Protein AF-0000000080074103 (afdb_homodimer)

Radius of gyration: 29.6 Å; Cα contacts (8 Å, |Δi|>4): 1270; chains: 2; bounding box: 108×87×73 Å

pLDDT: mean 85.36, std 18.44, range [23.73, 98.88]

Organism: NCBI:txid1611254

Sequence (744 aa):
MLTSKNAKVFKIAARSHFTADPARSPQTELILLHAGQPWNEFHAREFLKKQSARNSRFRLPNFVHSTIANGKMMNDSLKGCISVYKDVPSLESQVEKLAERVEESLDTVVPEHGPFRVSRLFHFDEVPFQEKLEEIQSHRAHRYIFMPLYPHFSNSESENLLVESANIIEKTSSPLVQGNREIVSSRIEQNSDYSYDVHAVWRWDNHSILADYWSTKIKEVLPRLDGVVFAAPRQFSCAYGPVYASCQRTMNQLGDVIPWRLGFYSSWDSFDLPAWQGVGSQVQKFKKTSEKAKIAVVPITDVIETFDTLYTIPKKVEHLNNALVLRPDHESEKLVHGISEIVKNLLLGRKDRQLEVACTPRKLPALNVFLNMLTSKNAKVFKIAARSHFTADPARSPQTELILLHAGQPWNEFHAREFLKKQSARNSRFRLPNFVHSTIANGKMMNDSLKGCISVYKDVPSLESQVEKLAERVEESLDTVVPEHGPFRVSRLFHFDEVPFQEKLEEIQSHRAHRYIFMPLYPHFSNSESENLLVESANIIEKTSSPLVQGNREIVSSRIEQNSDYSYDVHAVWRWDNHSILADYWSTKIKEVLPRLDGVVFAAPRQFSCAYGPVYASCQRTMNQLGDVIPWRLGFYSSWDSFDLPAWQGVGSQVQKFKKTSEKAKIAVVPITDVIETFDTLYTIPKKVEHLNNALVLRPDHESEKLVHGISEIVKNLLLGRKDRQLEVACTPRKLPALNVFLN

Foldseek 3Di:
DDPPPDPPPPPPPPPPDPPPPLDDLKQEEEEEEWQFDDLDLVLQLVSQLVLCCLPDPDNDDSVVSSVLSVLLSPPPLLVQLNVLCVPDDGPQVLVVVLQVLLQVLLCVPPVVRTNYGYYYAHCDDPDHRLVVVVVVCVSLHQEYEYEYQFQDAAQSILLSRLLVVLVSQVVQWAFDDDPPDTDLQWTDGPPDRRIHGYAYPSHHLPPCLLLVQVLVQCVVCVVQAQEEEEEDECSCVVPCVSVVVSVVSNCVVVVVPHYYYYAYAHDSSGPGDDDDRHRQVVLVPGDDPDPRHAYEYEHSRHQADDSCLRGRVCVSNVVPPRYHYDHHDSPDPSVSNRVSVVVVCVVVPDFDQCCCVPYDVVSVVSNVSHHD/DDPPPPPPPPPPPPPPDPPPPLDDLKQEEEEEEWQFDDLDLVLQLVSQLVLCCLPDPDNDDSVVSSVLSVVLSPPPLLVQLNVLCVPDDGPQRLVVVLQVLLQVLLCVPPVVRTNYGYYYAHCRDPDHRLVVVVVVCVSLHQEYEYEYQFQDAAQSILLSRLLVVLVSQVVFWAFDDDPPDTDLQWTDGPPHRRIHGYAYPSHHLPPCLLLVQVLVQCVVCVVQAQEEEEEEELSCVVPCVSVVVSVVSNCVVVVVPHYYYYAYAHDSSGPGDDDDRHRQVVLVPDDDPDPRHAYEYEHSRHQADDSCLRGVVCVSNVVPPRYHYDHHDSPDPSVSNRVSVVVVCVVVPDFDQCCCVPYDVVSNVSNVNHHD

Solvent-accessible surface area (backbone atoms only — not comparable to full-atom values): 40339 Å² total; per-residue (Å²): 138,83,82,79,78,80,78,78,75,76,77,72,74,78,74,77,70,81,76,72,73,82,66,82,60,29,35,24,32,40,34,40,28,44,62,58,69,61,86,44,71,70,49,35,42,55,44,38,25,53,49,44,56,67,69,37,90,54,92,64,59,69,67,56,23,42,49,50,17,49,57,39,60,68,32,70,56,43,59,50,26,47,62,57,48,73,80,44,83,46,60,65,56,45,50,49,53,35,28,55,51,27,28,54,46,33,40,66,75,43,47,89,56,33,52,52,38,49,44,79,50,31,61,49,51,95,53,54,46,69,60,46,51,51,54,58,53,69,50,59,35,44,26,38,34,40,29,43,70,38,36,60,66,36,78,84,49,42,45,47,54,48,39,53,50,34,50,52,48,54,73,50,28,42,58,36,69,57,88,94,41,74,37,57,28,32,31,29,34,65,98,49,90,52,56,32,36,46,41,52,45,65,54,47,51,90,40,66,43,54,27,52,46,52,34,55,59,46,59,75,49,42,92,45,42,64,29,35,32,34,34,38,52,46,87,33,70,89,61,38,30,68,59,42,30,39,52,51,50,18,38,52,75,62,48,25,69,51,28,66,47,78,13,25,40,49,43,63,88,41,67,86,51,87,44,82,57,19,42,41,60,52,56,65,69,54,77,78,87,45,92,77,37,24,33,37,33,35,49,75,58,49,56,51,66,42,55,37,68,71,31,49,54,49,60,57,36,63,88,41,89,41,56,42,74,54,73,51,54,53,78,36,65,57,54,38,52,34,52,34,49,54,52,49,42,43,76,74,63,58,48,68,41,43,56,77,66,71,47,57,75,88,52,42,74,52,44,40,38,48,63,116,138,84,82,78,79,80,80,79,76,74,78,72,76,79,72,77,70,81,75,72,72,84,66,80,60,29,34,24,31,40,34,41,28,43,64,58,70,60,85,44,73,68,48,35,45,54,45,37,24,51,50,46,57,67,68,38,89,54,92,64,59,66,67,55,23,43,49,52,16,49,56,41,59,67,31,69,56,42,59,49,26,46,62,58,47,72,82,44,81,47,59,66,57,43,50,50,53,36,26,54,51,28,27,54,47,32,40,68,78,43,50,88,57,34,52,52,37,49,44,80,49,30,63,47,51,94,54,53,46,68,61,46,51,52,56,57,54,69,51,59,34,44,26,39,34,40,30,43,70,39,35,57,68,36,77,83,49,42,44,46,55,50,39,52,50,35,51,52,48,55,74,51,26,41,56,35,68,58,89,94,39,74,38,59,29,33,32,28,34,65,98,50,91,51,56,30,36,46,41,53,44,64,52,46,49,88,39,66,41,55,26,53,47,50,35,55,58,46,58,76,49,43,92,45,44,65,30,36,33,35,34,37,54,46,87,33,70,88,60,37,31,67,57,40,29,36,52,52,50,17,38,54,75,63,48,26,68,50,26,64,48,77,13,21,40,49,43,62,90,41,66,85,52,90,44,81,58,19,42,41,60,51,56,66,69,55,76,77,87,44,92,78,36,24,32,37,34,36,48,74,58,50,55,51,65,43,55,38,69,70,30,48,53,48,61,58,35,61,89,41,87,40,56,41,73,56,70,51,53,53,79,36,65,56,55,37,51,33,53,35,49,53,52,50,43,42,74,72,61,58,44,68,41,43,54,77,66,69,46,56,75,88,51,42,72,51,44,41,38,47,64,112

Nearest PDB structures (foldseek):
  4f4d-assembly1_B  TM=8.019E-01  e=8.190E-18  Homo sapiens
  4klc-assembly1_B  TM=7.876E-01  e=2.358E-17  Homo sapiens
  3aqi-assembly1_B  TM=7.832E-01  e=4.243E-17  Homo sapiens
  4kmm-assembly1_B  TM=7.832E-01  e=8.586E-17  Homo sapiens
  2pnj-assembly1_B  TM=7.852E-01  e=1.295E-16  Homo sapiens

Secondary structure (DSSP, 8-state):
-----------------------S--SEEEEEEE----SSHHHHHHHHHHHHHHH-SS---HHHHHHHHHHHHTSHHHHHHHHHHTTS--HHHHHHHHHHHHHHHHHHH-GGG-SEEEEEEESSSSS-HHHHHHHHHTT--SEEEEEES-SS--TTTHHHHHHHHHHHHHHHEEEEEETTEEEEEEEEETTSS-EEEEEE----TTSHHHHHHHHHHHHHHGGGEEEEEEEEEGGGTTS-HHHHHHHHHHHHHTTS-S-EEEEEE--TTS---PPTTBHHHHHHTSPPS-SS-EEEEEETT-SS--HIIIIIHHHHHTT-TTEEE----TT-HHHHHHHHHHHHHHHTT---TTHHHHS-GGGHHHHGGG--/-----------------------S--SEEEEEEE----SSHHHHHHHHHHHHHHH-SS---HHHHHHHHHHHHTSHHHHHHHHHHTTS--HHHHHHHHHHHHHHHHHHH-GGG-SEEEEEEESSSSS-HHHHHHHHHTT--SEEEEEES-SS--TTTHHHHHHHHHHHHHHHEEEEEETTEEEEEEEEETTSS-EEEEEE----TTSHHHHHHHHHHHHHHGGGEEEEEEEEEGGGTTS-HHHHHHHHHHHHHTTS-S-EEEEEE--TTS---PPTTBHHHHHHTSPPS-SS-EEEEEETT-SS--HIIIIIHHHHHTT-TTEEE----TT-HHHHHHHHHHHHHHHTT---TTHHHHS-GGGHHHHGGG--

Structure (mmCIF, N/CA/C/O backbone):
data_AF-0000000080074103-model_v1
#
loop_
_entity.id
_entity.type
_entity.pdbx_description
1 polymer Ferrochelatase
#
loop_
_atom_site.group_PDB
_atom_site.id
_atom_site.type_symbol
_atom_site.label_atom_id
_atom_site.label_alt_id
_atom_site.label_comp_id
_atom_site.label_asym_id
_atom_site.label_entity_id
_atom_site.label_seq_id
_atom_site.pdbx_PDB_ins_code
_atom_site.Cartn_x
_atom_site.Cartn_y
_atom_site.Cartn_z
_atom_site.occupancy
_atom_site.B_iso_or_equiv
_atom_site.auth_seq_id
_atom_site.auth_comp_id
_atom_site.auth_asym_id
_atom_site.auth_atom_id
_atom_site.pdbx_PDB_model_num
ATOM 1 N N . MET A 1 1 ? 53.844 -33.062 -35.312 1 26.89 1 MET A N 1
ATOM 2 C CA . MET A 1 1 ? 53.219 -32.031 -34.5 1 26.89 1 MET A CA 1
ATOM 3 C C . MET A 1 1 ? 51.75 -32.344 -34.281 1 26.89 1 MET A C 1
ATOM 5 O O . MET A 1 1 ? 50.938 -32.312 -35.219 1 26.89 1 MET A O 1
ATOM 9 N N . LEU A 1 2 ? 51.312 -33.219 -33.281 1 28.53 2 LEU A N 1
ATOM 10 C CA . LEU A 1 2 ? 50.188 -34.094 -33 1 28.53 2 LEU A CA 1
ATOM 11 C C . LEU A 1 2 ? 49 -33.281 -32.5 1 28.53 2 LEU A C 1
ATOM 13 O O . LEU A 1 2 ? 49.156 -32.469 -31.562 1 28.53 2 LEU A O 1
ATOM 17 N N . THR A 1 3 ? 47.969 -33 -33.312 1 28.69 3 THR A N 1
ATOM 18 C CA . THR A 1 3 ? 46.719 -32.219 -33.281 1 28.69 3 THR A CA 1
ATOM 19 C C . THR A 1 3 ? 45.812 -32.75 -32.188 1 28.69 3 THR A C 1
ATOM 21 O O . THR A 1 3 ? 45.219 -33.812 -32.344 1 28.69 3 THR A O 1
ATOM 24 N N . SER A 1 4 ? 46.156 -32.625 -30.859 1 24.33 4 SER A N 1
ATOM 25 C CA . SER A 1 4 ? 45.375 -33.125 -29.734 1 24.33 4 SER A CA 1
ATOM 26 C C . SER A 1 4 ? 44 -32.5 -29.672 1 24.33 4 SER A C 1
ATOM 28 O O . SER A 1 4 ? 43.875 -31.266 -29.531 1 24.33 4 SER A O 1
ATOM 30 N N . LYS A 1 5 ? 42.969 -33.031 -30.391 1 27.38 5 LYS A N 1
ATOM 31 C CA . LYS A 1 5 ? 41.531 -32.75 -30.5 1 27.38 5 LYS A CA 1
ATOM 32 C C . LYS A 1 5 ? 40.875 -32.656 -29.125 1 27.38 5 LYS A C 1
ATOM 34 O O . LYS A 1 5 ? 40.969 -33.562 -28.312 1 27.38 5 LYS A O 1
ATOM 39 N N . ASN A 1 6 ? 40.719 -31.438 -28.547 1 26.2 6 ASN A N 1
ATOM 40 C CA . ASN A 1 6 ? 40.094 -31.016 -27.297 1 26.2 6 ASN A CA 1
ATOM 41 C C . ASN A 1 6 ? 38.688 -31.531 -27.172 1 26.2 6 ASN A C 1
ATOM 43 O O . ASN A 1 6 ? 37.812 -31.219 -28 1 26.2 6 ASN A O 1
ATOM 47 N N . ALA A 1 7 ? 38.375 -32.75 -26.594 1 23.73 7 ALA A N 1
ATOM 48 C CA . ALA A 1 7 ? 37.156 -33.438 -26.281 1 23.73 7 ALA A CA 1
ATOM 49 C C . ALA A 1 7 ? 36.219 -32.562 -25.453 1 23.73 7 ALA A C 1
ATOM 51 O O . ALA A 1 7 ? 36.562 -32.188 -24.328 1 23.73 7 ALA A O 1
ATOM 52 N N . LYS A 1 8 ? 35.5 -31.719 -26.109 1 28.33 8 LYS A N 1
ATOM 53 C CA . LYS A 1 8 ? 34.375 -30.953 -25.562 1 28.33 8 LYS A CA 1
ATOM 54 C C . LYS A 1 8 ? 33.438 -31.844 -24.734 1 28.33 8 LYS A C 1
ATOM 56 O O . LYS A 1 8 ? 32.75 -32.688 -25.297 1 28.33 8 LYS A O 1
ATOM 61 N N . VAL A 1 9 ? 33.812 -32.344 -23.547 1 26.02 9 VAL A N 1
ATOM 62 C CA . VAL A 1 9 ? 32.969 -33.094 -22.641 1 26.02 9 VAL A CA 1
ATOM 63 C C . VAL A 1 9 ? 31.656 -32.344 -22.391 1 26.02 9 VAL A C 1
ATOM 65 O O . VAL A 1 9 ? 31.656 -31.234 -21.859 1 26.02 9 VAL A O 1
ATOM 68 N N . PHE A 1 10 ? 30.703 -32.562 -23.219 1 27.02 10 PHE A N 1
ATOM 69 C CA . PHE A 1 10 ? 29.328 -32.125 -23.031 1 27.02 10 PHE A CA 1
ATOM 70 C C . PHE A 1 10 ? 28.781 -32.625 -21.703 1 27.02 10 PHE A C 1
ATOM 72 O O . PHE A 1 10 ? 28.609 -33.812 -21.484 1 27.02 10 PHE A O 1
ATOM 79 N N . LYS A 1 11 ? 29.188 -32.062 -20.562 1 27.73 11 LYS A N 1
ATOM 80 C CA . LYS A 1 11 ? 28.531 -32.344 -19.281 1 27.73 11 LYS A CA 1
ATOM 81 C C . LYS A 1 11 ? 27.016 -32.25 -19.406 1 27.73 11 LYS A C 1
ATOM 83 O O . LYS A 1 11 ? 26.484 -31.156 -19.641 1 27.73 11 LYS A O 1
ATOM 88 N N . ILE A 1 12 ? 26.391 -33.25 -19.938 1 26.91 12 ILE A N 1
ATOM 89 C CA . ILE A 1 12 ? 24.938 -33.406 -19.891 1 26.91 12 ILE A CA 1
ATOM 90 C C . ILE A 1 12 ? 24.453 -33.156 -18.453 1 26.91 12 ILE A C 1
ATOM 92 O O . ILE A 1 12 ? 24.875 -33.844 -17.531 1 26.91 12 ILE A O 1
ATOM 96 N N . ALA A 1 13 ? 24.156 -32 -18.062 1 32.12 13 ALA A N 1
ATOM 97 C CA . ALA A 1 13 ? 23.484 -31.672 -16.797 1 32.12 13 ALA A CA 1
ATOM 98 C C . ALA A 1 13 ? 22.391 -32.656 -16.469 1 32.12 13 ALA A C 1
ATOM 100 O O . ALA A 1 13 ? 21.484 -32.875 -17.281 1 32.12 13 ALA A O 1
ATOM 101 N N . ALA A 1 14 ? 22.703 -33.75 -15.758 1 29.23 14 ALA A N 1
ATOM 102 C CA . ALA A 1 14 ? 21.781 -34.719 -15.195 1 29.23 14 ALA A CA 1
ATOM 103 C C . ALA A 1 14 ? 20.516 -34.062 -14.664 1 29.23 14 ALA A C 1
ATOM 105 O O . ALA A 1 14 ? 20.578 -33.188 -13.789 1 29.23 14 ALA A O 1
ATOM 106 N N . ARG A 1 15 ? 19.578 -33.875 -15.461 1 34.34 15 ARG A N 1
ATOM 107 C CA . ARG A 1 15 ? 18.219 -33.469 -15.117 1 34.34 15 ARG A CA 1
ATOM 108 C C . ARG A 1 15 ? 17.656 -34.344 -14.008 1 34.34 15 ARG A C 1
ATOM 110 O O . ARG A 1 15 ? 17.578 -35.562 -14.148 1 34.34 15 ARG A O 1
ATOM 117 N N . SER A 1 16 ? 18.016 -34.188 -12.773 1 30.64 16 S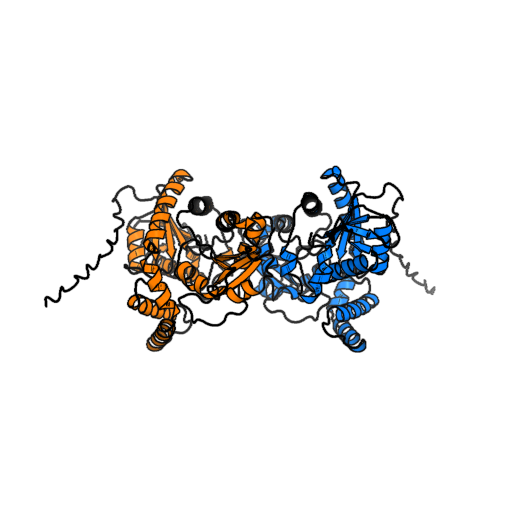ER A N 1
ATOM 118 C CA . SER A 1 16 ? 17.469 -34.906 -11.625 1 30.64 16 SER A CA 1
ATOM 119 C C . SER A 1 16 ? 15.969 -35.125 -11.773 1 30.64 16 SER A C 1
ATOM 121 O O . SER A 1 16 ? 15.211 -34.156 -11.945 1 30.64 16 SER A O 1
ATOM 123 N N . HIS A 1 17 ? 15.609 -36.219 -12.367 1 30.06 17 HIS A N 1
ATOM 124 C CA . HIS A 1 17 ? 14.227 -36.688 -12.305 1 30.06 17 HIS A CA 1
ATOM 125 C C . HIS A 1 17 ? 13.75 -36.781 -10.859 1 30.06 17 HIS A C 1
ATOM 127 O O . HIS A 1 17 ? 14.477 -37.281 -10 1 30.06 17 HIS A O 1
ATOM 133 N N . PHE A 1 18 ? 13.008 -35.969 -10.375 1 34.47 18 PHE A N 1
ATOM 134 C CA . PHE A 1 18 ? 12.273 -36.156 -9.125 1 34.47 18 PHE A CA 1
ATOM 135 C C . PHE A 1 18 ? 11.695 -37.562 -9.055 1 34.47 18 PHE A C 1
ATOM 137 O O . PHE A 1 18 ? 10.828 -37.938 -9.859 1 34.47 18 PHE A O 1
ATOM 144 N N . THR A 1 19 ? 12.484 -38.656 -8.898 1 33.56 19 THR A N 1
ATOM 145 C CA . THR A 1 19 ? 11.953 -39.969 -8.656 1 33.56 19 THR A CA 1
ATOM 146 C C . THR A 1 19 ? 10.867 -39.938 -7.586 1 33.56 19 THR A C 1
ATOM 148 O O . THR A 1 19 ? 11.133 -39.562 -6.441 1 33.56 19 THR A O 1
ATOM 151 N N . ALA A 1 20 ? 9.625 -39.844 -7.934 1 35.72 20 ALA A N 1
ATOM 152 C CA . ALA A 1 20 ? 8.461 -40 -7.078 1 35.72 20 ALA A CA 1
ATOM 153 C C . ALA A 1 20 ? 8.484 -41.375 -6.383 1 35.72 20 ALA A C 1
ATOM 155 O O . ALA A 1 20 ? 8.57 -42.406 -7.039 1 35.72 20 ALA A O 1
ATOM 156 N N . ASP A 1 21 ? 9.109 -41.594 -5.34 1 36.47 21 ASP A N 1
ATOM 157 C CA . ASP A 1 21 ? 8.789 -42.812 -4.594 1 36.47 21 ASP A CA 1
ATOM 158 C C . ASP A 1 21 ? 7.289 -43.094 -4.629 1 36.47 21 ASP A C 1
ATOM 160 O O . ASP A 1 21 ? 6.473 -42.219 -4.414 1 36.47 21 ASP A O 1
ATOM 164 N N . PRO A 1 22 ? 6.758 -44.062 -5.34 1 41.5 22 PRO A N 1
ATOM 165 C CA . PRO A 1 22 ? 5.348 -44.438 -5.426 1 41.5 22 PRO A CA 1
ATOM 166 C C . PRO A 1 22 ? 4.629 -44.344 -4.082 1 41.5 22 PRO A C 1
ATOM 168 O O . PRO A 1 22 ? 3.576 -44.969 -3.9 1 41.5 22 PRO A O 1
ATOM 171 N N . ALA A 1 23 ? 5.195 -44.125 -2.971 1 46.31 23 ALA A N 1
ATOM 172 C CA . ALA A 1 23 ? 4.484 -44.375 -1.719 1 46.31 23 ALA A CA 1
ATOM 173 C C . ALA A 1 23 ? 3.137 -43.656 -1.699 1 46.31 23 ALA A C 1
ATOM 175 O O . ALA A 1 23 ? 2.709 -43.094 -2.711 1 46.31 23 ALA A O 1
ATOM 176 N N . ARG A 1 24 ? 2.627 -43.188 -0.295 1 56.03 24 ARG A N 1
ATOM 177 C CA . ARG A 1 24 ? 1.337 -42.75 0.224 1 56.03 24 ARG A CA 1
ATOM 178 C C . ARG A 1 24 ? 0.844 -41.5 -0.52 1 56.03 24 ARG A C 1
ATOM 180 O O . ARG A 1 24 ? 1.589 -40.531 -0.686 1 56.03 24 ARG A O 1
ATOM 187 N N . SER A 1 25 ? -0.174 -41.75 -1.312 1 75.38 25 SER A N 1
ATOM 188 C CA . SER A 1 25 ? -0.897 -40.656 -1.993 1 75.38 25 SER A CA 1
ATOM 189 C C . SER A 1 25 ? -0.999 -39.438 -1.116 1 75.38 25 SER A C 1
ATOM 191 O O . SER A 1 25 ? -1.366 -39.5 0.057 1 75.38 25 SER A O 1
ATOM 193 N N . PRO A 1 26 ? -0.312 -38.312 -1.639 1 86.81 26 PRO A N 1
ATOM 194 C CA . PRO A 1 26 ? -0.406 -37.094 -0.813 1 86.81 26 PRO A CA 1
ATOM 195 C C . PRO A 1 26 ? -1.848 -36.656 -0.578 1 86.81 26 PRO A C 1
ATOM 197 O O . PRO A 1 26 ? -2.713 -36.875 -1.428 1 86.81 26 PRO A O 1
ATOM 200 N N . GLN A 1 27 ? -2.068 -36.281 0.609 1 93.69 27 GLN A N 1
ATOM 201 C CA . GLN A 1 27 ? -3.373 -35.688 0.911 1 93.69 27 GLN A CA 1
ATOM 202 C C . GLN A 1 27 ? -3.527 -34.312 0.264 1 93.69 27 GLN A C 1
ATOM 204 O O . GLN A 1 27 ? -4.586 -34 -0.285 1 93.69 27 GLN A O 1
ATOM 209 N N . THR A 1 28 ? -2.465 -33.531 0.346 1 97.81 28 THR A N 1
ATOM 210 C CA . THR A 1 28 ? -2.467 -32.188 -0.226 1 97.81 28 THR A CA 1
ATOM 211 C C . THR A 1 28 ? -1.236 -31.984 -1.103 1 97.81 28 THR A C 1
ATOM 213 O O . THR A 1 28 ? -0.111 -32.25 -0.68 1 97.81 28 THR A O 1
ATOM 216 N N . GLU A 1 29 ? -1.43 -31.547 -2.326 1 98.44 29 GLU A N 1
ATOM 217 C CA . GLU A 1 29 ? -0.316 -31.234 -3.217 1 98.44 29 GLU A CA 1
ATOM 218 C C . GLU A 1 29 ? -0.283 -29.75 -3.557 1 98.44 29 GLU A C 1
ATOM 220 O O . GLU A 1 29 ? -1.241 -29.219 -4.117 1 98.44 29 GLU A O 1
ATOM 225 N N . LEU A 1 30 ? 0.755 -29.109 -3.154 1 98.69 30 LEU A N 1
ATOM 226 C CA . LEU A 1 30 ? 1.014 -27.719 -3.498 1 98.69 30 LEU A CA 1
ATOM 227 C C . LEU A 1 30 ? 1.766 -27.625 -4.82 1 98.69 30 LEU A C 1
ATOM 229 O O . LEU A 1 30 ? 2.824 -28.234 -4.988 1 98.69 30 LEU A O 1
ATOM 233 N N . ILE A 1 31 ? 1.211 -26.891 -5.723 1 98.69 31 ILE A N 1
ATOM 234 C CA . ILE A 1 31 ? 1.815 -26.734 -7.043 1 98.69 31 ILE A CA 1
ATOM 235 C C . ILE A 1 31 ? 2.352 -25.312 -7.203 1 98.69 31 ILE A C 1
ATOM 237 O O . ILE A 1 31 ? 1.577 -24.359 -7.277 1 98.69 31 ILE A O 1
ATOM 241 N N . LEU A 1 32 ? 3.629 -25.188 -7.281 1 98.5 32 LEU A N 1
ATOM 242 C CA . LEU A 1 32 ? 4.281 -23.906 -7.48 1 98.5 32 LEU A CA 1
ATOM 243 C C . LEU A 1 32 ? 4.352 -23.547 -8.961 1 98.5 32 LEU A C 1
ATOM 245 O O . LEU A 1 32 ? 4.98 -24.266 -9.742 1 98.5 32 LEU A O 1
ATOM 249 N N . LEU A 1 33 ? 3.744 -22.453 -9.312 1 98.19 33 LEU A N 1
ATOM 250 C CA . LEU A 1 33 ? 3.623 -22.047 -10.711 1 98.19 33 LEU A CA 1
ATOM 251 C C . LEU A 1 33 ? 4.656 -20.984 -11.055 1 98.19 33 LEU A C 1
ATOM 253 O O . LEU A 1 33 ? 4.934 -20.094 -10.25 1 98.19 33 LEU A O 1
ATOM 257 N N . HIS A 1 34 ? 5.148 -21.062 -12.219 1 96.19 34 HIS A N 1
ATOM 258 C CA . HIS A 1 34 ? 6.043 -20.047 -12.758 1 96.19 34 HIS A CA 1
ATOM 259 C C . HIS A 1 34 ? 6.105 -20.125 -14.281 1 96.19 34 HIS A C 1
ATOM 261 O O . HIS A 1 34 ? 5.84 -21.172 -14.867 1 96.19 34 HIS A O 1
ATOM 267 N N . ALA A 1 35 ? 6.441 -19.047 -14.852 1 90.88 35 ALA A N 1
ATOM 268 C CA . ALA A 1 35 ? 6.566 -19.031 -16.312 1 90.88 35 ALA A CA 1
ATOM 269 C C . ALA A 1 35 ? 7.773 -19.844 -16.766 1 90.88 35 ALA A C 1
ATOM 271 O O . ALA A 1 35 ? 7.762 -20.422 -17.844 1 90.88 35 ALA A O 1
ATOM 272 N N . GLY A 1 36 ? 8.758 -19.938 -15.906 1 90.12 36 GLY A N 1
ATOM 273 C CA . GLY A 1 36 ? 10.031 -20.531 -16.297 1 90.12 36 GLY A CA 1
ATOM 274 C C . GLY A 1 36 ? 10.914 -19.594 -17.078 1 90.12 36 GLY A C 1
ATOM 275 O O . GLY A 1 36 ? 10.602 -18.406 -17.203 1 90.12 36 GLY A O 1
ATOM 276 N N . GLN A 1 37 ? 12.117 -19.984 -17.391 1 85.81 37 GLN A N 1
ATOM 277 C CA . GLN A 1 37 ? 13.078 -19.234 -18.188 1 85.81 37 GLN A CA 1
ATOM 278 C C . GLN A 1 37 ? 13.82 -20.141 -19.172 1 85.81 37 GLN A C 1
ATOM 280 O O . GLN A 1 37 ? 14.039 -21.312 -18.875 1 85.81 37 GLN A O 1
ATOM 285 N N . PRO A 1 38 ? 14.125 -19.531 -20.281 1 81.38 38 PRO A N 1
ATOM 286 C CA . PRO A 1 38 ? 14.797 -20.375 -21.281 1 81.38 38 PRO A CA 1
ATOM 287 C C . PRO A 1 38 ? 16.219 -20.719 -20.875 1 81.38 38 PRO A C 1
ATOM 289 O O . PRO A 1 38 ? 16.891 -19.953 -20.172 1 81.38 38 PRO A O 1
ATOM 292 N N . TRP A 1 39 ? 16.641 -21.922 -21.391 1 75.56 39 TRP A N 1
ATOM 293 C CA . TRP A 1 39 ? 17.969 -22.406 -21.062 1 75.56 39 TRP A CA 1
ATOM 294 C C . TRP A 1 39 ? 18.984 -21.984 -22.125 1 75.56 39 TRP A C 1
ATOM 296 O O . TRP A 1 39 ? 20.188 -21.969 -21.875 1 75.56 39 TRP A O 1
ATOM 306 N N . ASN A 1 40 ? 18.453 -21.812 -23.312 1 75.69 40 ASN A N 1
ATOM 307 C CA . ASN A 1 40 ? 19.281 -21.375 -24.438 1 75.69 40 ASN A CA 1
ATOM 308 C C . ASN A 1 40 ? 18.516 -20.453 -25.375 1 75.69 40 ASN A C 1
ATOM 310 O O . ASN A 1 40 ? 17.328 -20.172 -25.156 1 75.69 40 ASN A O 1
ATOM 314 N N . GLU A 1 41 ? 19.25 -19.938 -26.25 1 73.94 41 GLU A N 1
ATOM 315 C CA . GLU A 1 41 ? 18.672 -18.938 -27.141 1 73.94 41 GLU A CA 1
ATOM 316 C C . GLU A 1 41 ? 17.531 -19.516 -27.969 1 73.94 41 GLU A C 1
ATOM 318 O O . GLU A 1 41 ? 16.547 -18.844 -28.25 1 73.94 41 GLU A O 1
ATOM 323 N N . PHE A 1 42 ? 17.719 -20.719 -28.344 1 69.81 42 PHE A N 1
ATOM 324 C CA . PHE A 1 42 ? 16.688 -21.359 -29.141 1 69.81 42 PHE A CA 1
ATOM 325 C C . PHE A 1 42 ? 15.383 -21.469 -28.359 1 69.81 42 PHE A C 1
ATOM 327 O O . PHE A 1 42 ? 14.32 -21.078 -28.859 1 69.81 42 PHE A O 1
ATOM 334 N N . HIS A 1 43 ? 15.539 -21.906 -27.219 1 71.75 43 HIS A N 1
ATOM 335 C CA . HIS A 1 43 ? 14.367 -22.031 -26.359 1 71.75 43 HIS A CA 1
ATOM 336 C C . HIS A 1 43 ? 13.789 -20.672 -26.016 1 71.75 43 HIS A C 1
ATOM 338 O O . HIS A 1 43 ? 12.57 -20.531 -25.859 1 71.75 43 HIS A O 1
ATOM 344 N N . ALA A 1 44 ? 14.641 -19.766 -25.969 1 73.31 44 ALA A N 1
ATOM 345 C CA . ALA A 1 44 ? 14.188 -18.406 -25.688 1 73.31 44 ALA A CA 1
ATOM 346 C C . ALA A 1 44 ? 13.273 -17.891 -26.797 1 73.31 44 ALA A C 1
ATOM 348 O O . ALA A 1 44 ? 12.234 -17.281 -26.531 1 73.31 44 ALA A O 1
ATOM 349 N N . ARG A 1 45 ? 13.703 -18.125 -27.984 1 70.31 45 ARG A N 1
ATOM 350 C CA . ARG A 1 45 ? 12.906 -17.688 -29.125 1 70.31 45 ARG A CA 1
ATOM 351 C C . ARG A 1 45 ? 11.523 -18.328 -29.109 1 70.31 45 ARG A C 1
ATOM 353 O O . ARG A 1 45 ? 10.523 -17.656 -29.359 1 70.31 45 ARG A O 1
ATOM 360 N N . GLU A 1 46 ? 11.531 -19.516 -28.875 1 69.5 46 GLU A N 1
ATOM 361 C CA . GLU A 1 46 ? 10.258 -20.234 -28.828 1 69.5 46 GLU A CA 1
ATOM 362 C C . GLU A 1 46 ? 9.383 -19.703 -27.688 1 69.5 46 GLU A C 1
ATOM 364 O O . GLU A 1 46 ? 8.164 -19.562 -27.844 1 69.5 46 GLU A O 1
ATOM 369 N N . PHE A 1 47 ? 9.984 -19.391 -26.766 1 67.94 47 PHE A N 1
ATOM 370 C CA . PHE A 1 47 ? 9.273 -18.859 -25.609 1 67.94 47 PHE A CA 1
ATOM 371 C C . PHE A 1 47 ? 8.641 -17.516 -25.938 1 67.94 47 PHE A C 1
ATOM 373 O O . PHE A 1 47 ? 7.465 -17.281 -25.656 1 67.94 47 PHE A O 1
ATOM 380 N N . LEU A 1 48 ? 9.414 -16.75 -26.422 1 70.31 48 LEU A N 1
ATOM 381 C CA . LEU A 1 48 ? 8.961 -15.406 -26.719 1 70.31 48 LEU A CA 1
ATOM 382 C C . LEU A 1 48 ? 7.824 -15.43 -27.734 1 70.31 48 LEU A C 1
ATOM 384 O O . LEU A 1 48 ? 6.898 -14.625 -27.656 1 70.31 48 LEU A O 1
ATOM 388 N N . LYS A 1 49 ? 7.938 -16.344 -28.594 1 67.56 49 LYS A N 1
ATOM 389 C CA . LYS A 1 49 ? 6.871 -16.516 -29.562 1 67.56 49 LYS A CA 1
ATOM 390 C C . LYS A 1 49 ? 5.566 -16.938 -28.891 1 67.56 49 LYS A C 1
ATOM 392 O O . LYS A 1 49 ? 4.508 -16.359 -29.172 1 67.56 49 LYS A O 1
ATOM 397 N N . LYS A 1 50 ? 5.668 -17.844 -28.016 1 66.62 50 LYS A N 1
ATOM 398 C CA . LYS A 1 50 ? 4.492 -18.344 -27.312 1 66.62 50 LYS A CA 1
ATOM 399 C C . LYS A 1 50 ? 3.912 -17.281 -26.391 1 66.62 50 LYS A C 1
ATOM 401 O O . LYS A 1 50 ? 2.691 -17.156 -26.266 1 66.62 50 LYS A O 1
ATOM 406 N N . GLN A 1 51 ? 4.754 -16.594 -25.797 1 66.06 51 GLN A N 1
ATOM 407 C CA . GLN A 1 51 ? 4.332 -15.516 -24.906 1 66.06 51 GLN A CA 1
ATOM 408 C C . GLN A 1 51 ? 3.564 -14.438 -25.656 1 66.06 51 GLN A C 1
ATOM 410 O O . GLN A 1 51 ? 2.547 -13.938 -25.172 1 66.06 51 GLN A O 1
ATOM 415 N N . SER A 1 52 ? 4.102 -14.039 -26.75 1 65.94 52 SER A N 1
ATOM 416 C CA . SER A 1 52 ? 3.445 -13.039 -27.578 1 65.94 52 SER A CA 1
ATOM 417 C C . SER A 1 52 ? 2.059 -13.5 -28.016 1 65.94 52 SER A C 1
ATOM 419 O O . SER A 1 52 ? 1.118 -12.703 -28.062 1 65.94 52 SER A O 1
ATOM 421 N N . ALA A 1 53 ? 1.97 -14.734 -28.234 1 61.06 53 ALA A N 1
ATOM 422 C CA . ALA A 1 53 ? 0.691 -15.305 -28.656 1 61.06 53 ALA A CA 1
ATOM 423 C C . ALA A 1 53 ? -0.315 -15.305 -27.5 1 61.06 53 ALA A C 1
ATOM 425 O O . ALA A 1 53 ? -1.507 -15.07 -27.719 1 61.06 53 ALA A O 1
ATOM 426 N N . ARG A 1 54 ? 0.164 -15.492 -26.391 1 61.25 54 ARG A N 1
ATOM 427 C CA . ARG A 1 54 ? -0.7 -15.578 -25.219 1 61.25 54 ARG A CA 1
ATOM 428 C C . ARG A 1 54 ? -1.143 -14.195 -24.75 1 61.25 54 ARG A C 1
ATOM 430 O O . ARG A 1 54 ? -2.273 -14.023 -24.297 1 61.25 54 ARG A O 1
ATOM 437 N N . ASN A 1 55 ? -0.3 -13.312 -24.828 1 56.5 55 ASN A N 1
ATOM 438 C CA . ASN A 1 55 ? -0.58 -11.977 -24.328 1 56.5 55 ASN A CA 1
ATOM 439 C C . ASN A 1 55 ? -1.367 -11.148 -25.344 1 56.5 55 ASN A C 1
ATOM 441 O O . ASN A 1 55 ? -1.884 -10.078 -25 1 56.5 55 ASN A O 1
ATOM 445 N N . SER A 1 56 ? -1.292 -11.586 -26.547 1 47.38 56 SER A N 1
ATOM 446 C CA . SER A 1 56 ? -1.994 -10.812 -27.562 1 47.38 56 SER A CA 1
ATOM 447 C C . SER A 1 56 ? -3.504 -10.977 -27.438 1 47.38 56 SER A C 1
ATOM 449 O O . SER A 1 56 ? -4.008 -12.102 -27.359 1 47.38 56 SER A O 1
ATOM 451 N N . ARG A 1 57 ? -4.031 -9.953 -27.125 1 51.38 57 ARG A N 1
ATOM 452 C CA . ARG A 1 57 ? -5.488 -9.891 -27.078 1 51.38 57 ARG A CA 1
ATOM 453 C C . ARG A 1 57 ? -6.102 -10.305 -28.406 1 51.38 57 ARG A C 1
ATOM 455 O O . ARG A 1 57 ? -7.238 -10.773 -28.453 1 51.38 57 ARG A O 1
ATOM 462 N N . PHE A 1 58 ? -5.266 -10.078 -29.422 1 40.62 58 PHE A N 1
ATOM 463 C CA . PHE A 1 58 ? -5.719 -10.352 -30.781 1 40.62 58 PHE A CA 1
ATOM 464 C C . PHE A 1 58 ? -4.992 -11.562 -31.375 1 40.62 58 PHE A C 1
ATOM 466 O O . PHE A 1 58 ? -3.822 -11.797 -31.062 1 40.62 58 PHE A O 1
ATOM 473 N N . ARG A 1 59 ? -5.727 -12.445 -31.891 1 45.38 59 ARG A N 1
ATOM 474 C CA . ARG A 1 59 ? -5.121 -13.523 -32.656 1 45.38 59 ARG A CA 1
ATOM 475 C C . ARG A 1 59 ? -4.262 -12.969 -33.812 1 45.38 59 ARG A C 1
ATOM 477 O O . ARG A 1 59 ? -4.781 -12.57 -34.844 1 45.38 59 ARG A O 1
ATOM 484 N N . LEU A 1 60 ? -3.037 -12.625 -33.406 1 47.81 60 LEU A N 1
ATOM 485 C CA . LEU A 1 60 ? -2.152 -12.219 -34.5 1 47.81 60 LEU A CA 1
ATOM 486 C C . LEU A 1 60 ? -1.543 -13.43 -35.188 1 47.81 60 LEU A C 1
ATOM 488 O O . LEU A 1 60 ? -1.392 -14.492 -34.594 1 47.81 60 LEU A O 1
ATOM 492 N N . PRO A 1 61 ? -1.335 -13.266 -36.5 1 48.47 61 PRO A N 1
ATOM 493 C CA . PRO A 1 61 ? -0.685 -14.383 -37.219 1 48.47 61 PRO A CA 1
ATOM 494 C C . PRO A 1 61 ? 0.66 -14.758 -36.594 1 48.47 61 PRO A C 1
ATOM 496 O O . PRO A 1 61 ? 1.317 -13.922 -35.969 1 48.47 61 PRO A O 1
ATOM 499 N N . ASN A 1 62 ? 1.008 -16.016 -36.781 1 53.81 62 ASN A N 1
ATOM 500 C CA . ASN A 1 62 ? 2.225 -16.578 -36.188 1 53.81 62 ASN A CA 1
ATOM 501 C C . ASN A 1 62 ? 3.457 -15.766 -36.594 1 53.81 62 ASN A C 1
ATOM 503 O O . ASN A 1 62 ? 4.395 -15.648 -35.781 1 53.81 62 ASN A O 1
ATOM 507 N N . PHE A 1 63 ? 3.482 -15.32 -37.75 1 54.88 63 PHE A N 1
ATOM 508 C CA . PHE A 1 63 ? 4.652 -14.586 -38.188 1 54.88 63 PHE A CA 1
ATOM 509 C C . PHE A 1 63 ? 4.828 -13.297 -37.406 1 54.88 63 PHE A C 1
ATOM 511 O O . PHE A 1 63 ? 5.949 -12.836 -37.188 1 54.88 63 PHE A O 1
ATOM 518 N N . VAL A 1 64 ? 3.82 -12.688 -36.875 1 51.47 64 VAL A N 1
ATOM 519 C CA . VAL A 1 64 ? 3.908 -11.477 -36.062 1 51.47 64 VAL A CA 1
ATOM 520 C C . VAL A 1 64 ? 4.492 -11.805 -34.688 1 51.47 64 VAL A C 1
ATOM 522 O O . VAL A 1 64 ? 5.344 -11.07 -34.188 1 51.47 64 VAL A O 1
ATOM 525 N N . HIS A 1 65 ? 4.023 -12.898 -34.281 1 58.94 65 HIS A N 1
ATOM 526 C CA . HIS A 1 65 ? 4.566 -13.328 -33 1 58.94 65 HIS A CA 1
ATOM 527 C C . HIS A 1 65 ? 6.051 -13.664 -33.094 1 58.94 65 HIS A C 1
ATOM 529 O O . HIS A 1 65 ? 6.832 -13.367 -32.188 1 58.94 65 HIS A O 1
ATOM 535 N N . SER A 1 66 ? 6.352 -14.242 -34.25 1 54.53 66 SER A N 1
ATOM 536 C CA . SER A 1 66 ? 7.758 -14.555 -34.5 1 54.53 66 SER A CA 1
ATOM 537 C C . SER A 1 66 ? 8.586 -13.281 -34.625 1 54.53 66 SER A C 1
ATOM 539 O O . SER A 1 66 ? 9.719 -13.219 -34.156 1 54.53 66 SER A O 1
ATOM 541 N N . THR A 1 67 ? 8.047 -12.383 -35.25 1 50.84 67 THR A N 1
ATOM 542 C CA . THR A 1 67 ? 8.758 -11.117 -35.438 1 50.84 67 THR A CA 1
ATOM 543 C C . THR A 1 67 ? 8.953 -10.398 -34.125 1 50.84 67 THR A C 1
ATOM 545 O O . THR A 1 67 ? 10.031 -9.852 -33.844 1 50.84 67 THR A O 1
ATOM 548 N N . ILE A 1 68 ? 7.973 -10.461 -33.406 1 53.19 68 ILE A N 1
ATOM 549 C CA . ILE A 1 68 ? 8.055 -9.844 -32.094 1 53.19 68 ILE A CA 1
ATOM 550 C C . ILE A 1 68 ? 9.094 -10.57 -31.234 1 53.19 68 ILE A C 1
ATOM 552 O O . ILE A 1 68 ? 9.906 -9.945 -30.562 1 53.19 68 ILE A O 1
ATOM 556 N N . ALA A 1 69 ? 9.023 -11.859 -31.406 1 57.81 69 ALA A N 1
ATOM 557 C CA . ALA A 1 69 ? 9.984 -12.672 -30.672 1 57.81 69 ALA A CA 1
ATOM 558 C C . ALA A 1 69 ? 11.414 -12.375 -31.125 1 57.81 69 ALA A C 1
ATOM 560 O O . ALA A 1 69 ? 12.32 -12.25 -30.312 1 57.81 69 ALA A O 1
ATOM 561 N N . ASN A 1 70 ? 11.516 -12.273 -32.406 1 54.16 70 ASN A N 1
ATOM 562 C CA . ASN A 1 70 ? 12.836 -11.977 -32.938 1 54.16 70 ASN A CA 1
ATOM 563 C C . ASN A 1 70 ? 13.328 -10.602 -32.5 1 54.16 70 ASN A C 1
ATOM 565 O O . ASN A 1 70 ? 14.516 -10.43 -32.219 1 54.16 70 ASN A O 1
ATOM 569 N N . GLY A 1 71 ? 12.477 -9.758 -32.5 1 53.84 71 GLY A N 1
ATOM 570 C CA . GLY A 1 71 ? 12.828 -8.422 -32.031 1 53.84 71 GLY A CA 1
ATOM 571 C C . GLY A 1 71 ? 13.258 -8.406 -30.578 1 53.84 71 GLY A C 1
ATOM 572 O O . GLY A 1 71 ? 14.219 -7.727 -30.219 1 53.84 71 GLY A O 1
ATOM 573 N N . LYS A 1 72 ? 12.633 -9.211 -29.922 1 62.19 72 LYS A N 1
ATOM 574 C CA . LYS A 1 72 ? 12.992 -9.305 -28.5 1 62.19 72 LYS A CA 1
ATOM 575 C C . LYS A 1 72 ? 14.32 -10.031 -28.328 1 62.19 72 LYS A C 1
ATOM 577 O O . LYS A 1 72 ? 15.062 -9.75 -27.375 1 62.19 72 LYS A O 1
ATOM 582 N N . MET A 1 73 ? 14.508 -10.93 -29.234 1 57.94 73 MET A N 1
ATOM 583 C CA . MET A 1 73 ? 15.734 -11.719 -29.172 1 57.94 73 MET A CA 1
ATOM 584 C C . MET A 1 73 ? 16.953 -10.852 -29.5 1 57.94 73 MET A C 1
ATOM 586 O O . MET A 1 73 ? 18.062 -11.164 -29.078 1 57.94 73 MET A O 1
ATOM 590 N N . MET A 1 74 ? 16.703 -9.906 -30.297 1 52.91 74 MET A N 1
ATOM 591 C CA . MET A 1 74 ? 17.812 -9.047 -30.672 1 52.91 74 MET A CA 1
ATOM 592 C C . MET A 1 74 ? 18.203 -8.117 -29.531 1 52.91 74 MET A C 1
ATOM 594 O O . MET A 1 74 ? 19.234 -7.441 -29.594 1 52.91 74 MET A O 1
ATOM 598 N N . ASN A 1 75 ? 17.531 -8.344 -28.578 1 58.88 75 ASN A N 1
ATOM 599 C CA . ASN A 1 75 ? 17.812 -7.531 -27.406 1 58.88 75 ASN A CA 1
ATOM 600 C C . ASN A 1 75 ? 19.016 -8.055 -26.625 1 58.88 75 ASN A C 1
ATOM 602 O O . ASN A 1 75 ? 19.062 -9.227 -26.25 1 58.88 75 ASN A O 1
ATOM 606 N N . ASP A 1 76 ? 20.141 -7.387 -26.688 1 62.59 76 ASP A N 1
ATOM 607 C CA . ASP A 1 76 ? 21.375 -7.664 -25.938 1 62.59 76 ASP A CA 1
ATOM 608 C C . ASP A 1 76 ? 21.062 -8.156 -24.531 1 62.59 76 ASP A C 1
ATOM 610 O O . ASP A 1 76 ? 21.828 -8.914 -23.938 1 62.59 76 ASP A O 1
ATOM 614 N N . SER A 1 77 ? 19.922 -8.016 -24.172 1 72.44 77 SER A N 1
ATOM 615 C CA . SER A 1 77 ? 19.547 -8.391 -22.812 1 72.44 77 SER A CA 1
ATOM 616 C C . SER A 1 77 ? 19.391 -9.898 -22.672 1 72.44 77 SER A C 1
ATOM 618 O O . SER A 1 77 ? 19.859 -10.484 -21.703 1 72.44 77 SER A O 1
ATOM 620 N N . LEU A 1 78 ? 18.891 -10.523 -23.625 1 78.19 78 LEU A N 1
ATOM 621 C CA . LEU A 1 78 ? 18.641 -11.953 -23.531 1 78.19 78 LEU A CA 1
ATOM 622 C C . LEU A 1 78 ? 19.953 -12.734 -23.547 1 78.19 78 LEU A C 1
ATOM 624 O O . LEU A 1 78 ? 20.109 -13.688 -22.781 1 78.19 78 LEU A O 1
ATOM 628 N N . LYS A 1 79 ? 20.828 -12.289 -24.391 1 77 79 LYS A N 1
ATOM 629 C CA . LYS A 1 79 ? 22.125 -12.953 -24.453 1 77 79 LYS A CA 1
ATOM 630 C C . LYS A 1 79 ? 22.859 -12.82 -23.125 1 77 79 LYS A C 1
ATOM 632 O O . LYS A 1 79 ? 23.484 -13.781 -22.672 1 77 79 LYS A O 1
ATOM 637 N N . GLY A 1 80 ? 22.812 -11.727 -22.609 1 82.38 80 GLY A N 1
ATOM 638 C CA . GLY A 1 80 ? 23.422 -11.508 -21.312 1 82.38 80 GLY A CA 1
ATOM 639 C C . GLY A 1 80 ? 22.812 -12.359 -20.203 1 82.38 80 GLY A C 1
ATOM 640 O O . GLY A 1 80 ? 23.531 -12.93 -19.375 1 82.38 80 GLY A O 1
ATOM 641 N N . CYS A 1 81 ? 21.562 -12.516 -20.234 1 85 81 CYS A N 1
ATOM 642 C CA . CYS A 1 81 ? 20.828 -13.32 -19.266 1 85 81 CYS A CA 1
ATOM 643 C C . CYS A 1 81 ? 21.266 -14.781 -19.344 1 85 81 CYS A C 1
ATOM 645 O O . CYS A 1 81 ? 21.562 -15.398 -18.312 1 85 81 CYS A O 1
ATOM 647 N N . ILE A 1 82 ? 21.297 -15.227 -20.531 1 82.44 82 ILE A N 1
ATOM 648 C CA . ILE A 1 82 ? 21.625 -16.641 -20.719 1 82.44 82 ILE A CA 1
ATOM 649 C C . ILE A 1 82 ? 23.062 -16.891 -20.312 1 82.44 82 ILE A C 1
ATOM 651 O O . ILE A 1 82 ? 23.375 -17.922 -19.703 1 82.44 82 ILE A O 1
ATOM 655 N N . SER A 1 83 ? 23.922 -16 -20.594 1 82.62 83 SER A N 1
ATOM 656 C CA . SER A 1 83 ? 25.328 -16.156 -20.281 1 82.62 83 SER A CA 1
ATOM 657 C C . SER A 1 83 ? 25.562 -16.234 -18.766 1 82.62 83 SER A C 1
ATOM 659 O O . SER A 1 83 ? 26.344 -17.078 -18.297 1 82.62 83 SER A O 1
ATOM 661 N N . VAL A 1 84 ? 24.906 -15.477 -18.031 1 83.5 84 VAL A N 1
ATOM 662 C CA . VAL A 1 84 ? 25.094 -15.43 -16.594 1 83.5 84 VAL A CA 1
ATOM 663 C C . VAL A 1 84 ? 24.391 -16.594 -15.93 1 83.5 84 VAL A C 1
ATOM 665 O O . VAL A 1 84 ? 24.828 -17.109 -14.898 1 83.5 84 VAL A O 1
ATOM 668 N N . TYR A 1 85 ? 23.391 -17 -16.594 1 82.56 85 TYR A N 1
ATOM 669 C CA . TYR A 1 85 ? 22.531 -18.047 -16.062 1 82.56 85 TYR A CA 1
ATOM 670 C C . TYR A 1 85 ? 23.25 -19.391 -16.016 1 82.56 85 TYR A C 1
ATOM 672 O O . TYR A 1 85 ? 22.953 -20.25 -15.195 1 82.56 85 TYR A O 1
ATOM 680 N N . LYS A 1 86 ? 24.25 -19.562 -16.766 1 78.81 86 LYS A N 1
ATOM 681 C CA . LYS A 1 86 ? 25 -20.812 -16.859 1 78.81 86 LYS A CA 1
ATOM 682 C C . LYS A 1 86 ? 25.781 -21.078 -15.562 1 78.81 86 LYS A C 1
ATOM 684 O O . LYS A 1 86 ? 26.062 -22.234 -15.227 1 78.81 86 LYS A O 1
ATOM 689 N N . ASP A 1 87 ? 26.078 -20.047 -14.781 1 80.94 87 ASP A N 1
ATOM 690 C CA . ASP A 1 87 ? 26.953 -20.156 -13.625 1 80.94 87 ASP A CA 1
ATOM 691 C C . ASP A 1 87 ? 26.156 -20.234 -12.328 1 80.94 87 ASP A C 1
ATOM 693 O O . ASP A 1 87 ? 26.734 -20.219 -11.234 1 80.94 87 ASP A O 1
ATOM 697 N N . VAL A 1 88 ? 24.875 -20.281 -12.484 1 82.62 88 VAL A N 1
ATOM 698 C CA . VAL A 1 88 ? 24.031 -20.312 -11.289 1 82.62 88 VAL A CA 1
ATOM 699 C C . VAL A 1 88 ? 23.047 -21.484 -11.375 1 82.62 88 VAL A C 1
ATOM 701 O O . VAL A 1 88 ? 22.812 -22.016 -12.461 1 82.62 88 VAL A O 1
ATOM 704 N N . PRO A 1 89 ? 22.594 -21.891 -10.172 1 84.31 89 PRO A N 1
ATOM 705 C CA . PRO A 1 89 ? 21.578 -22.922 -10.234 1 84.31 89 PRO A CA 1
ATOM 706 C C . PRO A 1 89 ? 20.375 -22.531 -11.094 1 84.31 89 PRO A C 1
ATOM 708 O O . PRO A 1 89 ? 19.953 -21.359 -11.07 1 84.31 89 PRO A O 1
ATOM 711 N N . SER A 1 90 ? 19.953 -23.516 -11.844 1 88.31 90 SER A N 1
ATOM 712 C CA . SER A 1 90 ? 18.812 -23.25 -12.703 1 88.31 90 SER A CA 1
ATOM 713 C C . SER A 1 90 ? 17.578 -22.875 -11.875 1 88.31 90 SER A C 1
ATOM 715 O O . SER A 1 90 ? 17.516 -23.188 -10.688 1 88.31 90 SER A O 1
ATOM 717 N N . LEU A 1 91 ? 16.703 -22.203 -12.516 1 92.44 91 LEU A N 1
ATOM 718 C CA . LEU A 1 91 ? 15.453 -21.859 -11.852 1 92.44 91 LEU A CA 1
ATOM 719 C C . LEU A 1 91 ? 14.734 -23.109 -11.344 1 92.44 91 LEU A C 1
ATOM 721 O O . LEU A 1 91 ? 14.18 -23.109 -10.242 1 92.44 91 LEU A O 1
ATOM 725 N N . GLU A 1 92 ? 14.75 -24.156 -12.133 1 92.31 92 GLU A N 1
ATOM 726 C CA . GLU A 1 92 ? 14.133 -25.438 -11.766 1 92.31 92 GLU A CA 1
ATOM 727 C C . GLU A 1 92 ? 14.758 -26 -10.492 1 92.31 92 GLU A C 1
ATOM 729 O O . GLU A 1 92 ? 14.047 -26.438 -9.586 1 92.31 92 GLU A O 1
ATOM 734 N N . SER A 1 93 ? 16.047 -25.938 -10.516 1 92.31 93 SER A N 1
ATOM 735 C CA . SER A 1 93 ? 16.766 -26.484 -9.352 1 92.31 93 SER A CA 1
ATOM 736 C C . SER A 1 93 ? 16.453 -25.672 -8.102 1 92.31 93 SER A C 1
ATOM 738 O O . SER A 1 93 ? 16.281 -26.234 -7.016 1 92.31 93 SER A O 1
ATOM 740 N N . GLN A 1 94 ? 16.375 -24.359 -8.25 1 95 94 GLN A N 1
ATOM 741 C CA . GLN A 1 94 ? 16.047 -23.484 -7.121 1 95 94 GLN A CA 1
ATOM 742 C C . GLN A 1 94 ? 14.672 -23.812 -6.562 1 95 94 GLN A C 1
ATOM 744 O O . GLN A 1 94 ? 14.5 -23.922 -5.348 1 95 94 GLN A O 1
ATOM 749 N N . VAL A 1 95 ? 13.742 -23.969 -7.43 1 96.81 95 VAL A N 1
ATOM 750 C CA . VAL A 1 95 ? 12.359 -24.172 -7.023 1 96.81 95 VAL A CA 1
ATOM 751 C C . VAL A 1 95 ? 12.18 -25.578 -6.449 1 96.81 95 VAL A C 1
ATOM 753 O O . VAL A 1 95 ? 11.406 -25.766 -5.512 1 96.81 95 VAL A O 1
ATOM 756 N N . GLU A 1 96 ? 12.922 -26.531 -6.965 1 95.69 96 GLU A N 1
ATOM 757 C CA . GLU A 1 96 ? 12.867 -27.891 -6.426 1 95.69 96 GLU A CA 1
ATOM 758 C C . GLU A 1 96 ? 13.398 -27.938 -4.996 1 95.69 96 GLU A C 1
ATOM 760 O O . GLU A 1 96 ? 12.828 -28.609 -4.137 1 95.69 96 GLU A O 1
ATOM 765 N N . LYS A 1 97 ? 14.438 -27.266 -4.824 1 96.25 97 LYS A N 1
ATOM 766 C CA . LYS A 1 97 ? 14.984 -27.188 -3.473 1 96.25 97 LYS A CA 1
ATOM 767 C C . LYS A 1 97 ? 14.016 -26.5 -2.523 1 96.25 97 LYS A C 1
ATOM 769 O O . LYS A 1 97 ? 13.82 -26.938 -1.392 1 96.25 97 LYS A O 1
ATOM 774 N N . LEU A 1 98 ? 13.508 -25.406 -2.973 1 97.38 98 LEU A N 1
ATOM 775 C CA . LEU A 1 98 ? 12.492 -24.703 -2.191 1 97.38 98 LEU A CA 1
ATOM 776 C C . LEU A 1 98 ? 11.305 -25.609 -1.896 1 97.38 98 LEU A C 1
ATOM 778 O O . LEU A 1 98 ? 10.805 -25.641 -0.768 1 97.38 98 LEU A O 1
ATOM 782 N N . ALA A 1 99 ? 10.883 -26.328 -2.865 1 97.88 99 ALA A N 1
ATOM 783 C CA . ALA A 1 99 ? 9.742 -27.219 -2.746 1 97.88 99 ALA A CA 1
ATOM 784 C C . ALA A 1 99 ? 9.977 -28.266 -1.664 1 97.88 99 ALA A C 1
ATOM 786 O O . ALA A 1 99 ? 9.094 -28.547 -0.847 1 97.88 99 ALA A O 1
ATOM 787 N N . GLU A 1 100 ? 11.102 -28.844 -1.667 1 97.38 100 GLU A N 1
ATOM 788 C CA . GLU A 1 100 ? 11.453 -29.859 -0.678 1 97.38 100 GLU A CA 1
ATOM 789 C C . GLU A 1 100 ? 11.375 -29.297 0.74 1 97.38 100 GLU A C 1
ATOM 791 O O . GLU A 1 100 ? 10.836 -29.953 1.641 1 97.38 100 GLU A O 1
ATOM 796 N N . ARG A 1 101 ? 11.852 -28.172 0.875 1 97.88 101 ARG A N 1
ATOM 797 C CA . ARG A 1 101 ? 11.875 -27.562 2.197 1 97.88 101 ARG A CA 1
ATOM 798 C C . ARG A 1 101 ? 10.477 -27.141 2.637 1 97.88 101 ARG A C 1
ATOM 800 O O . ARG A 1 101 ? 10.125 -27.281 3.812 1 97.88 101 ARG A O 1
ATOM 807 N N . VAL A 1 102 ? 9.719 -26.625 1.731 1 98.06 102 VAL A N 1
ATOM 808 C CA . VAL A 1 102 ? 8.344 -26.25 2.039 1 98.06 102 VAL A CA 1
ATOM 809 C C . VAL A 1 102 ? 7.535 -27.484 2.406 1 98.06 102 VAL A C 1
ATOM 811 O O . VAL A 1 102 ? 6.711 -27.453 3.326 1 98.06 102 VAL A O 1
ATOM 814 N N . GLU A 1 103 ? 7.773 -28.547 1.673 1 98 103 GLU A N 1
ATOM 815 C CA . GLU A 1 103 ? 7.094 -29.812 1.952 1 98 103 GLU A CA 1
ATOM 816 C C . GLU A 1 103 ? 7.348 -30.266 3.387 1 98 103 GLU A C 1
ATOM 818 O O . GLU A 1 103 ? 6.406 -30.578 4.117 1 98 103 GLU A O 1
ATOM 823 N N . GLU A 1 104 ? 8.539 -30.234 3.785 1 97.06 104 GLU A N 1
ATOM 824 C CA . GLU A 1 104 ? 8.906 -30.609 5.141 1 97.06 104 GLU A CA 1
ATOM 825 C C . GLU A 1 104 ? 8.281 -29.688 6.172 1 97.06 104 GLU A C 1
ATOM 827 O O . GLU A 1 104 ? 7.789 -30.141 7.211 1 97.06 104 GLU A O 1
ATOM 832 N N . SER A 1 105 ? 8.336 -28.469 5.867 1 97.81 105 SER A N 1
ATOM 833 C CA . SER A 1 105 ? 7.773 -27.484 6.777 1 97.81 105 SER A CA 1
ATOM 834 C C . SER A 1 105 ? 6.27 -27.672 6.938 1 97.81 105 SER A C 1
ATOM 836 O O . SER A 1 105 ? 5.746 -27.625 8.055 1 97.81 105 SER A O 1
ATOM 838 N N . LEU A 1 106 ? 5.605 -27.891 5.844 1 97.94 106 LEU A N 1
ATOM 839 C CA . LEU A 1 106 ? 4.156 -28.062 5.867 1 97.94 106 LEU A CA 1
ATOM 840 C C . LEU A 1 106 ? 3.773 -29.297 6.664 1 97.94 106 LEU A C 1
ATOM 842 O O . LEU A 1 106 ? 2.836 -29.266 7.465 1 97.94 106 LEU A O 1
ATOM 846 N N . ASP A 1 107 ? 4.457 -30.328 6.516 1 96.88 107 ASP A N 1
ATOM 847 C CA . ASP A 1 107 ? 4.18 -31.562 7.238 1 96.88 107 ASP A CA 1
ATOM 848 C C . ASP A 1 107 ? 4.359 -31.375 8.742 1 96.88 107 ASP A C 1
ATOM 850 O O . ASP A 1 107 ? 3.713 -32.062 9.539 1 96.88 107 ASP A O 1
ATOM 854 N N . THR A 1 108 ? 5.191 -30.438 9.055 1 95.94 108 THR A N 1
ATOM 855 C CA . THR A 1 108 ? 5.461 -30.156 10.461 1 95.94 108 THR A CA 1
ATOM 856 C C . THR A 1 108 ? 4.414 -29.219 11.039 1 95.94 108 THR A C 1
ATOM 858 O O . THR A 1 108 ? 3.922 -29.422 12.148 1 95.94 108 THR A O 1
ATOM 861 N N . VAL A 1 109 ? 4.023 -28.234 10.305 1 95.25 109 VAL A N 1
ATOM 862 C CA . VAL A 1 109 ? 3.209 -27.141 10.836 1 95.25 109 VAL A CA 1
ATOM 863 C C . VAL A 1 109 ? 1.732 -27.516 10.758 1 95.25 109 VAL A C 1
ATOM 865 O O . VAL A 1 109 ? 0.935 -27.109 11.609 1 95.25 109 VAL A O 1
ATOM 868 N N . VAL A 1 110 ? 1.392 -28.281 9.719 1 95.19 110 VAL A N 1
ATOM 869 C CA . VAL A 1 110 ? -0.013 -28.656 9.578 1 95.19 110 VAL A CA 1
ATOM 870 C C . VAL A 1 110 ? -0.126 -30.141 9.234 1 95.19 110 VAL A C 1
ATOM 872 O O . VAL A 1 110 ? -0.733 -30.5 8.227 1 95.19 110 VAL A O 1
ATOM 875 N N . PRO A 1 111 ? 0.182 -30.984 10.094 1 94.06 111 PRO A N 1
ATOM 876 C CA . PRO A 1 111 ? 0.202 -32.406 9.805 1 94.06 111 PRO A CA 1
ATOM 877 C C . PRO A 1 111 ? -1.188 -32.969 9.523 1 94.06 111 PRO A C 1
ATOM 879 O O . PRO A 1 111 ? -1.32 -33.969 8.82 1 94.06 111 PRO A O 1
ATOM 882 N N . GLU A 1 112 ? -2.209 -32.312 9.977 1 93.56 112 GLU A N 1
ATOM 883 C CA . GLU A 1 112 ? -3.57 -32.812 9.82 1 93.56 112 GLU A CA 1
ATOM 884 C C . GLU A 1 112 ? -3.99 -32.812 8.352 1 93.56 112 GLU A C 1
ATOM 886 O O . GLU A 1 112 ? -4.902 -33.562 7.969 1 93.56 112 GLU A O 1
ATOM 891 N N . HIS A 1 113 ? -3.303 -32.062 7.582 1 93.81 113 HIS A N 1
ATOM 892 C CA . HIS A 1 113 ? -3.656 -31.984 6.172 1 93.81 113 HIS A CA 1
ATOM 893 C C . HIS A 1 113 ? -2.617 -32.688 5.297 1 93.81 113 HIS A C 1
ATOM 895 O O . HIS A 1 113 ? -2.643 -32.562 4.07 1 93.81 113 HIS A O 1
ATOM 901 N N . GLY A 1 114 ? -1.692 -33.25 5.953 1 91.5 114 GLY A N 1
ATOM 902 C CA . GLY A 1 114 ? -0.662 -34 5.242 1 91.5 114 GLY A CA 1
ATOM 903 C C . GLY A 1 114 ? -1.032 -35.438 4.992 1 91.5 114 GLY A C 1
ATOM 904 O O . GLY A 1 114 ? -2.127 -35.875 5.355 1 91.5 114 GLY A O 1
ATOM 905 N N . PRO A 1 115 ? -0.1 -36.188 4.402 1 95.44 115 PRO A N 1
ATOM 906 C CA . PRO A 1 115 ? 1.216 -35.812 3.893 1 95.44 115 PRO A CA 1
ATOM 907 C C . PRO A 1 115 ? 1.128 -34.812 2.742 1 95.44 115 PRO A C 1
ATOM 909 O O . PRO A 1 115 ? 0.178 -34.844 1.957 1 95.44 115 PRO A O 1
ATOM 912 N N . PHE A 1 116 ? 2.119 -33.938 2.643 1 97.81 116 PHE A N 1
ATOM 913 C CA . PHE A 1 116 ? 2.178 -32.906 1.593 1 97.81 116 PHE A CA 1
ATOM 914 C C . PHE A 1 116 ? 3.133 -33.344 0.485 1 97.81 116 PHE A C 1
ATOM 916 O O . PHE A 1 116 ? 4.094 -34.062 0.733 1 97.81 116 PHE A O 1
ATOM 923 N N . ARG A 1 117 ? 2.838 -32.938 -0.645 1 98.06 117 ARG A N 1
ATOM 924 C CA . ARG A 1 117 ? 3.758 -32.938 -1.778 1 98.06 117 ARG A CA 1
ATOM 925 C C . ARG A 1 117 ? 3.809 -31.562 -2.434 1 98.06 117 ARG A C 1
ATOM 927 O O . ARG A 1 117 ? 2.783 -30.891 -2.566 1 98.06 117 ARG A O 1
ATOM 934 N N . VAL A 1 118 ? 4.98 -31.125 -2.729 1 98.38 118 VAL A N 1
ATOM 935 C CA . VAL A 1 118 ? 5.141 -29.844 -3.41 1 98.38 118 VAL A CA 1
ATOM 936 C C . VAL A 1 118 ? 5.777 -30.062 -4.781 1 98.38 118 VAL A C 1
ATOM 938 O O . VAL A 1 118 ? 6.859 -30.656 -4.883 1 98.38 118 VAL A O 1
ATOM 941 N N . SER A 1 119 ? 5.105 -29.609 -5.801 1 97.75 119 SER A N 1
ATOM 942 C CA . SER A 1 119 ? 5.555 -29.812 -7.176 1 97.75 119 SER A CA 1
ATOM 943 C C . SER A 1 119 ? 5.699 -28.469 -7.906 1 97.75 119 SER A C 1
ATOM 945 O O . SER A 1 119 ? 5.102 -27.469 -7.512 1 97.75 119 SER A O 1
ATOM 947 N N . ARG A 1 120 ? 6.504 -28.531 -8.898 1 96.94 120 ARG A N 1
ATOM 948 C CA . ARG A 1 120 ? 6.648 -27.359 -9.758 1 96.94 120 ARG A CA 1
ATOM 949 C C . ARG A 1 120 ? 5.883 -27.531 -11.062 1 96.94 120 ARG A C 1
ATOM 951 O O . ARG A 1 120 ? 5.84 -28.641 -11.617 1 96.94 120 ARG A O 1
ATOM 958 N N . LEU A 1 121 ? 5.34 -26.484 -11.578 1 97.44 121 LEU A N 1
ATOM 959 C CA . LEU A 1 121 ? 4.652 -26.438 -12.859 1 97.44 121 LEU A CA 1
ATOM 960 C C . LEU A 1 121 ? 4.984 -25.156 -13.609 1 97.44 121 LEU A C 1
ATOM 962 O O . LEU A 1 121 ? 4.496 -24.078 -13.242 1 97.44 121 LEU A O 1
ATOM 966 N N . PHE A 1 122 ? 5.809 -25.328 -14.609 1 94.12 122 PHE A N 1
ATOM 967 C CA . PHE A 1 122 ? 6.285 -24.172 -15.375 1 94.12 122 PHE A CA 1
ATOM 968 C C . PHE A 1 122 ? 5.707 -24.188 -16.781 1 94.12 122 PHE A C 1
ATOM 970 O O . PHE A 1 122 ? 5.484 -25.25 -17.359 1 94.12 122 PHE A O 1
ATOM 977 N N . HIS A 1 123 ? 5.484 -23.031 -17.266 1 87.5 123 HIS A N 1
ATOM 978 C CA . HIS A 1 123 ? 5.117 -22.922 -18.672 1 87.5 123 HIS A CA 1
ATOM 979 C C . HIS A 1 123 ? 6.27 -23.359 -19.578 1 87.5 123 HIS A C 1
ATOM 981 O O . HIS A 1 123 ? 6.066 -24.094 -20.547 1 87.5 123 HIS A O 1
ATOM 987 N N . PHE A 1 124 ? 7.387 -22.812 -19.125 1 80.69 124 PHE A N 1
ATOM 988 C CA . PHE A 1 124 ? 8.602 -23.172 -19.844 1 80.69 124 PHE A CA 1
ATOM 989 C C . PHE A 1 124 ? 9.344 -24.297 -19.125 1 80.69 124 PHE A C 1
ATOM 991 O O . PHE A 1 124 ? 10.102 -24.047 -18.203 1 80.69 124 PHE A O 1
ATOM 998 N N . ASP A 1 125 ? 9.109 -25.438 -19.672 1 84.31 125 ASP A N 1
ATOM 999 C CA . ASP A 1 125 ? 9.75 -26.625 -19.094 1 84.31 125 ASP A CA 1
ATOM 1000 C C . ASP A 1 125 ? 9.977 -27.688 -20.156 1 84.31 125 ASP A C 1
ATOM 1002 O O . ASP A 1 125 ? 9.547 -27.531 -21.312 1 84.31 125 ASP A O 1
ATOM 1006 N N . GLU A 1 126 ? 10.727 -28.641 -19.75 1 80.69 126 GLU A N 1
ATOM 1007 C CA . GLU A 1 126 ? 10.969 -29.766 -20.641 1 80.69 126 GLU A CA 1
ATOM 1008 C C . GLU A 1 126 ? 9.672 -30.484 -21.016 1 80.69 126 GLU A C 1
ATOM 1010 O O . GLU A 1 126 ? 9.484 -30.891 -22.156 1 80.69 126 GLU A O 1
ATOM 1015 N N . VAL A 1 127 ? 8.875 -30.609 -20.047 1 88.12 127 VAL A N 1
ATOM 1016 C CA . VAL A 1 127 ? 7.57 -31.234 -20.234 1 88.12 127 VAL A CA 1
ATOM 1017 C C . VAL A 1 127 ? 6.508 -30.156 -20.422 1 88.12 127 VAL A C 1
ATOM 1019 O O . VAL A 1 127 ? 6.48 -29.172 -19.688 1 88.12 127 VAL A O 1
ATOM 1022 N N . PRO A 1 128 ? 5.645 -30.297 -21.5 1 90.06 128 PRO A N 1
ATOM 1023 C CA . PRO A 1 128 ? 4.578 -29.312 -21.703 1 90.06 128 PRO A CA 1
ATOM 1024 C C . PRO A 1 128 ? 3.697 -29.141 -20.469 1 90.06 128 PRO A C 1
ATOM 1026 O O . PRO A 1 128 ? 3.467 -30.109 -19.734 1 90.06 128 PRO A O 1
ATOM 1029 N N . PHE A 1 129 ? 3.172 -28.047 -20.375 1 93.81 129 PHE A N 1
ATOM 1030 C CA . PHE A 1 129 ? 2.43 -27.609 -19.203 1 93.81 129 PHE A CA 1
ATOM 1031 C C . PHE A 1 129 ? 1.288 -28.562 -18.891 1 93.81 129 PHE A C 1
ATOM 1033 O O . PHE A 1 129 ? 1.156 -29.031 -17.75 1 93.81 129 PHE A O 1
ATOM 1040 N N . GLN A 1 130 ? 0.493 -28.891 -19.875 1 94.75 130 GLN A N 1
ATOM 1041 C CA . GLN A 1 130 ? -0.664 -29.75 -19.688 1 94.75 130 GLN A CA 1
ATOM 1042 C C . GLN A 1 130 ? -0.235 -31.156 -19.266 1 94.75 130 GLN A C 1
ATOM 1044 O O . GLN A 1 130 ? -0.824 -31.75 -18.359 1 94.75 130 GLN A O 1
ATOM 1049 N N . GLU A 1 131 ? 0.755 -31.688 -19.906 1 95.31 131 GLU A N 1
ATOM 1050 C CA . GLU A 1 131 ? 1.252 -33.031 -19.594 1 95.31 131 GLU A CA 1
ATOM 1051 C C . GLU A 1 131 ? 1.81 -33.094 -18.172 1 95.31 131 GLU A C 1
ATOM 1053 O O . GLU A 1 131 ? 1.597 -34.062 -17.469 1 95.31 131 GLU A O 1
ATOM 1058 N N . LYS A 1 132 ? 2.475 -32.062 -17.844 1 95.94 132 LYS A N 1
ATOM 1059 C CA . LYS A 1 132 ? 3.049 -32.031 -16.5 1 95.94 132 LYS A CA 1
ATOM 1060 C C . LYS A 1 132 ? 1.957 -31.969 -15.445 1 95.94 132 LYS A C 1
ATOM 1062 O O . LYS A 1 132 ? 2.08 -32.594 -14.391 1 95.94 132 LYS A O 1
ATOM 1067 N N . LEU A 1 133 ? 0.931 -31.172 -15.672 1 97.38 133 LEU A N 1
ATOM 1068 C CA . LEU A 1 133 ? -0.168 -31.109 -14.711 1 97.38 133 LEU A CA 1
ATOM 1069 C C . LEU A 1 133 ? -0.873 -32.469 -14.602 1 97.38 133 LEU A C 1
ATOM 1071 O O . LEU A 1 133 ? -1.255 -32.875 -13.508 1 97.38 133 LEU A O 1
ATOM 1075 N N . GLU A 1 134 ? -1.007 -33.156 -15.688 1 94.12 134 GLU A N 1
ATOM 1076 C CA . GLU A 1 134 ? -1.603 -34.469 -15.68 1 94.12 134 GLU A CA 1
ATOM 1077 C C . GLU A 1 134 ? -0.752 -35.438 -14.867 1 94.12 134 GLU A C 1
ATOM 1079 O O . GLU A 1 134 ? -1.284 -36.281 -14.133 1 94.12 134 GLU A O 1
ATOM 1084 N N . GLU A 1 135 ? 0.505 -35.281 -15.055 1 95.12 135 GLU A N 1
ATOM 1085 C CA . GLU A 1 135 ? 1.42 -36.094 -14.258 1 95.12 135 GLU A CA 1
ATOM 1086 C C . GLU A 1 135 ? 1.248 -35.812 -12.766 1 95.12 135 GLU A C 1
ATOM 1088 O O . GLU A 1 135 ? 1.217 -36.75 -11.953 1 95.12 135 GLU A O 1
ATOM 1093 N N . ILE A 1 136 ? 1.153 -34.594 -12.445 1 96.81 136 ILE A N 1
ATOM 1094 C CA . ILE A 1 136 ? 0.966 -34.219 -11.055 1 96.81 136 ILE A CA 1
ATOM 1095 C C . ILE A 1 136 ? -0.355 -34.781 -10.531 1 96.81 136 ILE A C 1
ATOM 1097 O O . ILE A 1 136 ? -0.412 -35.312 -9.43 1 96.81 136 ILE A O 1
ATOM 1101 N N . GLN A 1 137 ? -1.361 -34.719 -11.297 1 94.62 137 GLN A N 1
ATOM 1102 C CA . GLN A 1 137 ? -2.686 -35.188 -10.891 1 94.62 137 GLN A CA 1
ATOM 1103 C C . GLN A 1 137 ? -2.723 -36.688 -10.766 1 94.62 137 GLN A C 1
ATOM 1105 O O . GLN A 1 137 ? -3.611 -37.25 -10.109 1 94.62 137 GLN A O 1
ATOM 1110 N N . SER A 1 138 ? -1.816 -37.344 -11.422 1 93.88 138 SER A N 1
ATOM 1111 C CA . SER A 1 138 ? -1.744 -38.812 -11.328 1 93.88 138 SER A CA 1
ATOM 1112 C C . SER A 1 138 ? -1.354 -39.25 -9.922 1 93.88 138 SER A C 1
ATOM 1114 O O . SER A 1 138 ? -1.538 -40.406 -9.555 1 93.88 138 SER A O 1
ATOM 1116 N N . HIS A 1 139 ? -0.891 -38.281 -9.148 1 95.25 139 HIS A N 1
ATOM 1117 C CA . HIS A 1 139 ? -0.603 -38.562 -7.75 1 95.25 139 HIS A CA 1
ATOM 1118 C C . HIS A 1 139 ? -1.889 -38.75 -6.953 1 95.25 139 HIS A C 1
ATOM 1120 O O . HIS A 1 139 ? -1.867 -39.344 -5.863 1 95.25 139 HIS A O 1
ATOM 1126 N N . ARG A 1 140 ? -3.02 -38.188 -7.434 1 95.25 140 ARG A N 1
ATOM 1127 C CA . ARG A 1 140 ? -4.363 -38.375 -6.895 1 95.25 140 ARG A CA 1
ATOM 1128 C C . ARG A 1 140 ? -4.465 -37.812 -5.477 1 95.25 140 ARG A C 1
ATOM 1130 O O . ARG A 1 140 ? -4.93 -38.531 -4.57 1 95.25 140 ARG A O 1
ATOM 1137 N N . ALA A 1 141 ? -4.004 -36.625 -5.305 1 96.94 141 ALA A N 1
ATOM 1138 C CA . ALA A 1 141 ? -4.168 -35.906 -4.039 1 96.94 141 ALA A CA 1
ATOM 1139 C C . ALA A 1 141 ? -5.629 -35.531 -3.807 1 96.94 141 ALA A C 1
ATOM 1141 O O . ALA A 1 141 ? -6.406 -35.438 -4.758 1 96.94 141 ALA A O 1
ATOM 1142 N N . HIS A 1 142 ? -5.945 -35.375 -2.562 1 96.25 142 HIS A N 1
ATOM 1143 C CA . HIS A 1 142 ? -7.305 -34.969 -2.223 1 96.25 142 HIS A CA 1
ATOM 1144 C C . HIS A 1 142 ? -7.5 -33.469 -2.428 1 96.25 142 HIS A C 1
ATOM 1146 O O . HIS A 1 142 ? -8.625 -33 -2.582 1 96.25 142 HIS A O 1
ATOM 1152 N N . ARG A 1 143 ? -6.379 -32.844 -2.412 1 97.06 143 ARG A N 1
ATOM 1153 C CA . ARG A 1 143 ? -6.418 -31.375 -2.555 1 97.06 143 ARG A CA 1
ATOM 1154 C C . ARG A 1 143 ? -5.23 -30.875 -3.369 1 97.06 143 ARG A C 1
ATOM 1156 O O . ARG A 1 143 ? -4.098 -31.312 -3.158 1 97.06 143 ARG A O 1
ATOM 1163 N N . TYR A 1 144 ? -5.527 -29.969 -4.266 1 98 144 TYR A N 1
ATOM 1164 C CA . TYR A 1 144 ? -4.488 -29.266 -5.023 1 98 144 TYR A CA 1
ATOM 1165 C C . TYR A 1 144 ? -4.523 -27.766 -4.742 1 98 144 TYR A C 1
ATOM 1167 O O . TYR A 1 144 ? -5.586 -27.141 -4.777 1 98 144 TYR A O 1
ATOM 1175 N N . ILE A 1 145 ? -3.424 -27.25 -4.449 1 98.19 145 ILE A N 1
ATOM 1176 C CA . ILE A 1 145 ? -3.285 -25.812 -4.238 1 98.19 145 ILE A CA 1
ATOM 1177 C C . ILE A 1 145 ? -2.316 -25.219 -5.27 1 98.19 145 ILE A C 1
ATOM 1179 O O . ILE A 1 145 ? -1.142 -25.594 -5.301 1 98.19 145 ILE A O 1
ATOM 1183 N N . PHE A 1 146 ? -2.793 -24.344 -6.066 1 98.44 146 PHE A N 1
ATOM 1184 C CA . PHE A 1 146 ? -1.973 -23.688 -7.074 1 98.44 146 PHE A CA 1
ATOM 1185 C C . PHE A 1 146 ? -1.432 -22.359 -6.547 1 98.44 146 PHE A C 1
ATOM 1187 O O . PHE A 1 146 ? -2.193 -21.516 -6.059 1 98.44 146 PHE A O 1
ATOM 1194 N N . MET A 1 147 ? -0.135 -22.156 -6.656 1 98.38 147 MET A N 1
ATOM 1195 C CA . MET A 1 147 ? 0.477 -20.953 -6.109 1 98.38 147 MET A CA 1
ATOM 1196 C C . MET A 1 147 ? 1.545 -20.406 -7.055 1 98.38 147 MET A C 1
ATOM 1198 O O . MET A 1 147 ? 2.674 -20.906 -7.07 1 98.38 147 MET A O 1
ATOM 1202 N N . PRO A 1 148 ? 1.206 -19.328 -7.801 1 97.94 148 PRO A N 1
ATOM 1203 C CA . PRO A 1 148 ? 2.268 -18.672 -8.562 1 97.94 148 PRO A CA 1
ATOM 1204 C C . PRO A 1 148 ? 3.393 -18.141 -7.668 1 97.94 148 PRO A C 1
ATOM 1206 O O . PRO A 1 148 ? 3.131 -17.625 -6.582 1 97.94 148 PRO A O 1
ATOM 1209 N N . LEU A 1 149 ? 4.57 -18.297 -8.086 1 97.19 149 LEU A N 1
ATOM 1210 C CA . LEU A 1 149 ? 5.727 -17.812 -7.34 1 97.19 149 LEU A CA 1
ATOM 1211 C C . LEU A 1 149 ? 5.961 -16.328 -7.594 1 97.19 149 LEU A C 1
ATOM 1213 O O . LEU A 1 149 ? 7.066 -15.828 -7.387 1 97.19 149 LEU A O 1
ATOM 1217 N N . TYR A 1 150 ? 4.984 -15.672 -8.031 1 96.56 150 TYR A N 1
ATOM 1218 C CA . TYR A 1 150 ? 4.898 -14.219 -8.117 1 96.56 150 TYR A CA 1
ATOM 1219 C C . TYR A 1 150 ? 4.062 -13.648 -6.977 1 96.56 150 TYR A C 1
ATOM 1221 O O . TYR A 1 150 ? 2.836 -13.781 -6.969 1 96.56 150 TYR A O 1
ATOM 1229 N N . PRO A 1 151 ? 4.73 -12.984 -6.074 1 97.5 151 PRO A N 1
ATOM 1230 C CA . PRO A 1 151 ? 3.951 -12.5 -4.93 1 97.5 151 PRO A CA 1
ATOM 1231 C C . PRO A 1 151 ? 2.824 -11.555 -5.344 1 97.5 151 PRO A C 1
ATOM 1233 O O . PRO A 1 151 ? 1.758 -11.555 -4.727 1 97.5 151 PRO A O 1
ATOM 1236 N N . HIS A 1 152 ? 3.107 -10.773 -6.383 1 97.75 152 HIS A N 1
ATOM 1237 C CA . HIS A 1 152 ? 2.129 -9.805 -6.859 1 97.75 152 HIS A CA 1
ATOM 1238 C C . HIS A 1 152 ? 1.362 -10.344 -8.062 1 97.75 152 HIS A C 1
ATOM 1240 O O . HIS A 1 152 ? 1.967 -10.773 -9.047 1 97.75 152 HIS A O 1
ATOM 1246 N N . PHE A 1 153 ? 0.012 -10.266 -7.953 1 96.75 153 PHE A N 1
ATOM 1247 C CA . PHE A 1 153 ? -0.837 -10.711 -9.055 1 96.75 153 PHE A CA 1
ATOM 1248 C C . PHE A 1 153 ? -0.655 -9.82 -10.273 1 96.75 153 PHE A C 1
ATOM 1250 O O . PHE A 1 153 ? -0.603 -8.594 -10.148 1 96.75 153 PHE A O 1
ATOM 1257 N N . SER A 1 154 ? -0.416 -10.383 -11.406 1 91.81 154 SER A N 1
ATOM 1258 C CA . SER A 1 154 ? -0.351 -9.672 -12.68 1 91.81 154 SER A CA 1
ATOM 1259 C C . SER A 1 154 ? -1.149 -10.398 -13.758 1 91.81 154 SER A C 1
ATOM 1261 O O . SER A 1 154 ? -1.241 -11.625 -13.742 1 91.81 154 SER A O 1
ATOM 1263 N N . ASN A 1 155 ? -1.658 -9.633 -14.648 1 86.44 155 ASN A N 1
ATOM 1264 C CA . ASN A 1 155 ? -2.467 -10.203 -15.719 1 86.44 155 ASN A CA 1
ATOM 1265 C C . ASN A 1 155 ? -1.608 -10.984 -16.719 1 86.44 155 ASN A C 1
ATOM 1267 O O . ASN A 1 155 ? -2.096 -11.898 -17.375 1 86.44 155 ASN A O 1
ATOM 1271 N N . SER A 1 156 ? -0.35 -10.68 -16.703 1 81.19 156 SER A N 1
ATOM 1272 C CA . SER A 1 156 ? 0.502 -11.266 -17.734 1 81.19 156 SER A CA 1
ATOM 1273 C C . SER A 1 156 ? 1.2 -12.523 -17.219 1 81.19 156 SER A C 1
ATOM 1275 O O . SER A 1 156 ? 1.672 -13.344 -18.016 1 81.19 156 SER A O 1
ATOM 1277 N N . GLU A 1 157 ? 1.237 -12.703 -15.898 1 89.31 157 GLU A N 1
ATOM 1278 C CA . GLU A 1 157 ? 1.967 -13.859 -15.375 1 89.31 157 GLU A CA 1
ATOM 1279 C C . GLU A 1 157 ? 1.058 -14.758 -14.539 1 89.31 157 GLU A C 1
ATOM 1281 O O . GLU A 1 157 ? 0.551 -15.766 -15.031 1 89.31 157 GLU A O 1
ATOM 1286 N N . SER A 1 158 ? 0.759 -14.289 -13.336 1 93.69 158 SER A N 1
ATOM 1287 C CA . SER A 1 158 ? -0.013 -15.109 -12.414 1 93.69 158 SER A CA 1
ATOM 1288 C C . SER A 1 158 ? -1.37 -15.484 -13 1 93.69 158 SER A C 1
ATOM 1290 O O . SER A 1 158 ? -1.797 -16.641 -12.906 1 93.69 158 SER A O 1
ATOM 1292 N N . GLU A 1 159 ? -2.002 -14.547 -13.625 1 95 159 GLU A N 1
ATOM 1293 C CA . GLU A 1 159 ? -3.334 -14.789 -14.172 1 95 159 GLU A CA 1
ATOM 1294 C C . GLU A 1 159 ? -3.293 -15.844 -15.273 1 95 159 GLU A C 1
ATOM 1296 O O . GLU A 1 159 ? -4.121 -16.766 -15.297 1 95 159 GLU A O 1
ATOM 1301 N N . ASN A 1 160 ? -2.344 -15.711 -16.141 1 91.5 160 ASN A N 1
ATOM 1302 C CA . ASN A 1 160 ? -2.229 -16.656 -17.234 1 91.5 160 ASN A CA 1
ATOM 1303 C C . ASN A 1 160 ? -1.979 -18.078 -16.734 1 91.5 160 ASN A C 1
ATOM 1305 O O . ASN A 1 160 ? -2.555 -19.031 -17.266 1 91.5 160 ASN A O 1
ATOM 1309 N N . LEU A 1 161 ? -1.134 -18.188 -15.805 1 95.38 161 LEU A N 1
ATOM 1310 C CA . LEU A 1 161 ? -0.818 -19.5 -15.242 1 95.38 161 LEU A CA 1
ATOM 1311 C C . LEU A 1 161 ? -2.047 -20.125 -14.594 1 95.38 161 LEU A C 1
ATOM 1313 O O . LEU A 1 161 ? -2.332 -21.297 -14.789 1 95.38 161 LEU A O 1
ATOM 1317 N N . LEU A 1 162 ? -2.775 -19.344 -13.898 1 96.94 162 LEU A N 1
ATOM 1318 C CA . LEU A 1 162 ? -3.959 -19.844 -13.203 1 96.94 162 LEU A CA 1
ATOM 1319 C C . LEU A 1 162 ? -5.066 -20.188 -14.188 1 96.94 162 LEU A C 1
ATOM 1321 O O . LEU A 1 162 ? -5.746 -21.203 -14.039 1 96.94 162 LEU A O 1
ATOM 1325 N N . VAL A 1 163 ? -5.188 -19.328 -15.18 1 95.88 163 VAL A N 1
ATOM 1326 C CA . VAL A 1 163 ? -6.223 -19.562 -16.188 1 95.88 163 VAL A CA 1
ATOM 1327 C C . VAL A 1 163 ? -5.918 -20.859 -16.938 1 95.88 163 VAL A C 1
ATOM 1329 O O . VAL A 1 163 ? -6.816 -21.656 -17.188 1 95.88 163 VAL A O 1
ATOM 1332 N N . GLU A 1 164 ? -4.715 -21.016 -17.312 1 94.81 164 GLU A N 1
ATOM 1333 C CA . GLU A 1 164 ? -4.34 -22.234 -18 1 94.81 164 GLU A CA 1
ATOM 1334 C C . GLU A 1 164 ? -4.59 -23.469 -17.141 1 94.81 164 GLU A C 1
ATOM 1336 O O . GLU A 1 164 ? -5.102 -24.484 -17.609 1 94.81 164 GLU A O 1
ATOM 1341 N N . SER A 1 165 ? -4.227 -23.422 -15.891 1 97.06 165 SER A N 1
ATOM 1342 C CA . SER A 1 165 ? -4.492 -24.516 -14.961 1 97.06 165 SER A CA 1
ATOM 1343 C C . SER A 1 165 ? -5.988 -24.781 -14.844 1 97.06 165 SER A C 1
ATOM 1345 O O . SER A 1 165 ? -6.418 -25.938 -14.898 1 97.06 165 SER A O 1
ATOM 1347 N N . ALA A 1 166 ? -6.742 -23.734 -14.711 1 96.62 166 ALA A N 1
ATOM 1348 C CA . ALA A 1 166 ? -8.195 -23.844 -14.578 1 96.62 166 ALA A CA 1
ATOM 1349 C C . ALA A 1 166 ? -8.805 -24.516 -15.812 1 96.62 166 ALA A C 1
ATOM 1351 O O . ALA A 1 166 ? -9.703 -25.344 -15.688 1 96.62 166 ALA A O 1
ATOM 1352 N N . ASN A 1 167 ? -8.289 -24.094 -16.969 1 95.69 167 ASN A N 1
ATOM 1353 C CA . ASN A 1 167 ? -8.805 -24.656 -18.219 1 95.69 167 ASN A CA 1
ATOM 1354 C C . ASN A 1 167 ? -8.555 -26.156 -18.297 1 95.69 167 ASN A C 1
ATOM 1356 O O . ASN A 1 167 ? -9.414 -26.922 -18.734 1 95.69 167 ASN A O 1
ATOM 1360 N N . ILE A 1 168 ? -7.41 -26.562 -17.906 1 96 168 ILE A N 1
ATOM 1361 C CA . ILE A 1 168 ? -7.074 -27.984 -17.922 1 96 168 ILE A CA 1
ATOM 1362 C C . ILE A 1 168 ? -7.953 -28.734 -16.922 1 96 168 ILE A C 1
ATOM 1364 O O . ILE A 1 168 ? -8.469 -29.812 -17.219 1 96 168 ILE A O 1
ATOM 1368 N N . ILE A 1 169 ? -8.172 -28.203 -15.75 1 95.94 169 ILE A N 1
ATOM 1369 C CA . ILE A 1 169 ? -9.023 -28.797 -14.734 1 95.94 169 ILE A CA 1
ATOM 1370 C C . ILE A 1 169 ? -10.445 -28.938 -15.281 1 95.94 169 ILE A C 1
ATOM 1372 O O . ILE A 1 169 ? -11.07 -30 -15.125 1 95.94 169 ILE A O 1
ATOM 1376 N N . GLU A 1 170 ? -10.883 -27.922 -15.922 1 94.19 170 GLU A N 1
ATOM 1377 C CA . GLU A 1 170 ? -12.234 -27.922 -16.469 1 94.19 170 GLU A CA 1
ATOM 1378 C C . GLU A 1 170 ? -12.383 -28.984 -17.562 1 94.19 170 GLU A C 1
ATOM 1380 O O . GLU A 1 170 ? -13.438 -29.609 -17.688 1 94.19 170 GLU A O 1
ATOM 1385 N N . LYS A 1 171 ? -11.359 -29.172 -18.297 1 93.94 171 LYS A N 1
ATOM 1386 C CA . LYS A 1 171 ? -11.383 -30.125 -19.391 1 93.94 171 LYS A CA 1
ATOM 1387 C C . LYS A 1 171 ? -11.336 -31.562 -18.875 1 93.94 171 LYS A C 1
ATOM 1389 O O . LYS A 1 171 ? -11.859 -32.469 -19.5 1 93.94 171 LYS A O 1
ATOM 1394 N N . THR A 1 172 ? -10.742 -31.719 -17.719 1 93.94 172 THR A N 1
ATOM 1395 C CA . THR A 1 172 ? -10.453 -33.094 -17.266 1 93.94 172 THR A CA 1
ATOM 1396 C C . THR A 1 172 ? -11.359 -33.469 -16.109 1 93.94 172 THR A C 1
ATOM 1398 O O . THR A 1 172 ? -11.297 -34.594 -15.609 1 93.94 172 THR A O 1
ATOM 1401 N N . SER A 1 173 ? -12.18 -32.562 -15.648 1 94.94 173 SER A N 1
ATOM 1402 C CA . SER A 1 173 ? -13.031 -32.812 -14.492 1 94.94 173 SER A CA 1
ATOM 1403 C C . SER A 1 173 ? -14.32 -32 -14.547 1 94.94 173 SER A C 1
ATOM 1405 O O . SER A 1 173 ? -14.477 -31.156 -15.414 1 94.94 173 SER A O 1
ATOM 1407 N N . SER A 1 174 ? -15.289 -32.375 -13.688 1 93.88 174 SER A N 1
ATOM 1408 C CA . SER A 1 174 ? -16.547 -31.641 -13.531 1 93.88 174 SER A CA 1
ATOM 1409 C C . SER A 1 174 ? -16.797 -31.281 -12.07 1 93.88 174 SER A C 1
ATOM 1411 O O . SER A 1 174 ? -16.297 -31.953 -11.164 1 93.88 174 SER A O 1
ATOM 1413 N N . PRO A 1 175 ? -17.5 -30.219 -11.867 1 93.81 175 PRO A N 1
ATOM 1414 C CA . PRO A 1 175 ? -17.812 -29.859 -10.484 1 93.81 175 PRO A CA 1
ATOM 1415 C C . PRO A 1 175 ? -18.641 -30.922 -9.773 1 93.81 175 PRO A C 1
ATOM 1417 O O . PRO A 1 175 ? -19.484 -31.578 -10.391 1 93.81 175 PRO A O 1
ATOM 1420 N N . LEU A 1 176 ? -18.328 -31.062 -8.586 1 92.19 176 LEU A N 1
ATOM 1421 C CA . LEU A 1 176 ? -19.156 -31.938 -7.762 1 92.19 176 LEU A CA 1
ATOM 1422 C C . LEU A 1 176 ? -20.531 -31.312 -7.5 1 92.19 176 LEU A C 1
ATOM 1424 O O . LEU A 1 176 ? -20.625 -30.109 -7.273 1 92.19 176 LEU A O 1
ATOM 1428 N N . VAL A 1 177 ? -21.516 -32.094 -7.566 1 87.69 177 VAL A N 1
ATOM 1429 C CA . VAL A 1 177 ? -22.875 -31.625 -7.324 1 87.69 177 VAL A CA 1
ATOM 1430 C C . VAL A 1 177 ? -23.375 -32.156 -5.988 1 87.69 177 VAL A C 1
ATOM 1432 O O . VAL A 1 177 ? -23.312 -33.375 -5.738 1 87.69 177 VAL A O 1
ATOM 1435 N N . GLN A 1 178 ? -23.609 -31.312 -5.145 1 86.06 178 GLN A N 1
ATOM 1436 C CA . GLN A 1 178 ? -24.25 -31.672 -3.879 1 86.06 178 GLN A CA 1
ATOM 1437 C C . GLN A 1 178 ? -25.672 -31.125 -3.809 1 86.06 178 GLN A C 1
ATOM 1439 O O . GLN A 1 178 ? -25.859 -29.922 -3.586 1 86.06 178 GLN A O 1
ATOM 1444 N N . GLY A 1 179 ? -26.625 -31.969 -3.855 1 83.38 179 GLY A N 1
ATOM 1445 C CA . GLY A 1 179 ? -28 -31.5 -3.99 1 83.38 179 GLY A CA 1
ATOM 1446 C C . GLY A 1 179 ? -28.234 -30.688 -5.254 1 83.38 179 GLY A C 1
ATOM 1447 O O . GLY A 1 179 ? -28 -31.172 -6.359 1 83.38 179 GLY A O 1
ATOM 1448 N N . ASN A 1 180 ? -28.625 -29.469 -5.121 1 83.06 180 ASN A N 1
ATOM 1449 C CA . ASN A 1 180 ? -28.891 -28.594 -6.262 1 83.06 180 ASN A CA 1
ATOM 1450 C C . ASN A 1 180 ? -27.812 -27.547 -6.441 1 83.06 180 ASN A C 1
ATOM 1452 O O . ASN A 1 180 ? -27.984 -26.578 -7.195 1 83.06 180 ASN A O 1
ATOM 1456 N N . ARG A 1 181 ? -26.656 -27.859 -5.746 1 83.75 181 ARG A N 1
ATOM 1457 C CA . ARG A 1 181 ? -25.625 -26.844 -5.824 1 83.75 181 ARG A CA 1
ATOM 1458 C C . ARG A 1 181 ? -24.312 -27.422 -6.352 1 83.75 181 ARG A C 1
ATOM 1460 O O . ARG A 1 181 ? -23.906 -28.516 -5.93 1 83.75 181 ARG A O 1
ATOM 1467 N N . GLU A 1 182 ? -23.828 -26.672 -7.285 1 85.94 182 GLU A N 1
ATOM 1468 C CA . GLU A 1 182 ? -22.5 -27.031 -7.805 1 85.94 182 GLU A CA 1
ATOM 1469 C C . GLU A 1 182 ? -21.391 -26.391 -6.973 1 85.94 182 GLU A C 1
ATOM 1471 O O . GLU A 1 182 ? -21.422 -25.188 -6.719 1 85.94 182 GLU A O 1
ATOM 1476 N N . ILE A 1 183 ? -20.578 -27.266 -6.496 1 88.62 183 ILE A N 1
ATOM 1477 C CA . ILE A 1 183 ? -19.391 -26.781 -5.809 1 88.62 183 ILE A CA 1
ATOM 1478 C C . ILE A 1 183 ? -18.219 -26.734 -6.781 1 88.62 183 ILE A C 1
ATOM 1480 O O . ILE A 1 183 ? -17.531 -27.75 -6.992 1 88.62 183 ILE A O 1
ATOM 1484 N N . VAL A 1 184 ? -17.875 -25.625 -7.199 1 89.06 184 VAL A N 1
ATOM 1485 C CA . VAL A 1 184 ? -16.969 -25.422 -8.328 1 89.06 184 VAL A CA 1
ATOM 1486 C C . VAL A 1 184 ? -15.547 -25.797 -7.93 1 89.06 184 VAL A C 1
ATOM 1488 O O . VAL A 1 184 ? -14.766 -26.266 -8.758 1 89.06 184 VAL A O 1
ATOM 1491 N N . SER A 1 185 ? -15.273 -25.703 -6.656 1 91.81 185 SER A N 1
ATOM 1492 C CA . SER A 1 185 ? -13.906 -25.953 -6.195 1 91.81 185 SER A CA 1
ATOM 1493 C C . SER A 1 185 ? -13.703 -27.438 -5.871 1 91.81 185 SER A C 1
ATOM 1495 O O . SER A 1 185 ? -12.578 -27.859 -5.598 1 91.81 185 SER A O 1
ATOM 1497 N N . SER A 1 186 ? -14.758 -28.203 -5.875 1 94.62 186 SER A N 1
ATOM 1498 C CA . SER A 1 186 ? -14.695 -29.656 -5.734 1 94.62 186 SER A CA 1
ATOM 1499 C C . SER A 1 186 ? -14.953 -30.359 -7.066 1 94.62 186 SER A C 1
ATOM 1501 O O . SER A 1 186 ? -16 -30.156 -7.68 1 94.62 186 SER A O 1
ATOM 1503 N N . ARG A 1 187 ? -13.969 -31.094 -7.414 1 95.5 187 ARG A N 1
ATOM 1504 C CA . ARG A 1 187 ? -13.953 -31.641 -8.766 1 95.5 187 ARG A CA 1
ATOM 1505 C C . ARG A 1 187 ? -14.023 -33.156 -8.75 1 95.5 187 ARG A C 1
ATOM 1507 O O . ARG A 1 187 ? -13.516 -33.812 -7.824 1 95.5 187 ARG A O 1
ATOM 1514 N N . ILE A 1 188 ? -14.641 -33.688 -9.75 1 95.31 188 ILE A N 1
ATOM 1515 C CA . ILE A 1 188 ? -14.641 -35.125 -9.984 1 95.31 188 ILE A CA 1
ATOM 1516 C C . ILE A 1 188 ? -14.039 -35.438 -11.359 1 95.31 188 ILE A C 1
ATOM 1518 O O . ILE A 1 188 ? -14.469 -34.875 -12.367 1 95.31 188 ILE A O 1
ATOM 1522 N N . GLU A 1 189 ? -13.016 -36.25 -11.344 1 94.56 189 GLU A N 1
ATOM 1523 C CA . GLU A 1 189 ? -12.359 -36.625 -12.594 1 94.56 189 GLU A CA 1
ATOM 1524 C C . GLU A 1 189 ? -13.32 -37.312 -13.547 1 94.56 189 GLU A C 1
ATOM 1526 O O . GLU A 1 189 ? -14.117 -38.156 -13.117 1 94.56 189 GLU A O 1
ATOM 1531 N N . GLN A 1 190 ? -13.133 -36.938 -14.797 1 91.69 190 GLN A N 1
ATOM 1532 C CA . GLN A 1 190 ? -14 -37.594 -15.789 1 91.69 190 GLN A CA 1
ATOM 1533 C C . GLN A 1 190 ? -13.797 -39.094 -15.82 1 91.69 190 GLN A C 1
ATOM 1535 O O . GLN A 1 190 ? -12.664 -39.562 -15.812 1 91.69 190 GLN A O 1
ATOM 1540 N N . ASN A 1 191 ? -14.891 -39.812 -15.789 1 90.81 191 ASN A N 1
ATOM 1541 C CA . ASN A 1 191 ? -14.914 -41.25 -15.898 1 90.81 191 ASN A CA 1
ATOM 1542 C C . ASN A 1 191 ? -14.156 -41.938 -14.75 1 90.81 191 ASN A C 1
ATOM 1544 O O . ASN A 1 191 ? -13.469 -42.938 -14.953 1 90.81 191 ASN A O 1
ATOM 1548 N N . SER A 1 192 ? -14.133 -41.312 -13.688 1 91 192 SER A N 1
ATOM 1549 C CA . SER A 1 192 ? -13.453 -41.812 -12.5 1 91 192 SER A CA 1
ATOM 1550 C C . SER A 1 192 ? -14.203 -41.406 -11.227 1 91 192 SER A C 1
ATOM 1552 O O . SER A 1 192 ? -15.047 -40.531 -11.242 1 91 192 SER A O 1
ATOM 1554 N N . ASP A 1 193 ? -14.055 -42.125 -10.164 1 91.56 193 ASP A N 1
ATOM 1555 C CA . ASP A 1 193 ? -14.656 -41.781 -8.875 1 91.56 193 ASP A CA 1
ATOM 1556 C C . ASP A 1 193 ? -13.727 -40.906 -8.039 1 91.56 193 ASP A C 1
ATOM 1558 O O . ASP A 1 193 ? -14.039 -40.594 -6.891 1 91.56 193 ASP A O 1
ATOM 1562 N N . TYR A 1 194 ? -12.703 -40.5 -8.664 1 94.38 194 TYR A N 1
ATOM 1563 C CA . TYR A 1 194 ? -11.711 -39.688 -7.973 1 94.38 194 TYR A CA 1
ATOM 1564 C C . TYR A 1 194 ? -12.156 -38.25 -7.902 1 94.38 194 TYR A C 1
ATOM 1566 O O . TYR A 1 194 ? -12.469 -37.625 -8.93 1 94.38 194 TYR A O 1
ATOM 1574 N N . SER A 1 195 ? -12.258 -37.75 -6.621 1 95.31 195 SER A N 1
ATOM 1575 C CA . SER A 1 195 ? -12.641 -36.344 -6.398 1 95.31 195 SER A CA 1
ATOM 1576 C C . SER A 1 195 ? -11.555 -35.594 -5.641 1 95.31 195 SER A C 1
ATOM 1578 O O . SER A 1 195 ? -10.805 -36.188 -4.867 1 95.31 195 SER A O 1
ATOM 1580 N N . TYR A 1 196 ? -11.445 -34.406 -5.879 1 96.31 196 TYR A N 1
ATOM 1581 C CA . TYR A 1 196 ? -10.438 -33.594 -5.223 1 96.31 196 TYR A CA 1
ATOM 1582 C C . TYR A 1 196 ? -10.898 -32.125 -5.137 1 96.31 196 TYR A C 1
ATOM 1584 O O . TYR A 1 196 ? -11.766 -31.703 -5.898 1 96.31 196 TYR A O 1
ATOM 1592 N N . ASP A 1 197 ? -10.328 -31.391 -4.227 1 96.06 197 ASP A N 1
ATOM 1593 C CA . ASP A 1 197 ? -10.57 -29.953 -4.07 1 96.06 197 ASP A CA 1
ATOM 1594 C C . ASP A 1 197 ? -9.453 -29.141 -4.715 1 96.06 197 ASP A C 1
ATOM 1596 O O . ASP A 1 197 ? -8.297 -29.578 -4.754 1 96.06 197 ASP A O 1
ATOM 1600 N N . VAL A 1 198 ? -9.844 -27.984 -5.184 1 96.81 198 VAL A N 1
ATOM 1601 C CA . VAL A 1 198 ? -8.875 -27.109 -5.84 1 96.81 198 VAL A CA 1
ATOM 1602 C C . VAL A 1 198 ? -8.891 -25.734 -5.172 1 96.81 198 VAL A C 1
ATOM 1604 O O . VAL A 1 198 ? -9.953 -25.172 -4.902 1 96.81 198 VAL A O 1
ATOM 1607 N N . HIS A 1 199 ? -7.691 -25.297 -4.844 1 96.31 199 HIS A N 1
ATOM 1608 C CA . HIS A 1 199 ? -7.5 -23.969 -4.273 1 96.31 199 HIS A CA 1
ATOM 1609 C C . HIS A 1 199 ? -6.367 -23.234 -4.973 1 96.31 199 HIS A C 1
ATOM 1611 O O . HIS A 1 199 ? -5.613 -23.828 -5.746 1 96.31 199 HIS A O 1
ATOM 1617 N N . ALA A 1 200 ? -6.344 -21.938 -4.723 1 97 200 ALA A N 1
ATOM 1618 C CA . ALA A 1 200 ? -5.227 -21.172 -5.262 1 97 200 ALA A CA 1
ATOM 1619 C C . ALA A 1 200 ? -4.801 -20.062 -4.289 1 97 200 ALA A C 1
ATOM 1621 O O . ALA A 1 200 ? -5.641 -19.469 -3.615 1 97 200 ALA A O 1
ATOM 1622 N N . VAL A 1 201 ? -3.564 -19.906 -4.168 1 96.88 201 VAL A N 1
ATOM 1623 C CA . VAL A 1 201 ? -2.965 -18.688 -3.629 1 96.88 201 VAL A CA 1
ATOM 1624 C C . VAL A 1 201 ? -2.555 -17.766 -4.77 1 96.88 201 VAL A C 1
ATOM 1626 O O . VAL A 1 201 ? -1.432 -17.844 -5.273 1 96.88 201 VAL A O 1
ATOM 1629 N N . TRP A 1 202 ? -3.48 -16.938 -5.164 1 96.44 202 TRP A N 1
ATOM 1630 C CA . TRP A 1 202 ? -3.285 -16.203 -6.418 1 96.44 202 TRP A CA 1
ATOM 1631 C C . TRP A 1 202 ? -2.404 -14.984 -6.207 1 96.44 202 TRP A C 1
ATOM 1633 O O . TRP A 1 202 ? -1.83 -14.453 -7.16 1 96.44 202 TRP A O 1
ATOM 1643 N N . ARG A 1 203 ? -2.309 -14.492 -4.969 1 96.44 203 ARG A N 1
ATOM 1644 C CA . ARG A 1 203 ? -1.365 -13.461 -4.547 1 96.44 203 ARG A CA 1
ATOM 1645 C C . ARG A 1 203 ? -0.927 -13.672 -3.104 1 96.44 203 ARG A C 1
ATOM 1647 O O . ARG A 1 203 ? -1.636 -14.312 -2.32 1 96.44 203 ARG A O 1
ATOM 1654 N N . TRP A 1 204 ? 0.187 -13.133 -2.816 1 96.75 204 TRP A N 1
ATOM 1655 C CA . TRP A 1 204 ? 0.619 -13.305 -1.433 1 96.75 204 TRP A CA 1
ATOM 1656 C C . TRP A 1 204 ? 1.518 -12.148 -1.002 1 96.75 204 TRP A C 1
ATOM 1658 O O . TRP A 1 204 ? 2.205 -12.234 0.018 1 96.75 204 TRP A O 1
ATOM 1668 N N . ASP A 1 205 ? 1.464 -11.016 -1.789 1 95.62 205 ASP A N 1
ATOM 1669 C CA . ASP A 1 205 ? 2.129 -9.773 -1.409 1 95.62 205 ASP A CA 1
ATOM 1670 C C . ASP A 1 205 ? 1.481 -9.164 -0.17 1 95.62 205 ASP A C 1
ATOM 1672 O O . ASP A 1 205 ? 2.102 -8.352 0.527 1 95.62 205 ASP A O 1
ATOM 1676 N N . ASN A 1 206 ? 0.236 -9.516 0.06 1 92.31 206 ASN A N 1
ATOM 1677 C CA . ASN A 1 206 ? -0.505 -8.938 1.177 1 92.31 206 ASN A CA 1
ATOM 1678 C C . ASN A 1 206 ? -0.198 -9.664 2.486 1 92.31 206 ASN A C 1
ATOM 1680 O O . ASN A 1 206 ? -0.681 -9.266 3.547 1 92.31 206 ASN A O 1
ATOM 1684 N N . HIS A 1 207 ? 0.499 -10.727 2.367 1 93.62 207 HIS A N 1
ATOM 1685 C CA . HIS A 1 207 ? 1.021 -11.398 3.555 1 93.62 207 HIS A CA 1
ATOM 1686 C C . HIS A 1 207 ? 2.33 -10.766 4.012 1 93.62 207 HIS A C 1
ATOM 1688 O O . HIS A 1 207 ? 3.086 -10.234 3.193 1 93.62 207 HIS A O 1
ATOM 1694 N N . SER A 1 208 ? 2.633 -10.852 5.266 1 93.81 208 SER A N 1
ATOM 1695 C CA . SER A 1 208 ? 3.783 -10.156 5.836 1 93.81 208 SER A CA 1
ATOM 1696 C C . SER A 1 208 ? 5.094 -10.797 5.383 1 93.81 208 SER A C 1
ATOM 1698 O O . SER A 1 208 ? 6.164 -10.203 5.535 1 93.81 208 SER A O 1
ATOM 1700 N N . ILE A 1 209 ? 5.043 -11.922 4.812 1 94.62 209 ILE A N 1
ATOM 1701 C CA . ILE A 1 209 ? 6.238 -12.703 4.52 1 94.62 209 ILE A CA 1
ATOM 1702 C C . ILE A 1 209 ? 7.129 -11.938 3.547 1 94.62 209 ILE A C 1
ATOM 1704 O O . ILE A 1 209 ? 8.359 -11.945 3.682 1 94.62 209 ILE A O 1
ATOM 1708 N N . LEU A 1 210 ? 6.504 -11.375 2.521 1 96.62 210 LEU A N 1
ATOM 1709 C CA . LEU A 1 210 ? 7.324 -10.68 1.532 1 96.62 210 LEU A CA 1
ATOM 1710 C C . LEU A 1 210 ? 8.086 -9.531 2.172 1 96.62 210 LEU A C 1
ATOM 1712 O O . LEU A 1 210 ? 9.289 -9.375 1.943 1 96.62 210 LEU A O 1
ATOM 1716 N N . ALA A 1 211 ? 7.395 -8.781 2.98 1 97.25 211 ALA A N 1
ATOM 1717 C CA . ALA A 1 211 ? 8.031 -7.676 3.689 1 97.25 211 ALA A CA 1
ATOM 1718 C C . ALA A 1 211 ? 9.102 -8.18 4.652 1 97.25 211 ALA A C 1
ATOM 1720 O O . ALA A 1 211 ? 10.188 -7.602 4.742 1 97.25 211 ALA A O 1
ATOM 1721 N N . ASP A 1 212 ? 8.805 -9.258 5.379 1 96.62 212 ASP A N 1
ATOM 1722 C CA . ASP A 1 212 ? 9.766 -9.852 6.305 1 96.62 212 ASP A CA 1
ATOM 1723 C C . ASP A 1 212 ? 11.016 -10.328 5.566 1 96.62 212 ASP A C 1
ATOM 1725 O O . ASP A 1 212 ? 12.141 -10.117 6.035 1 96.62 212 ASP A O 1
ATOM 1729 N N . TYR A 1 213 ? 10.773 -10.953 4.477 1 97.38 213 TYR A N 1
ATOM 1730 C CA . TYR A 1 213 ? 11.844 -11.5 3.65 1 97.38 213 TYR A CA 1
ATOM 1731 C C . TYR A 1 213 ? 12.805 -10.406 3.207 1 97.38 213 TYR A C 1
ATOM 1733 O O . TYR A 1 213 ? 14.008 -10.484 3.473 1 97.38 213 TYR A O 1
ATOM 1741 N N . TRP A 1 214 ? 12.367 -9.336 2.654 1 98.19 214 TRP A N 1
ATOM 1742 C CA . TRP A 1 214 ? 13.227 -8.297 2.092 1 98.19 214 TRP A CA 1
ATOM 1743 C C . TRP A 1 214 ? 13.758 -7.379 3.186 1 98.19 214 TRP A C 1
ATOM 1745 O O . TRP A 1 214 ? 14.891 -6.891 3.1 1 98.19 214 TRP A O 1
ATOM 1755 N N . SER A 1 215 ? 12.891 -7.094 4.234 1 98.06 215 SER A N 1
ATOM 1756 C CA . SER A 1 215 ? 13.398 -6.258 5.32 1 98.06 215 SER A CA 1
ATOM 1757 C C . SER A 1 215 ? 14.602 -6.895 5.996 1 98.06 215 SER A C 1
ATOM 1759 O O . SER A 1 215 ? 15.539 -6.199 6.402 1 98.06 215 SER A O 1
ATOM 1761 N N . THR A 1 216 ? 14.609 -8.227 6.121 1 97.06 216 THR A N 1
ATOM 1762 C CA . THR A 1 216 ? 15.734 -8.938 6.715 1 97.06 216 THR A CA 1
ATOM 1763 C C . THR A 1 216 ? 16.984 -8.781 5.863 1 97.06 216 THR A C 1
ATOM 1765 O O . THR A 1 216 ? 18.078 -8.555 6.391 1 97.06 216 THR A O 1
ATOM 1768 N N . LYS A 1 217 ? 16.844 -8.867 4.617 1 97.19 217 LYS A N 1
ATOM 1769 C CA . LYS A 1 217 ? 17.984 -8.734 3.713 1 97.19 217 LYS A CA 1
ATOM 1770 C C . LYS A 1 217 ? 18.516 -7.305 3.709 1 97.19 217 LYS A C 1
ATOM 1772 O O . LYS A 1 217 ? 19.734 -7.09 3.723 1 97.19 217 LYS A O 1
ATOM 1777 N N . ILE A 1 218 ? 17.641 -6.359 3.682 1 98.38 218 ILE A N 1
ATOM 1778 C CA . ILE A 1 218 ? 18.062 -4.961 3.689 1 98.38 218 ILE A CA 1
ATOM 1779 C C . ILE A 1 218 ? 18.75 -4.637 5.008 1 98.38 218 ILE A C 1
ATOM 1781 O O . ILE A 1 218 ? 19.734 -3.891 5.027 1 98.38 218 ILE A O 1
ATOM 1785 N N . LYS A 1 219 ? 18.234 -5.156 6.117 1 97.75 219 LYS A N 1
ATOM 1786 C CA . LYS A 1 219 ? 18.781 -4.891 7.445 1 97.75 219 LYS A CA 1
ATOM 1787 C C . LYS A 1 219 ? 20.266 -5.246 7.516 1 97.75 219 LYS A C 1
ATOM 1789 O O . LYS A 1 219 ? 21.031 -4.574 8.203 1 97.75 219 LYS A O 1
ATOM 1794 N N . GLU A 1 220 ? 20.641 -6.25 6.785 1 96.69 220 GLU A N 1
ATOM 1795 C CA . GLU A 1 220 ? 22.031 -6.703 6.781 1 96.69 220 GLU A CA 1
ATOM 1796 C C . GLU A 1 220 ? 22.969 -5.633 6.227 1 96.69 220 GLU A C 1
ATOM 1798 O O . GLU A 1 220 ? 24.125 -5.547 6.625 1 96.69 220 GLU A O 1
ATOM 1803 N N . VAL A 1 221 ? 22.453 -4.75 5.379 1 97.06 221 VAL A N 1
ATOM 1804 C CA . VAL A 1 221 ? 23.312 -3.768 4.727 1 97.06 221 VAL A CA 1
ATOM 1805 C C . VAL A 1 221 ? 22.859 -2.357 5.105 1 97.06 221 VAL A C 1
ATOM 1807 O O . VAL A 1 221 ? 23.438 -1.371 4.629 1 97.06 221 VAL A O 1
ATOM 1810 N N . LEU A 1 222 ? 22 -2.238 5.969 1 96.75 222 LEU A N 1
ATOM 1811 C CA . LEU A 1 222 ? 21.312 -0.994 6.309 1 96.75 222 LEU A CA 1
ATOM 1812 C C . LEU A 1 222 ? 22.312 0.073 6.746 1 96.75 222 LEU A C 1
ATOM 1814 O O . LEU A 1 222 ? 22.219 1.226 6.316 1 96.75 222 LEU A O 1
ATOM 1818 N N . PRO A 1 223 ? 23.297 -0.251 7.516 1 94.5 223 PRO A N 1
ATOM 1819 C CA . PRO A 1 223 ? 24.203 0.78 8 1 94.5 223 PRO A CA 1
ATOM 1820 C C . PRO A 1 223 ? 24.984 1.463 6.875 1 94.5 223 PRO A C 1
ATOM 1822 O O . PRO A 1 223 ? 25.484 2.576 7.055 1 94.5 223 PRO A O 1
ATOM 1825 N N . ARG A 1 224 ? 25 0.86 5.746 1 94.19 224 ARG A N 1
ATOM 1826 C CA . ARG A 1 224 ? 25.766 1.399 4.633 1 94.19 224 ARG A CA 1
ATOM 1827 C C . ARG A 1 224 ? 24.859 2.09 3.621 1 94.19 224 ARG A C 1
ATOM 1829 O O . ARG A 1 224 ? 25.328 2.568 2.586 1 94.19 224 ARG A O 1
ATOM 1836 N N . LEU A 1 225 ? 23.641 2.191 3.941 1 96.5 225 LEU A N 1
ATOM 1837 C CA . LEU A 1 225 ? 22.703 2.635 2.916 1 96.5 225 LEU A CA 1
ATOM 1838 C C . LEU A 1 225 ? 22.266 4.074 3.164 1 96.5 225 LEU A C 1
ATOM 1840 O O . LEU A 1 225 ? 22.031 4.465 4.309 1 96.5 225 LEU A O 1
ATOM 1844 N N . ASP A 1 226 ? 22.141 4.816 2.033 1 95.56 226 ASP A N 1
ATOM 1845 C CA . ASP A 1 226 ? 21.531 6.141 2.045 1 95.56 226 ASP A CA 1
ATOM 1846 C C . ASP A 1 226 ? 20.062 6.066 1.598 1 95.56 226 ASP A C 1
ATOM 1848 O O . ASP A 1 226 ? 19.297 7.016 1.79 1 95.56 226 ASP A O 1
ATOM 1852 N N . GLY A 1 227 ? 19.766 4.973 1.007 1 97.06 227 GLY A N 1
ATOM 1853 C CA . GLY A 1 227 ? 18.422 4.812 0.49 1 97.06 227 GLY A CA 1
ATOM 1854 C C . GLY A 1 227 ? 18.188 3.461 -0.159 1 97.06 227 GLY A C 1
ATOM 1855 O O . GLY A 1 227 ? 19.094 2.643 -0.251 1 97.06 227 GLY A O 1
ATOM 1856 N N . VAL A 1 228 ? 17 3.229 -0.49 1 98.56 228 VAL A N 1
ATOM 1857 C CA . VAL A 1 228 ? 16.609 1.993 -1.16 1 98.56 228 VAL A CA 1
ATOM 1858 C C . VAL A 1 228 ? 15.812 2.322 -2.42 1 98.56 228 VAL A C 1
ATOM 1860 O O . VAL A 1 228 ? 14.953 3.209 -2.406 1 98.56 228 VAL A O 1
ATOM 1863 N N . VAL A 1 229 ? 16.156 1.707 -3.494 1 98.56 229 VAL A N 1
ATOM 1864 C CA . VAL A 1 229 ? 15.312 1.721 -4.688 1 98.56 229 VAL A CA 1
ATOM 1865 C C . VAL A 1 229 ? 14.719 0.333 -4.922 1 98.56 229 VAL A C 1
ATOM 1867 O O . VAL A 1 229 ? 15.445 -0.62 -5.211 1 98.56 229 VAL A O 1
ATOM 1870 N N . PHE A 1 230 ? 13.445 0.271 -4.766 1 98.75 230 PHE A N 1
ATOM 1871 C CA . PHE A 1 230 ? 12.766 -0.969 -5.121 1 98.75 230 PHE A CA 1
ATOM 1872 C C . PHE A 1 230 ? 12.57 -1.065 -6.629 1 98.75 230 PHE A C 1
ATOM 1874 O O . PHE A 1 230 ? 12.219 -0.081 -7.281 1 98.75 230 PHE A O 1
ATOM 1881 N N . ALA A 1 231 ? 12.844 -2.211 -7.145 1 98.31 231 ALA A N 1
ATOM 1882 C CA . ALA A 1 231 ? 12.742 -2.453 -8.578 1 98.31 231 ALA A CA 1
ATOM 1883 C C . ALA A 1 231 ? 11.586 -3.396 -8.891 1 98.31 231 ALA A C 1
ATOM 1885 O O . ALA A 1 231 ? 11.469 -4.473 -8.297 1 98.31 231 ALA A O 1
ATOM 1886 N N . ALA A 1 232 ? 10.75 -2.979 -9.797 1 97.12 232 ALA A N 1
ATOM 1887 C CA . ALA A 1 232 ? 9.633 -3.795 -10.266 1 97.12 232 ALA A CA 1
ATOM 1888 C C . ALA A 1 232 ? 9.516 -3.756 -11.781 1 97.12 232 ALA A C 1
ATOM 1890 O O . ALA A 1 232 ? 9.961 -2.797 -12.422 1 97.12 232 ALA A O 1
ATOM 1891 N N . PRO A 1 233 ? 8.969 -4.828 -12.352 1 93.81 233 PRO A N 1
ATOM 1892 C CA . PRO A 1 233 ? 8.773 -4.816 -13.805 1 93.81 233 PRO A CA 1
ATOM 1893 C C . PRO A 1 233 ? 7.816 -3.715 -14.258 1 93.81 233 PRO A C 1
ATOM 1895 O O . PRO A 1 233 ? 6.883 -3.363 -13.531 1 93.81 233 PRO A O 1
ATOM 1898 N N . ARG A 1 234 ? 7.945 -3.307 -15.414 1 91.38 234 ARG A N 1
ATOM 1899 C CA . ARG A 1 234 ? 7.188 -2.207 -16 1 91.38 234 ARG A CA 1
ATOM 1900 C C . ARG A 1 234 ? 5.703 -2.543 -16.078 1 91.38 234 ARG A C 1
ATOM 1902 O O . ARG A 1 234 ? 4.859 -1.646 -16.094 1 91.38 234 ARG A O 1
ATOM 1909 N N . GLN A 1 235 ? 5.402 -3.768 -16.109 1 87.56 235 GLN A N 1
ATOM 1910 C CA . GLN A 1 235 ? 4.004 -4.168 -16.203 1 87.56 235 GLN A CA 1
ATOM 1911 C C . GLN A 1 235 ? 3.199 -3.658 -15.016 1 87.56 235 GLN A C 1
ATOM 1913 O O . GLN A 1 235 ? 1.973 -3.553 -15.086 1 87.56 235 GLN A O 1
ATOM 1918 N N . PHE A 1 236 ? 3.885 -3.299 -13.945 1 92.19 236 PHE A N 1
ATOM 1919 C CA . PHE A 1 236 ? 3.211 -2.807 -12.75 1 92.19 236 PHE A CA 1
ATOM 1920 C C . PHE A 1 236 ? 3.131 -1.284 -12.766 1 92.19 236 PHE A C 1
ATOM 1922 O O . PHE A 1 236 ? 2.555 -0.68 -11.859 1 92.19 236 PHE A O 1
ATOM 1929 N N . SER A 1 237 ? 3.602 -0.608 -13.766 1 87.56 237 SER A N 1
ATOM 1930 C CA . SER A 1 237 ? 3.74 0.844 -13.75 1 87.56 237 SER A CA 1
ATOM 1931 C C . SER A 1 237 ? 2.379 1.529 -13.727 1 87.56 237 SER A C 1
ATOM 1933 O O . SER A 1 237 ? 2.227 2.604 -13.141 1 87.56 237 SER A O 1
ATOM 1935 N N . CYS A 1 238 ? 1.373 0.874 -14.258 1 83.38 238 CYS A N 1
ATOM 1936 C CA . CYS A 1 238 ? 0.05 1.486 -14.297 1 83.38 238 CYS A CA 1
ATOM 1937 C C . CYS A 1 238 ? -0.815 0.982 -13.148 1 83.38 238 CYS A C 1
ATOM 1939 O O . CYS A 1 238 ? -1.904 1.507 -12.906 1 83.38 238 CYS A O 1
ATOM 1941 N N . ALA A 1 239 ? -0.375 0.007 -12.484 1 88.56 239 ALA A N 1
ATOM 1942 C CA . ALA A 1 239 ? -1.056 -0.576 -11.328 1 88.56 239 ALA A CA 1
ATOM 1943 C C . ALA A 1 239 ? -0.061 -0.936 -10.227 1 88.56 239 ALA A C 1
ATOM 1945 O O . ALA A 1 239 ? 0.025 -2.096 -9.812 1 88.56 239 ALA A O 1
ATOM 1946 N N . TYR A 1 240 ? 0.58 0.121 -9.812 1 94.06 240 TYR A N 1
ATOM 1947 C CA . TYR A 1 240 ? 1.73 -0.118 -8.945 1 94.06 240 TYR A CA 1
ATOM 1948 C C . TYR A 1 240 ? 1.308 -0.193 -7.484 1 94.06 240 TYR A C 1
ATOM 1950 O O . TYR A 1 240 ? 2.146 -0.38 -6.598 1 94.06 240 TYR A O 1
ATOM 1958 N N . GLY A 1 241 ? 0.008 -0.061 -7.18 1 95.81 241 GLY A N 1
ATOM 1959 C CA . GLY A 1 241 ? -0.508 -0.01 -5.82 1 95.81 241 GLY A CA 1
ATOM 1960 C C . GLY A 1 241 ? -0.019 -1.153 -4.953 1 95.81 241 GLY A C 1
ATOM 1961 O O . GLY A 1 241 ? 0.608 -0.928 -3.914 1 95.81 241 GLY A O 1
ATOM 1962 N N . PRO A 1 242 ? -0.237 -2.336 -5.426 1 97.12 242 PRO A N 1
ATOM 1963 C CA . PRO A 1 242 ? 0.186 -3.484 -4.621 1 97.12 242 PRO A CA 1
ATOM 1964 C C . PRO A 1 242 ? 1.694 -3.516 -4.383 1 97.12 242 PRO A C 1
ATOM 1966 O O . PRO A 1 242 ? 2.143 -3.857 -3.285 1 97.12 242 PRO A O 1
ATOM 1969 N N . VAL A 1 243 ? 2.439 -3.145 -5.414 1 97.94 243 VAL A N 1
ATOM 1970 C CA . VAL A 1 243 ? 3.893 -3.133 -5.281 1 97.94 243 VAL A CA 1
ATOM 1971 C C . VAL A 1 243 ? 4.312 -2.043 -4.297 1 97.94 243 VAL A C 1
ATOM 1973 O O . VAL A 1 243 ? 5.164 -2.273 -3.434 1 97.94 243 VAL A O 1
ATOM 1976 N N . TYR A 1 244 ? 3.701 -0.911 -4.441 1 97.88 244 TYR A N 1
ATOM 1977 C CA . TYR A 1 244 ? 3.975 0.181 -3.514 1 97.88 244 TYR A CA 1
ATOM 1978 C C . TYR A 1 244 ? 3.689 -0.238 -2.078 1 97.88 244 TYR A C 1
ATOM 1980 O O . TYR A 1 244 ? 4.469 0.064 -1.17 1 97.88 244 TYR A O 1
ATOM 1988 N N . ALA A 1 245 ? 2.572 -0.886 -1.886 1 98.06 245 ALA A N 1
ATOM 1989 C CA . ALA A 1 245 ? 2.195 -1.343 -0.551 1 98.06 245 ALA A CA 1
ATOM 1990 C C . ALA A 1 245 ? 3.266 -2.26 0.037 1 98.06 245 ALA A C 1
ATOM 1992 O O . ALA A 1 245 ? 3.584 -2.17 1.226 1 98.06 245 ALA A O 1
ATOM 1993 N N . SER A 1 246 ? 3.822 -3.113 -0.788 1 98.38 246 SER A N 1
ATOM 1994 C CA . SER A 1 246 ? 4.891 -4 -0.34 1 98.38 246 SER A CA 1
ATOM 1995 C C . SER A 1 246 ? 6.137 -3.215 0.05 1 98.38 246 SER A C 1
ATOM 1997 O O . SER A 1 246 ? 6.785 -3.527 1.05 1 98.38 246 SER A O 1
ATOM 1999 N N . CYS A 1 247 ? 6.473 -2.219 -0.755 1 98.44 247 CYS A N 1
ATOM 2000 C CA . CYS A 1 247 ? 7.613 -1.366 -0.447 1 98.44 247 CYS A CA 1
ATOM 2001 C C . CYS A 1 247 ? 7.43 -0.669 0.896 1 98.44 247 CYS A C 1
ATOM 2003 O O . CYS A 1 247 ? 8.32 -0.701 1.745 1 98.44 247 CYS A O 1
ATOM 2005 N N . GLN A 1 248 ? 6.27 -0.089 1.041 1 97.69 248 GLN A N 1
ATOM 2006 C CA . GLN A 1 248 ? 5.98 0.652 2.264 1 97.69 248 GLN A CA 1
ATOM 2007 C C . GLN A 1 248 ? 6.027 -0.262 3.484 1 97.69 248 GLN A C 1
ATOM 2009 O O . GLN A 1 248 ? 6.602 0.098 4.516 1 97.69 248 GLN A O 1
ATOM 2014 N N . ARG A 1 249 ? 5.438 -1.406 3.377 1 97.38 249 ARG A N 1
ATOM 2015 C CA . ARG A 1 249 ? 5.441 -2.352 4.488 1 97.38 249 ARG A CA 1
ATOM 2016 C C . ARG A 1 249 ? 6.859 -2.785 4.836 1 97.38 249 ARG A C 1
ATOM 2018 O O . ARG A 1 249 ? 7.199 -2.93 6.012 1 97.38 249 ARG A O 1
ATOM 2025 N N . THR A 1 250 ? 7.645 -3.035 3.832 1 98.44 250 THR A N 1
ATOM 2026 C CA . THR A 1 250 ? 9.031 -3.445 4.031 1 98.44 250 THR A CA 1
ATOM 2027 C C . THR A 1 250 ? 9.812 -2.371 4.785 1 98.44 250 THR A C 1
ATOM 2029 O O . THR A 1 250 ? 10.484 -2.662 5.773 1 98.44 250 THR A O 1
ATOM 2032 N N . MET A 1 251 ? 9.641 -1.153 4.367 1 97.81 251 MET A N 1
ATOM 2033 C CA . MET A 1 251 ? 10.391 -0.058 4.973 1 97.81 251 MET A CA 1
ATOM 2034 C C . MET A 1 251 ? 9.867 0.26 6.367 1 97.81 251 MET A C 1
ATOM 2036 O O . MET A 1 251 ? 10.633 0.632 7.254 1 97.81 251 MET A O 1
ATOM 2040 N N . ASN A 1 252 ? 8.547 0.129 6.504 1 95.44 252 ASN A N 1
ATOM 2041 C CA . ASN A 1 252 ? 7.977 0.317 7.832 1 95.44 252 ASN A CA 1
ATOM 2042 C C . ASN A 1 252 ? 8.578 -0.653 8.844 1 95.44 252 ASN A C 1
ATOM 2044 O O . ASN A 1 252 ? 8.805 -0.29 10 1 95.44 252 ASN A O 1
ATOM 2048 N N . GLN A 1 253 ? 8.828 -1.832 8.438 1 95.44 253 GLN A N 1
ATOM 2049 C CA . GLN A 1 253 ? 9.438 -2.83 9.305 1 95.44 253 GLN A CA 1
ATOM 2050 C C . GLN A 1 253 ? 10.859 -2.438 9.68 1 95.44 253 GLN A C 1
ATOM 2052 O O . GLN A 1 253 ? 11.367 -2.854 10.727 1 95.44 253 GLN A O 1
ATOM 2057 N N . LEU A 1 254 ? 11.445 -1.664 8.828 1 96.44 254 LEU A N 1
ATOM 2058 C CA . LEU A 1 254 ? 12.805 -1.192 9.086 1 96.44 254 LEU A CA 1
ATOM 2059 C C . LEU A 1 254 ? 12.781 0.13 9.844 1 96.44 254 LEU A C 1
ATOM 2061 O O . LEU A 1 254 ? 13.828 0.724 10.102 1 96.44 254 LEU A O 1
ATOM 2065 N N . GLY A 1 255 ? 11.555 0.637 10.117 1 93.19 255 GLY A N 1
ATOM 2066 C CA . GLY A 1 255 ? 11.391 1.83 10.93 1 93.19 255 GLY A CA 1
ATOM 2067 C C . GLY A 1 255 ? 11.43 3.113 10.125 1 93.19 255 GLY A C 1
ATOM 2068 O O . GLY A 1 255 ? 11.539 4.203 10.688 1 93.19 255 GLY A O 1
ATOM 2069 N N . ASP A 1 256 ? 11.477 2.945 8.781 1 94.5 256 ASP A N 1
ATOM 2070 C CA . ASP A 1 256 ? 11.469 4.098 7.879 1 94.5 256 ASP A CA 1
ATOM 2071 C C . ASP A 1 256 ? 12.664 5.004 8.141 1 94.5 256 ASP A C 1
ATOM 2073 O O . ASP A 1 256 ? 12.547 6.23 8.094 1 94.5 256 ASP A O 1
ATOM 2077 N N . VAL A 1 257 ? 13.789 4.461 8.398 1 93.38 257 VAL A N 1
ATOM 2078 C CA . VAL A 1 257 ? 14.953 5.203 8.867 1 93.38 257 VAL A CA 1
ATOM 2079 C C . VAL A 1 257 ? 15.695 5.797 7.672 1 93.38 257 VAL A C 1
ATOM 2081 O O . VAL A 1 257 ? 16.5 6.715 7.828 1 93.38 257 VAL A O 1
ATOM 2084 N N . ILE A 1 258 ? 15.531 5.227 6.531 1 94.88 258 ILE A N 1
ATOM 2085 C CA . ILE A 1 258 ? 16.109 5.77 5.305 1 94.88 258 ILE A CA 1
ATOM 2086 C C . ILE A 1 258 ? 15.016 5.898 4.242 1 94.88 258 ILE A C 1
ATOM 2088 O O . ILE A 1 258 ? 14.008 5.184 4.281 1 94.88 258 ILE A O 1
ATOM 2092 N N . PRO A 1 259 ? 15.195 6.785 3.326 1 95.94 259 PRO A N 1
ATOM 2093 C CA . PRO A 1 259 ? 14.18 6.98 2.291 1 95.94 259 PRO A CA 1
ATOM 2094 C C . PRO A 1 259 ? 14.211 5.895 1.217 1 95.94 259 PRO A C 1
ATOM 2096 O O . PRO A 1 259 ? 15.195 5.16 1.108 1 95.94 259 PRO A O 1
ATOM 2099 N N . TRP A 1 260 ? 13.18 5.805 0.507 1 97.94 260 TRP A N 1
ATOM 2100 C CA . TRP A 1 260 ? 13.109 4.812 -0.56 1 97.94 260 TRP A CA 1
ATOM 2101 C C . TRP A 1 260 ? 12.312 5.344 -1.749 1 97.94 260 TRP A C 1
ATOM 2103 O O . TRP A 1 260 ? 11.594 6.336 -1.627 1 97.94 260 TRP A O 1
ATOM 2113 N N . ARG A 1 261 ? 12.586 4.734 -2.887 1 97.44 261 ARG A N 1
ATOM 2114 C CA . ARG A 1 261 ? 11.906 5.02 -4.145 1 97.44 261 ARG A CA 1
ATOM 2115 C C . ARG A 1 261 ? 11.539 3.729 -4.871 1 97.44 261 ARG A C 1
ATOM 2117 O O . ARG A 1 261 ? 12.117 2.674 -4.605 1 97.44 261 ARG A O 1
ATOM 2124 N N . LEU A 1 262 ? 10.531 3.871 -5.707 1 97.31 262 LEU A N 1
ATOM 2125 C CA . LEU A 1 262 ? 10.141 2.766 -6.578 1 97.31 262 LEU A CA 1
ATOM 2126 C C . LEU A 1 262 ? 10.516 3.057 -8.023 1 97.31 262 LEU A C 1
ATOM 2128 O O . LEU A 1 262 ? 10.227 4.141 -8.539 1 97.31 262 LEU A O 1
ATOM 2132 N N . GLY A 1 263 ? 11.281 2.166 -8.617 1 96.75 263 GLY A N 1
ATOM 2133 C CA . GLY A 1 263 ? 11.664 2.262 -10.023 1 96.75 263 GLY A CA 1
ATOM 2134 C C . GLY A 1 263 ? 11.219 1.066 -10.844 1 96.75 263 GLY A C 1
ATOM 2135 O O . GLY A 1 263 ? 11.078 -0.038 -10.312 1 96.75 263 GLY A O 1
ATOM 2136 N N . PHE A 1 264 ? 11.07 1.304 -12.141 1 95.75 264 PHE A N 1
ATOM 2137 C CA . PHE A 1 264 ? 10.586 0.251 -13.023 1 95.75 264 PHE A CA 1
ATOM 2138 C C . PHE A 1 264 ? 11.641 -0.135 -14.047 1 95.75 264 PHE A C 1
ATOM 2140 O O . PHE A 1 264 ? 12.508 0.676 -14.391 1 95.75 264 PHE A O 1
ATOM 2147 N N . TYR A 1 265 ? 11.617 -1.356 -14.43 1 93.38 265 TYR A N 1
ATOM 2148 C CA . TYR A 1 265 ? 12.516 -1.857 -15.461 1 93.38 265 TYR A CA 1
ATOM 2149 C C . TYR A 1 265 ? 11.766 -2.727 -16.469 1 93.38 265 TYR A C 1
ATOM 2151 O O . TYR A 1 265 ? 10.688 -3.242 -16.156 1 93.38 265 TYR A O 1
ATOM 2159 N N . SER A 1 266 ? 12.336 -2.834 -17.641 1 89.19 266 SER A N 1
ATOM 2160 C CA . SER A 1 266 ? 11.82 -3.785 -18.625 1 89.19 266 SER A CA 1
ATOM 2161 C C . SER A 1 266 ? 12.367 -5.188 -18.375 1 89.19 266 SER A C 1
ATOM 2163 O O . SER A 1 266 ? 13.586 -5.387 -18.375 1 89.19 266 SER A O 1
ATOM 2165 N N . SER A 1 267 ? 11.469 -6.105 -18.172 1 88.56 267 SER A N 1
ATOM 2166 C CA . SER A 1 267 ? 11.875 -7.48 -17.906 1 88.56 267 SER A CA 1
ATOM 2167 C C . SER A 1 267 ? 12.602 -8.086 -19.109 1 88.56 267 SER A C 1
ATOM 2169 O O . SER A 1 267 ? 12.508 -7.562 -20.219 1 88.56 267 SER A O 1
ATOM 2171 N N . TRP A 1 268 ? 13.211 -9.133 -18.906 1 84.44 268 TRP A N 1
ATOM 2172 C CA . TRP A 1 268 ? 14.07 -9.75 -19.906 1 84.44 268 TRP A CA 1
ATOM 2173 C C . TRP A 1 268 ? 13.273 -10.109 -21.156 1 84.44 268 TRP A C 1
ATOM 2175 O O . TRP A 1 268 ? 13.82 -10.148 -22.266 1 84.44 268 TRP A O 1
ATOM 2185 N N . ASP A 1 269 ? 12.039 -10.344 -20.953 1 78.56 269 ASP A N 1
ATOM 2186 C CA . ASP A 1 269 ? 11.211 -10.812 -22.062 1 78.56 269 ASP A CA 1
ATOM 2187 C C . ASP A 1 269 ? 10.469 -9.656 -22.734 1 78.56 269 ASP A C 1
ATOM 2189 O O . ASP A 1 269 ? 9.602 -9.875 -23.578 1 78.56 269 ASP A O 1
ATOM 2193 N N . SER A 1 270 ? 10.758 -8.477 -22.297 1 76.62 270 SER A N 1
ATOM 2194 C CA . SER A 1 270 ? 10.117 -7.297 -22.875 1 76.62 270 SER A CA 1
ATOM 2195 C C . SER A 1 270 ? 11.109 -6.461 -23.672 1 76.62 270 SER A C 1
ATOM 2197 O O . SER A 1 270 ? 12.328 -6.66 -23.562 1 76.62 270 SER A O 1
ATOM 2199 N N . PHE A 1 271 ? 10.531 -5.59 -24.531 1 70 271 PHE A N 1
ATOM 2200 C CA . PHE A 1 271 ? 11.383 -4.625 -25.203 1 70 271 PHE A CA 1
ATOM 2201 C C . PHE A 1 271 ? 12.023 -3.674 -24.203 1 70 271 PHE A C 1
ATOM 2203 O O . PHE A 1 271 ? 11.375 -3.234 -23.25 1 70 271 PHE A O 1
ATOM 2210 N N . ASP A 1 272 ? 13.266 -3.543 -24.453 1 69.31 272 ASP A N 1
ATOM 2211 C CA . ASP A 1 272 ? 13.969 -2.633 -23.547 1 69.31 272 ASP A CA 1
ATOM 2212 C C . ASP A 1 272 ? 13.602 -1.181 -23.828 1 69.31 272 ASP A C 1
ATOM 2214 O O . ASP A 1 272 ? 14.289 -0.494 -24.594 1 69.31 272 ASP A O 1
ATOM 2218 N N . LEU A 1 273 ? 12.602 -0.694 -23.297 1 70.5 273 LEU A N 1
ATOM 2219 C CA . LEU A 1 273 ? 12.148 0.686 -23.438 1 70.5 273 LEU A CA 1
ATOM 2220 C C . LEU A 1 273 ? 12.461 1.492 -22.188 1 70.5 273 LEU A C 1
ATOM 2222 O O . LEU A 1 273 ? 12.438 0.956 -21.078 1 70.5 273 LEU A O 1
ATOM 2226 N N . PRO A 1 274 ? 12.883 2.701 -22.531 1 69.44 274 PRO A N 1
ATOM 2227 C CA . PRO A 1 274 ? 13.07 3.541 -21.344 1 69.44 274 PRO A CA 1
ATOM 2228 C C . PRO A 1 274 ? 11.812 3.631 -20.484 1 69.44 274 PRO A C 1
ATOM 2230 O O . PRO A 1 274 ? 10.695 3.668 -21.016 1 69.44 274 PRO A O 1
ATOM 2233 N N . ALA A 1 275 ? 12.062 3.355 -19.359 1 67.88 275 ALA A N 1
ATOM 2234 C CA . ALA A 1 275 ? 10.922 3.436 -18.453 1 67.88 275 ALA A CA 1
ATOM 2235 C C . ALA A 1 275 ? 10.836 4.812 -17.797 1 67.88 275 ALA A C 1
ATOM 2237 O O . ALA A 1 275 ? 11.859 5.441 -17.516 1 67.88 275 ALA A O 1
ATOM 2238 N N . TRP A 1 276 ? 9.617 5.27 -17.734 1 74.5 276 TRP A N 1
ATOM 2239 C CA . TRP A 1 276 ? 9.359 6.391 -16.844 1 74.5 276 TRP A CA 1
ATOM 2240 C C . TRP A 1 276 ? 9.703 6.027 -15.398 1 74.5 276 TRP A C 1
ATOM 2242 O O . TRP A 1 276 ? 9.359 4.941 -14.93 1 74.5 276 TRP A O 1
ATOM 2252 N N . GLN A 1 277 ? 10.531 6.699 -14.742 1 86.44 277 GLN A N 1
ATOM 2253 C CA . GLN A 1 277 ? 11.008 6.43 -13.383 1 86.44 277 GLN A CA 1
ATOM 2254 C C . GLN A 1 277 ? 11.797 5.125 -13.328 1 86.44 277 GLN A C 1
ATOM 2256 O O . GLN A 1 277 ? 11.516 4.258 -12.5 1 86.44 277 GLN A O 1
ATOM 2261 N N . GLY A 1 278 ? 12.719 4.98 -14.281 1 94.19 278 GLY A N 1
ATOM 2262 C CA . GLY A 1 278 ? 13.562 3.797 -14.344 1 94.19 278 GLY A CA 1
ATOM 2263 C C . GLY A 1 278 ? 14.391 3.58 -13.086 1 94.19 278 GLY A C 1
ATOM 2264 O O . GLY A 1 278 ? 14.695 4.535 -12.367 1 94.19 278 GLY A O 1
ATOM 2265 N N . VAL A 1 279 ? 14.797 2.371 -12.891 1 96.25 279 VAL A N 1
ATOM 2266 C CA . VAL A 1 279 ? 15.539 2 -11.695 1 96.25 279 VAL A CA 1
ATOM 2267 C C . VAL A 1 279 ? 16.812 2.838 -11.602 1 96.25 279 VAL A C 1
ATOM 2269 O O . VAL A 1 279 ? 17.109 3.412 -10.547 1 96.25 279 VAL A O 1
ATOM 2272 N N . GLY A 1 280 ? 17.547 2.916 -12.664 1 94.19 280 GLY A N 1
ATOM 2273 C CA . GLY A 1 280 ? 18.766 3.707 -12.664 1 94.19 280 GLY A CA 1
ATOM 2274 C C . GLY A 1 280 ? 18.516 5.172 -12.344 1 94.19 280 GLY A C 1
ATOM 2275 O O . GLY A 1 280 ? 19.25 5.766 -11.547 1 94.19 280 GLY A O 1
ATOM 2276 N N . SER A 1 281 ? 17.547 5.73 -12.93 1 94 281 SER A N 1
ATOM 2277 C CA . SER A 1 281 ? 17.203 7.129 -12.695 1 94 281 SER A CA 1
ATOM 2278 C C . SER A 1 281 ? 16.812 7.367 -11.234 1 94 281 SER A C 1
ATOM 2280 O O . SER A 1 281 ? 17.141 8.414 -10.664 1 94 281 SER A O 1
ATOM 2282 N N . GLN A 1 282 ? 16.141 6.41 -10.68 1 95.75 282 GLN A N 1
ATOM 2283 C CA . GLN A 1 282 ? 15.734 6.543 -9.281 1 95.75 282 GLN A CA 1
ATOM 2284 C C . GLN A 1 282 ? 16.953 6.516 -8.352 1 95.75 282 GLN A C 1
ATOM 2286 O O . GLN A 1 282 ? 16.969 7.215 -7.34 1 95.75 282 GLN A O 1
ATOM 2291 N N . VAL A 1 283 ? 17.891 5.707 -8.68 1 96.31 283 VAL A N 1
ATOM 2292 C CA . VAL A 1 283 ? 19.109 5.652 -7.895 1 96.31 283 VAL A CA 1
ATOM 2293 C C . VAL A 1 283 ? 19.844 6.992 -7.965 1 96.31 283 VAL A C 1
ATOM 2295 O O . VAL A 1 283 ? 20.312 7.504 -6.949 1 96.31 283 VAL A O 1
ATOM 2298 N N . GLN A 1 284 ? 19.828 7.617 -9.078 1 93.81 284 GLN A N 1
ATOM 2299 C CA . GLN A 1 284 ? 20.562 8.859 -9.312 1 93.81 284 GLN A CA 1
ATOM 2300 C C . GLN A 1 284 ? 19.922 10.023 -8.562 1 93.81 284 GLN A C 1
ATOM 2302 O O . GLN A 1 284 ? 20.578 11.031 -8.289 1 93.81 284 GLN A O 1
ATOM 2307 N N . LYS A 1 285 ? 18.734 9.875 -8.203 1 92.44 285 LYS A N 1
ATOM 2308 C CA . LYS A 1 285 ? 18 10.961 -7.551 1 92.44 285 LYS A CA 1
ATOM 2309 C C . LYS A 1 285 ? 18.422 11.094 -6.09 1 92.44 285 LYS A C 1
ATOM 2311 O O . LYS A 1 285 ? 18.109 12.109 -5.445 1 92.44 285 LYS A O 1
ATOM 2316 N N . PHE A 1 286 ? 19.047 10.055 -5.578 1 92.38 286 PHE A N 1
ATOM 2317 C CA . PHE A 1 286 ? 19.5 10.148 -4.195 1 92.38 286 PHE A CA 1
ATOM 2318 C C . PHE A 1 286 ? 20.766 10.992 -4.105 1 92.38 286 PHE A C 1
ATOM 2320 O O . PHE A 1 286 ? 21.641 10.898 -4.965 1 92.38 286 PHE A O 1
ATOM 2327 N N . LYS A 1 287 ? 20.734 11.82 -3.098 1 79.31 287 LYS A N 1
ATOM 2328 C CA . LYS A 1 287 ? 21.969 12.562 -2.807 1 79.31 287 LYS A CA 1
ATOM 2329 C C . LYS A 1 287 ? 22.953 11.703 -2.02 1 79.31 287 LYS A C 1
ATOM 2331 O O . 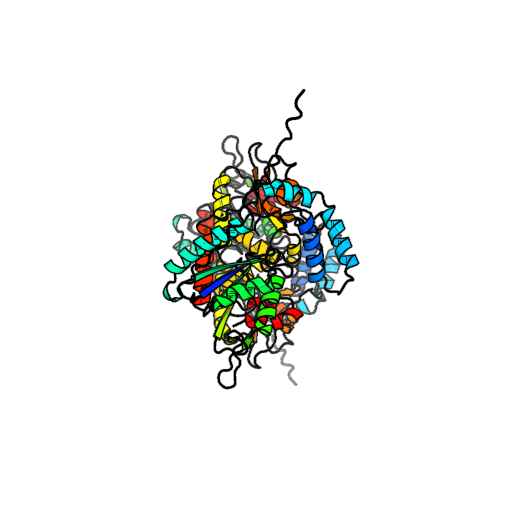LYS A 1 287 ? 22.562 11.016 -1.074 1 79.31 287 LYS A O 1
ATOM 2336 N N . LYS A 1 288 ? 24.094 11.797 -2.434 1 76 288 LYS A N 1
ATOM 2337 C CA . LYS A 1 288 ? 25.156 11.047 -1.751 1 76 288 LYS A CA 1
ATOM 2338 C C . LYS A 1 288 ? 25.609 11.773 -0.49 1 76 288 LYS A C 1
ATOM 2340 O O . LYS A 1 288 ? 25.969 12.953 -0.543 1 76 288 LYS A O 1
ATOM 2345 N N . THR A 1 289 ? 25.5 11.031 0.602 1 74.88 289 THR A N 1
ATOM 2346 C CA . THR A 1 289 ? 25.984 11.602 1.856 1 74.88 289 THR A CA 1
ATOM 2347 C C . THR A 1 289 ? 27.484 11.375 2.018 1 74.88 289 THR A C 1
ATOM 2349 O O . THR A 1 289 ? 28.172 12.172 2.652 1 74.88 289 THR A O 1
ATOM 2352 N N . SER A 1 290 ? 27.875 10.227 1.518 1 77.56 290 SER A N 1
ATOM 2353 C CA . SER A 1 290 ? 29.297 9.891 1.554 1 77.56 290 SER A CA 1
ATOM 2354 C C . SER A 1 290 ? 29.703 9.047 0.348 1 77.56 290 SER A C 1
ATOM 2356 O O . SER A 1 290 ? 28.844 8.531 -0.368 1 77.56 290 SER A O 1
ATOM 2358 N N . GLU A 1 291 ? 30.953 8.984 0.205 1 78.5 291 GLU A N 1
ATOM 2359 C CA . GLU A 1 291 ? 31.469 8.195 -0.91 1 78.5 291 GLU A CA 1
ATOM 2360 C C . GLU A 1 291 ? 31.188 6.707 -0.705 1 78.5 291 GLU A C 1
ATOM 2362 O O . GLU A 1 291 ? 31.094 5.949 -1.673 1 78.5 291 GLU A O 1
ATOM 2367 N N . LYS A 1 292 ? 31.016 6.391 0.503 1 84.12 292 LYS A N 1
ATOM 2368 C CA . LYS A 1 292 ? 30.859 4.973 0.817 1 84.12 292 LYS A CA 1
ATOM 2369 C C . LYS A 1 292 ? 29.391 4.57 0.892 1 84.12 292 LYS A C 1
ATOM 2371 O O . LYS A 1 292 ? 29.062 3.383 0.874 1 84.12 292 LYS A O 1
ATOM 2376 N N . ALA A 1 293 ? 28.594 5.598 0.858 1 88.56 293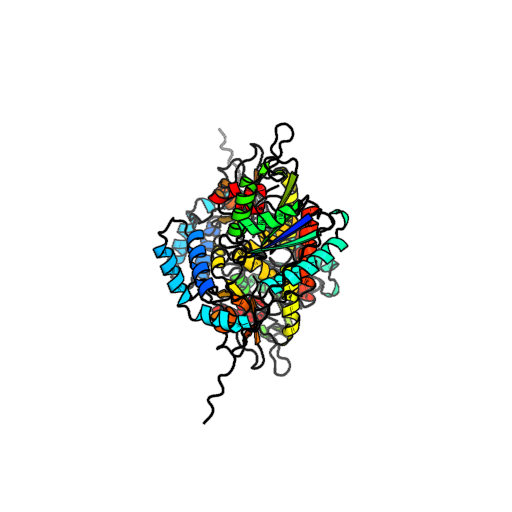 ALA A N 1
ATOM 2377 C CA . ALA A 1 293 ? 27.172 5.312 1.011 1 88.56 293 ALA A CA 1
ATOM 2378 C C . ALA A 1 293 ? 26.594 4.688 -0.259 1 88.56 293 ALA A C 1
ATOM 2380 O O . ALA A 1 293 ? 27 5.039 -1.369 1 88.56 293 ALA A O 1
ATOM 2381 N N . LYS A 1 294 ? 25.781 3.689 -0.038 1 95.88 294 LYS A N 1
ATOM 2382 C CA . LYS A 1 294 ? 25.219 2.945 -1.156 1 95.88 294 LYS A CA 1
ATOM 2383 C C . LYS A 1 294 ? 23.703 3.08 -1.187 1 95.88 294 LYS A C 1
ATOM 2385 O O . LYS A 1 294 ? 23.094 3.523 -0.21 1 95.88 294 LYS A O 1
ATOM 2390 N N . ILE A 1 295 ? 23.219 2.871 -2.365 1 98.06 295 ILE A N 1
ATOM 2391 C CA . ILE A 1 295 ? 21.781 2.713 -2.562 1 98.06 295 ILE A CA 1
ATOM 2392 C C . ILE A 1 295 ? 21.453 1.251 -2.869 1 98.06 295 ILE A C 1
ATOM 2394 O O . ILE A 1 295 ? 21.969 0.688 -3.84 1 98.06 295 ILE A O 1
ATOM 2398 N N . ALA A 1 296 ? 20.672 0.646 -2.027 1 98.62 296 ALA A N 1
ATOM 2399 C CA . ALA A 1 296 ? 20.281 -0.735 -2.283 1 98.62 296 ALA A CA 1
ATOM 2400 C C . ALA A 1 296 ? 19.188 -0.802 -3.355 1 98.62 296 ALA A C 1
ATOM 2402 O O . ALA A 1 296 ? 18.203 -0.063 -3.295 1 98.62 296 ALA A O 1
ATOM 2403 N N . VAL A 1 297 ? 19.406 -1.584 -4.34 1 98.75 297 VAL A N 1
ATOM 2404 C CA . VAL A 1 297 ? 18.391 -1.898 -5.344 1 98.75 297 VAL A CA 1
ATOM 2405 C C . VAL A 1 297 ? 17.781 -3.262 -5.043 1 98.75 297 VAL A C 1
ATOM 2407 O O . VAL A 1 297 ? 18.469 -4.281 -5.066 1 98.75 297 VAL A O 1
ATOM 2410 N N . VAL A 1 298 ? 16.484 -3.291 -4.773 1 98.88 298 VAL A N 1
ATOM 2411 C CA . VAL A 1 298 ? 15.82 -4.48 -4.25 1 98.88 298 VAL A CA 1
ATOM 2412 C C . VAL A 1 298 ? 14.742 -4.945 -5.234 1 98.88 298 VAL A C 1
ATOM 2414 O O . VAL A 1 298 ? 13.758 -4.242 -5.461 1 98.88 298 VAL A O 1
ATOM 2417 N N . PRO A 1 299 ? 14.898 -6.137 -5.82 1 98.56 299 PRO A N 1
ATOM 2418 C CA . PRO A 1 299 ? 13.836 -6.684 -6.664 1 98.56 299 PRO A CA 1
ATOM 2419 C C . PRO A 1 299 ? 12.625 -7.148 -5.859 1 98.56 299 PRO A C 1
ATOM 2421 O O . PRO A 1 299 ? 12.422 -8.352 -5.668 1 98.56 299 PRO A O 1
ATOM 2424 N N . ILE A 1 300 ? 11.719 -6.25 -5.586 1 98.5 300 ILE A N 1
ATOM 2425 C CA . ILE A 1 300 ? 10.68 -6.402 -4.574 1 98.5 300 ILE A CA 1
ATOM 2426 C C . ILE A 1 300 ? 9.656 -7.438 -5.035 1 98.5 300 ILE A C 1
ATOM 2428 O O . ILE A 1 300 ? 8.922 -8.008 -4.223 1 98.5 300 ILE A O 1
ATOM 2432 N N . THR A 1 301 ? 9.594 -7.746 -6.332 1 97.5 301 THR A N 1
ATOM 2433 C CA . THR A 1 301 ? 8.57 -8.648 -6.855 1 97.5 301 THR A CA 1
ATOM 2434 C C . THR A 1 301 ? 9.125 -10.062 -7.004 1 97.5 301 THR A C 1
ATOM 2436 O O . THR A 1 301 ? 8.406 -10.977 -7.41 1 97.5 301 THR A O 1
ATOM 2439 N N . ASP A 1 302 ? 10.422 -10.281 -6.652 1 96.56 302 ASP A N 1
ATOM 2440 C CA . ASP A 1 302 ? 11.07 -11.578 -6.82 1 96.56 302 ASP A CA 1
ATOM 2441 C C . ASP A 1 302 ? 11.508 -12.148 -5.477 1 96.56 302 ASP A C 1
ATOM 2443 O O . ASP A 1 302 ? 11.953 -11.414 -4.598 1 96.56 302 ASP A O 1
ATOM 2447 N N . VAL A 1 303 ? 11.359 -13.461 -5.398 1 95.69 303 VAL A N 1
ATOM 2448 C CA . VAL A 1 303 ? 11.852 -14.125 -4.191 1 95.69 303 VAL A CA 1
ATOM 2449 C C . VAL A 1 303 ? 12.797 -15.258 -4.57 1 95.69 303 VAL A C 1
ATOM 2451 O O . VAL A 1 303 ? 13.352 -15.93 -3.699 1 95.69 303 VAL A O 1
ATOM 2454 N N . ILE A 1 304 ? 12.945 -15.5 -5.828 1 94.75 304 ILE A N 1
ATOM 2455 C CA . ILE A 1 304 ? 13.914 -16.453 -6.387 1 94.75 304 ILE A CA 1
ATOM 2456 C C . ILE A 1 304 ? 14.734 -15.758 -7.473 1 94.75 304 ILE A C 1
ATOM 2458 O O . ILE A 1 304 ? 14.305 -14.75 -8.039 1 94.75 304 ILE A O 1
ATOM 2462 N N . GLU A 1 305 ? 15.875 -16.328 -7.73 1 93.75 305 GLU A N 1
ATOM 2463 C CA . GLU A 1 305 ? 16.734 -15.719 -8.742 1 93.75 305 GLU A CA 1
ATOM 2464 C C . GLU A 1 305 ? 16.203 -15.992 -10.148 1 93.75 305 GLU A C 1
ATOM 2466 O O . GLU A 1 305 ? 15.891 -17.141 -10.484 1 93.75 305 GLU A O 1
ATOM 2471 N N . THR A 1 306 ? 16.109 -14.961 -10.875 1 93.06 306 THR A N 1
ATOM 2472 C CA . THR A 1 306 ? 15.633 -15.031 -12.258 1 93.06 306 THR A CA 1
ATOM 2473 C C . THR A 1 306 ? 16.578 -14.266 -13.18 1 93.06 306 THR A C 1
ATOM 2475 O O . THR A 1 306 ? 17.531 -13.648 -12.727 1 93.06 306 THR A O 1
ATOM 2478 N N . PHE A 1 307 ? 16.281 -14.273 -14.477 1 91.5 307 PHE A N 1
ATOM 2479 C CA . PHE A 1 307 ? 17.016 -13.484 -15.453 1 91.5 307 PHE A CA 1
ATOM 2480 C C . PHE A 1 307 ? 17.031 -12.016 -15.062 1 91.5 307 PHE A C 1
ATOM 2482 O O . PHE A 1 307 ? 18.062 -11.336 -15.203 1 91.5 307 PHE A O 1
ATOM 2489 N N . ASP A 1 308 ? 15.984 -11.602 -14.562 1 93.56 308 ASP A N 1
ATOM 2490 C CA . ASP A 1 308 ? 15.859 -10.18 -14.227 1 93.56 308 ASP A CA 1
ATOM 2491 C C . ASP A 1 308 ? 16.75 -9.82 -13.039 1 93.56 308 ASP A C 1
ATOM 2493 O O . ASP A 1 308 ? 17.422 -8.789 -13.062 1 93.56 308 ASP A O 1
ATOM 2497 N N . THR A 1 309 ? 16.766 -10.641 -12.039 1 95.44 309 THR A N 1
ATOM 2498 C CA . THR A 1 309 ? 17.531 -10.336 -10.844 1 95.44 309 THR A CA 1
ATOM 2499 C C . THR A 1 309 ? 19.016 -10.602 -11.078 1 95.44 309 THR A C 1
ATOM 2501 O O . THR A 1 309 ? 19.875 -9.984 -10.445 1 95.44 309 THR A O 1
ATOM 2504 N N . LEU A 1 310 ? 19.344 -11.469 -12.016 1 92.69 310 LEU A N 1
ATOM 2505 C CA . LEU A 1 310 ? 20.734 -11.867 -12.266 1 92.69 310 LEU A CA 1
ATOM 2506 C C . LEU A 1 310 ? 21.406 -10.898 -13.234 1 92.69 310 LEU A C 1
ATOM 2508 O O . LEU A 1 310 ? 22.594 -10.617 -13.102 1 92.69 310 LEU A O 1
ATOM 2512 N N . TYR A 1 311 ? 20.594 -10.391 -14.141 1 92.44 311 TYR A N 1
ATOM 2513 C CA . TYR A 1 311 ? 21.266 -9.641 -15.195 1 92.44 311 TYR A CA 1
ATOM 2514 C C . TYR A 1 311 ? 20.531 -8.336 -15.477 1 92.44 311 TYR A C 1
ATOM 2516 O O . TYR A 1 311 ? 21.156 -7.266 -15.508 1 92.44 311 TYR A O 1
ATOM 2524 N N . THR A 1 312 ? 19.234 -8.359 -15.711 1 92.75 312 THR A N 1
ATOM 2525 C CA . THR A 1 312 ? 18.484 -7.207 -16.203 1 92.75 312 THR A CA 1
ATOM 2526 C C . THR A 1 312 ? 18.609 -6.031 -15.234 1 92.75 312 THR A C 1
ATOM 2528 O O . THR A 1 312 ? 18.969 -4.926 -15.641 1 92.75 312 THR A O 1
ATOM 2531 N N . ILE A 1 313 ? 18.344 -6.273 -13.977 1 95.62 313 ILE A N 1
ATOM 2532 C CA . ILE A 1 313 ? 18.359 -5.203 -12.992 1 95.62 313 ILE A CA 1
ATOM 2533 C C . ILE A 1 313 ? 19.797 -4.73 -12.75 1 95.62 313 ILE A C 1
ATOM 2535 O O . ILE A 1 313 ? 20.078 -3.533 -12.812 1 95.62 313 ILE A O 1
ATOM 2539 N N . PRO A 1 314 ? 20.734 -5.629 -12.555 1 95.56 314 PRO A N 1
ATOM 2540 C CA . PRO A 1 314 ? 22.109 -5.18 -12.383 1 95.56 314 PRO A CA 1
ATOM 2541 C C . PRO A 1 314 ? 22.625 -4.355 -13.562 1 95.56 314 PRO A C 1
ATOM 2543 O O . PRO A 1 314 ? 23.344 -3.379 -13.375 1 95.56 314 PRO A O 1
ATOM 2546 N N . LYS A 1 315 ? 22.234 -4.707 -14.695 1 92.12 315 LYS A N 1
ATOM 2547 C CA . LYS A 1 315 ? 22.688 -3.992 -15.891 1 92.12 315 LYS A CA 1
ATOM 2548 C C . LYS A 1 315 ? 22.188 -2.551 -15.891 1 92.12 315 LYS A C 1
ATOM 2550 O O . LYS A 1 315 ? 22.891 -1.647 -16.344 1 92.12 315 LYS A O 1
ATOM 2555 N N . LYS A 1 316 ? 21.016 -2.295 -15.406 1 92.88 316 LYS A N 1
ATOM 2556 C CA . LYS A 1 316 ? 20.406 -0.969 -15.398 1 92.88 316 LYS A CA 1
ATOM 2557 C C . LYS A 1 316 ? 21.172 -0.019 -14.484 1 92.88 316 LYS A C 1
ATOM 2559 O O . LYS A 1 316 ? 21.078 1.202 -14.617 1 92.88 316 LYS A O 1
ATOM 2564 N N . VAL A 1 317 ? 21.938 -0.592 -13.508 1 95.75 317 VAL A N 1
ATOM 2565 C CA . VAL A 1 317 ? 22.594 0.269 -12.531 1 95.75 317 VAL A CA 1
ATOM 2566 C C . VAL A 1 317 ? 24.094 0.029 -12.547 1 95.75 317 VAL A C 1
ATOM 2568 O O . VAL A 1 317 ? 24.828 0.509 -11.672 1 95.75 317 VAL A O 1
ATOM 2571 N N . GLU A 1 318 ? 24.562 -0.698 -13.484 1 93.88 318 GLU A N 1
ATOM 2572 C CA . GLU A 1 318 ? 25.969 -1.074 -13.555 1 93.88 318 GLU A CA 1
ATOM 2573 C C . GLU A 1 318 ? 26.875 0.158 -13.641 1 93.88 318 GLU A C 1
ATOM 2575 O O . GLU A 1 318 ? 28 0.148 -13.148 1 93.88 318 GLU A O 1
ATOM 2580 N N . HIS A 1 319 ? 26.391 1.201 -14.203 1 92.38 319 HIS A N 1
ATOM 2581 C CA . HIS A 1 319 ? 27.172 2.414 -14.406 1 92.38 319 HIS A CA 1
ATOM 2582 C C . HIS A 1 319 ? 27.203 3.266 -13.141 1 92.38 319 HIS A C 1
ATOM 2584 O O . HIS A 1 319 ? 27.953 4.242 -13.062 1 92.38 319 HIS A O 1
ATOM 2590 N N . LEU A 1 320 ? 26.453 2.912 -12.211 1 93.38 320 LEU A N 1
ATOM 2591 C CA . LEU A 1 320 ? 26.375 3.654 -10.953 1 93.38 320 LEU A CA 1
ATOM 2592 C C . LEU A 1 320 ? 27.219 2.982 -9.875 1 93.38 320 LEU A C 1
ATOM 2594 O O . LEU A 1 320 ? 26.891 1.882 -9.422 1 93.38 320 LEU A O 1
ATOM 2598 N N . ASN A 1 321 ? 28.141 3.623 -9.359 1 90 321 ASN A N 1
ATOM 2599 C CA . ASN A 1 321 ? 29.109 3.055 -8.414 1 90 321 ASN A CA 1
ATOM 2600 C C . ASN A 1 321 ? 28.484 2.898 -7.027 1 90 321 ASN A C 1
ATOM 2602 O O . ASN A 1 321 ? 29 2.137 -6.203 1 90 321 ASN A O 1
ATOM 2606 N N . ASN A 1 322 ? 27.438 3.547 -6.797 1 93.81 322 ASN A N 1
ATOM 2607 C CA . ASN A 1 322 ? 26.859 3.523 -5.453 1 93.81 322 ASN A CA 1
ATOM 2608 C C . ASN A 1 322 ? 25.672 2.576 -5.367 1 93.81 322 ASN A C 1
ATOM 2610 O O . ASN A 1 322 ? 24.984 2.531 -4.348 1 93.81 322 ASN A O 1
ATOM 2614 N N . ALA A 1 323 ? 25.453 1.849 -6.414 1 96.5 323 ALA A N 1
ATOM 2615 C CA . ALA A 1 323 ? 24.297 0.942 -6.414 1 96.5 323 ALA A CA 1
ATOM 2616 C C . ALA A 1 323 ? 24.703 -0.443 -5.914 1 96.5 323 ALA A C 1
ATOM 2618 O O . ALA A 1 323 ? 25.734 -0.981 -6.312 1 96.5 323 ALA A O 1
ATOM 2619 N N . LEU A 1 324 ? 23.922 -0.973 -5.027 1 97.5 324 LEU A N 1
ATOM 2620 C CA . LEU A 1 324 ? 24.062 -2.336 -4.527 1 97.5 324 LEU A CA 1
ATOM 2621 C C . LEU A 1 324 ? 22.797 -3.146 -4.801 1 97.5 324 LEU A C 1
ATOM 2623 O O . LEU A 1 324 ? 21.781 -2.947 -4.152 1 97.5 324 LEU A O 1
ATOM 2627 N N . VAL A 1 325 ? 22.891 -4.062 -5.723 1 97.94 325 VAL A N 1
ATOM 2628 C CA . VAL A 1 325 ? 21.734 -4.883 -6.062 1 97.94 325 VAL A CA 1
ATOM 2629 C C . VAL A 1 325 ? 21.641 -6.074 -5.109 1 97.94 325 VAL A C 1
ATOM 2631 O O . VAL A 1 325 ? 22.578 -6.879 -5.027 1 97.94 325 VAL A O 1
ATOM 2634 N N . LEU A 1 326 ? 20.547 -6.145 -4.391 1 98.06 326 LEU A N 1
ATOM 2635 C CA . LEU A 1 326 ? 20.312 -7.293 -3.521 1 98.06 326 LEU A CA 1
ATOM 2636 C C . LEU A 1 326 ? 19.719 -8.461 -4.309 1 98.06 326 LEU A C 1
ATOM 2638 O O . LEU A 1 326 ? 18.891 -8.258 -5.195 1 98.06 326 LEU A O 1
ATOM 2642 N N . ARG A 1 327 ? 20.078 -9.641 -3.947 1 95.19 327 ARG A N 1
ATOM 2643 C CA . ARG A 1 327 ? 19.641 -10.836 -4.664 1 95.19 327 ARG A CA 1
ATOM 2644 C C . ARG A 1 327 ? 18.672 -11.664 -3.82 1 95.19 327 ARG A C 1
ATOM 2646 O O . ARG A 1 327 ? 18.844 -11.781 -2.605 1 95.19 327 ARG A O 1
ATOM 2653 N N . PRO A 1 328 ? 17.703 -12.227 -4.523 1 95.62 328 PRO A N 1
ATOM 2654 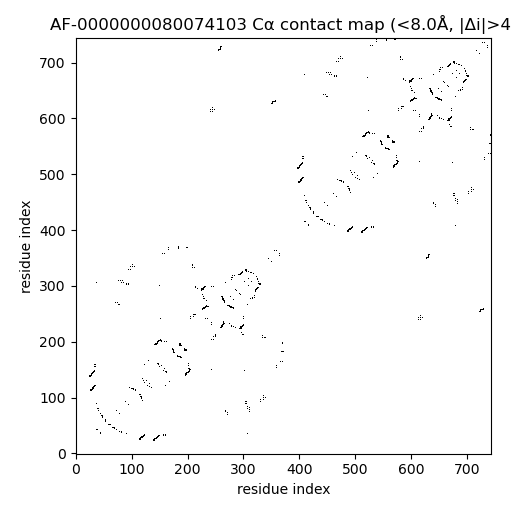C CA . PRO A 1 328 ? 16.844 -13.156 -3.795 1 95.62 328 PRO A CA 1
ATOM 2655 C C . PRO A 1 328 ? 17.578 -14.406 -3.334 1 95.62 328 PRO A C 1
ATOM 2657 O O . PRO A 1 328 ? 18.625 -14.75 -3.891 1 95.62 328 PRO A O 1
ATOM 2660 N N . ASP A 1 329 ? 17.031 -14.977 -2.275 1 92.75 329 ASP A N 1
ATOM 2661 C CA . ASP A 1 329 ? 17.578 -16.219 -1.711 1 92.75 329 ASP A CA 1
ATOM 2662 C C . ASP A 1 329 ? 16.484 -17.281 -1.576 1 92.75 329 ASP A C 1
ATOM 2664 O O . ASP A 1 329 ? 15.719 -17.266 -0.61 1 92.75 329 ASP A O 1
ATOM 2668 N N . HIS A 1 330 ? 16.547 -18.266 -2.477 1 86.38 330 HIS A N 1
ATOM 2669 C CA . HIS A 1 330 ? 15.539 -19.312 -2.492 1 86.38 330 HIS A CA 1
ATOM 2670 C C . HIS A 1 330 ? 15.695 -20.25 -1.297 1 86.38 330 HIS A C 1
ATOM 2672 O O . HIS A 1 330 ? 14.797 -21.047 -1.003 1 86.38 330 HIS A O 1
ATOM 2678 N N . GLU A 1 331 ? 16.75 -20.125 -0.596 1 90.5 331 GLU A N 1
ATOM 2679 C CA . GLU A 1 331 ? 16.984 -21 0.551 1 90.5 331 GLU A CA 1
ATOM 2680 C C . GLU A 1 331 ? 16.656 -20.297 1.86 1 90.5 331 GLU A C 1
ATOM 2682 O O . GLU A 1 331 ? 16.938 -20.797 2.943 1 90.5 331 GLU A O 1
ATOM 2687 N N . SER A 1 332 ? 16.062 -19.219 1.72 1 93.69 332 SER A N 1
ATOM 2688 C CA . SER A 1 332 ? 15.719 -18.438 2.9 1 93.69 332 SER A CA 1
ATOM 2689 C C . SER A 1 332 ? 14.719 -19.188 3.787 1 93.69 332 SER A C 1
ATOM 2691 O O . SER A 1 332 ? 13.656 -19.594 3.324 1 93.69 332 SER A O 1
ATOM 2693 N N . GLU A 1 333 ? 15.008 -19.281 5.031 1 95.31 333 GLU A N 1
ATOM 2694 C CA . GLU A 1 333 ? 14.094 -19.891 5.992 1 95.31 333 GLU A CA 1
ATOM 2695 C C . GLU A 1 333 ? 12.805 -19.078 6.121 1 95.31 333 GLU A C 1
ATOM 2697 O O . GLU A 1 333 ? 11.727 -19.641 6.32 1 95.31 333 GLU A O 1
ATOM 2702 N N . LYS A 1 334 ? 12.984 -17.812 5.969 1 95.12 334 LYS A N 1
ATOM 2703 C CA . LYS A 1 334 ? 11.82 -16.938 6.047 1 95.12 334 LYS A CA 1
ATOM 2704 C C . LYS A 1 334 ? 10.836 -17.219 4.918 1 95.12 334 LYS A C 1
ATOM 2706 O O . LYS A 1 334 ? 9.617 -17.203 5.125 1 95.12 334 LYS A O 1
ATOM 2711 N N . LEU A 1 335 ? 11.391 -17.453 3.795 1 96.25 335 LEU A N 1
ATOM 2712 C CA . LEU A 1 335 ? 10.555 -17.75 2.641 1 96.25 335 LEU A CA 1
ATOM 2713 C C . LEU A 1 335 ? 9.82 -19.062 2.826 1 96.25 335 LEU A C 1
ATOM 2715 O O . LEU A 1 335 ? 8.609 -19.141 2.609 1 96.25 335 LEU A O 1
ATOM 2719 N N . VAL A 1 336 ? 10.523 -20.078 3.279 1 97.62 336 VAL A N 1
ATOM 2720 C CA . VAL A 1 336 ? 9.961 -21.406 3.498 1 97.62 336 VAL A CA 1
ATOM 2721 C C . VAL A 1 336 ? 8.844 -21.328 4.535 1 97.62 336 VAL A C 1
ATOM 2723 O O . VAL A 1 336 ? 7.734 -21.812 4.297 1 97.62 336 VAL A O 1
ATOM 2726 N N . HIS A 1 337 ? 9.125 -20.703 5.609 1 96.5 337 HIS A N 1
ATOM 2727 C CA . HIS A 1 337 ? 8.141 -20.578 6.68 1 96.5 337 HIS A CA 1
ATOM 2728 C C . HIS A 1 337 ? 6.953 -19.734 6.242 1 96.5 337 HIS A C 1
ATOM 2730 O O . HIS A 1 337 ? 5.809 -20.016 6.598 1 96.5 337 HIS A O 1
ATOM 2736 N N . GLY A 1 338 ? 7.293 -18.703 5.539 1 96.56 338 GLY A N 1
ATOM 2737 C CA . GLY A 1 338 ? 6.23 -17.828 5.051 1 96.56 338 GLY A CA 1
ATOM 2738 C C . GLY A 1 338 ? 5.262 -18.547 4.121 1 96.56 338 GLY A C 1
ATOM 2739 O O . GLY A 1 338 ? 4.047 -18.422 4.281 1 96.56 338 GLY A O 1
ATOM 2740 N N . ILE A 1 339 ? 5.781 -19.25 3.201 1 97.44 339 ILE A N 1
ATOM 2741 C CA . ILE A 1 339 ? 4.938 -20 2.273 1 97.44 339 ILE A CA 1
ATOM 2742 C C . ILE A 1 339 ? 4.102 -21.016 3.041 1 97.44 339 ILE A C 1
ATOM 2744 O O . ILE A 1 339 ? 2.906 -21.172 2.789 1 97.44 339 ILE A O 1
ATOM 2748 N N . SER A 1 340 ? 4.707 -21.688 3.994 1 98 340 SER A N 1
ATOM 2749 C CA . SER A 1 340 ? 3.994 -22.672 4.805 1 98 340 SER A CA 1
ATOM 2750 C C . SER A 1 340 ? 2.842 -22.031 5.57 1 98 340 SER A C 1
ATOM 2752 O O . SER A 1 340 ? 1.764 -22.609 5.684 1 98 340 SER A O 1
ATOM 2754 N N . GLU A 1 341 ? 3.08 -20.859 6.031 1 97.19 341 GLU A N 1
ATOM 2755 C CA . GLU A 1 341 ? 2.037 -20.156 6.77 1 97.19 341 GLU A CA 1
ATOM 2756 C C . GLU A 1 341 ? 0.887 -19.75 5.852 1 97.19 341 GLU A C 1
ATOM 2758 O O . GLU A 1 341 ? -0.28 -19.812 6.246 1 97.19 341 GLU A O 1
ATOM 2763 N N . ILE A 1 342 ? 1.218 -19.297 4.703 1 97 342 ILE A N 1
ATOM 2764 C CA . ILE A 1 342 ? 0.205 -18.906 3.727 1 97 342 ILE A CA 1
ATOM 2765 C C . ILE A 1 342 ? -0.685 -20.109 3.398 1 97 342 ILE A C 1
ATOM 2767 O O . ILE A 1 342 ? -1.913 -20 3.404 1 97 342 ILE A O 1
ATOM 2771 N N . VAL A 1 343 ? -0.08 -21.203 3.176 1 97.62 343 VAL A N 1
ATOM 2772 C CA . VAL A 1 343 ? -0.811 -22.422 2.832 1 97.62 343 VAL A CA 1
ATOM 2773 C C . VAL A 1 343 ? -1.643 -22.891 4.027 1 97.62 343 VAL A C 1
ATOM 2775 O O . VAL A 1 343 ? -2.805 -23.266 3.873 1 97.62 343 VAL A O 1
ATOM 2778 N N . LYS A 1 344 ? -1.053 -22.875 5.184 1 97 344 LYS A N 1
ATOM 2779 C CA . LYS A 1 344 ? -1.778 -23.219 6.406 1 97 344 LYS A CA 1
ATOM 2780 C C . LYS A 1 344 ? -3.035 -22.359 6.555 1 97 344 LYS A C 1
ATOM 2782 O O . LYS A 1 344 ? -4.117 -22.891 6.82 1 97 344 LYS A O 1
ATOM 2787 N N . ASN A 1 345 ? -2.867 -21.047 6.348 1 94.75 345 ASN A N 1
ATOM 2788 C CA . ASN A 1 345 ? -4.004 -20.141 6.477 1 94.75 345 ASN A CA 1
ATOM 2789 C C . ASN A 1 345 ? -5.094 -20.469 5.461 1 94.75 345 ASN A C 1
ATOM 2791 O O . ASN A 1 345 ? -6.285 -20.391 5.773 1 94.75 345 ASN A O 1
ATOM 2795 N N . LEU A 1 346 ? -4.664 -20.781 4.297 1 95.12 346 LEU A N 1
ATOM 2796 C CA . LEU A 1 346 ? -5.613 -21.172 3.262 1 95.12 346 LEU A CA 1
ATOM 2797 C C . LEU A 1 346 ? -6.391 -22.422 3.68 1 95.12 346 LEU A C 1
ATOM 2799 O O . LEU A 1 346 ? -7.613 -22.469 3.539 1 95.12 346 LEU A O 1
ATOM 2803 N N . LEU A 1 347 ? -5.719 -23.375 4.188 1 95.25 347 LEU A N 1
ATOM 2804 C CA . LEU A 1 347 ? -6.32 -24.656 4.566 1 95.25 347 LEU A CA 1
ATOM 2805 C C . LEU A 1 347 ? -7.25 -24.469 5.762 1 95.25 347 LEU A C 1
ATOM 2807 O O . LEU A 1 347 ? -8.18 -25.266 5.953 1 95.25 347 LEU A O 1
ATOM 2811 N N . LEU A 1 348 ? -6.973 -23.438 6.535 1 93.06 348 LEU A N 1
ATOM 2812 C CA . LEU A 1 348 ? -7.809 -23.172 7.695 1 93.06 348 LEU A CA 1
ATOM 2813 C C . LEU A 1 348 ? -9.016 -22.312 7.309 1 93.06 348 LEU A C 1
ATOM 2815 O O . LEU A 1 348 ? -9.805 -21.922 8.164 1 93.06 348 LEU A O 1
ATOM 2819 N N . GLY A 1 349 ? -9.078 -21.906 6.094 1 89.56 349 GLY A N 1
ATOM 2820 C CA . GLY A 1 349 ? -10.32 -21.312 5.629 1 89.56 349 GLY A CA 1
ATOM 2821 C C . GLY A 1 349 ? -10.164 -19.859 5.199 1 89.56 349 GLY A C 1
ATOM 2822 O O . GLY A 1 349 ? -11.141 -19.203 4.875 1 89.56 349 GLY A O 1
ATOM 2823 N N . ARG A 1 350 ? -8.969 -19.391 5.172 1 89.19 350 ARG A N 1
ATOM 2824 C CA . ARG A 1 350 ? -8.773 -18.016 4.719 1 89.19 350 ARG A CA 1
ATOM 2825 C C . ARG A 1 350 ? -9.148 -17.859 3.246 1 89.19 350 ARG A C 1
ATOM 2827 O O . ARG A 1 350 ? -8.781 -18.703 2.42 1 89.19 350 ARG A O 1
ATOM 2834 N N . LYS A 1 351 ? -9.953 -16.844 2.975 1 85.06 351 LYS A N 1
ATOM 2835 C CA . LYS A 1 351 ? -10.375 -16.547 1.61 1 85.06 351 LYS A CA 1
ATOM 2836 C C . LYS A 1 351 ? -9.836 -15.195 1.144 1 85.06 351 LYS A C 1
ATOM 2838 O O . LYS A 1 351 ? -9.43 -14.367 1.962 1 85.06 351 LYS A O 1
ATOM 2843 N N . ASP A 1 352 ? -9.703 -15.094 -0.136 1 90.62 352 ASP A N 1
ATOM 2844 C CA . ASP A 1 352 ? -9.336 -13.828 -0.755 1 90.62 352 ASP A CA 1
ATOM 2845 C C . ASP A 1 352 ? -10.195 -13.539 -1.98 1 90.62 352 ASP A C 1
ATOM 2847 O O . ASP A 1 352 ? -9.883 -13.977 -3.088 1 90.62 352 ASP A O 1
ATOM 2851 N N . ARG A 1 353 ? -11.18 -12.789 -1.788 1 91.12 353 ARG A N 1
ATOM 2852 C CA . ARG A 1 353 ? -12.172 -12.57 -2.832 1 91.12 353 ARG A CA 1
ATOM 2853 C C . ARG A 1 353 ? -11.75 -11.43 -3.758 1 91.12 353 ARG A C 1
ATOM 2855 O O . ARG A 1 353 ? -12.438 -11.125 -4.73 1 91.12 353 ARG A O 1
ATOM 2862 N N . GLN A 1 354 ? -10.625 -10.844 -3.471 1 95.19 354 GLN A N 1
ATOM 2863 C CA . GLN A 1 354 ? -10.156 -9.711 -4.258 1 95.19 354 GLN A CA 1
ATOM 2864 C C . GLN A 1 354 ? -9.859 -10.117 -5.699 1 95.19 354 GLN A C 1
ATOM 2866 O O . GLN A 1 354 ? -9.805 -9.273 -6.59 1 95.19 354 GLN A O 1
ATOM 2871 N N . LEU A 1 355 ? -9.672 -11.414 -5.949 1 93.81 355 LEU A N 1
ATOM 2872 C CA . LEU A 1 355 ? -9.438 -11.938 -7.293 1 93.81 355 LEU A CA 1
ATOM 2873 C C . LEU A 1 355 ? -10.57 -11.539 -8.234 1 93.81 355 LEU A C 1
ATOM 2875 O O . LEU A 1 355 ? -10.344 -11.297 -9.422 1 93.81 355 LEU A O 1
ATOM 2879 N N . GLU A 1 356 ? -11.75 -11.406 -7.734 1 91.94 356 GLU A N 1
ATOM 2880 C CA . GLU A 1 356 ? -12.93 -11.078 -8.523 1 91.94 356 GLU A CA 1
ATOM 2881 C C . GLU A 1 356 ? -12.797 -9.711 -9.18 1 91.94 356 GLU A C 1
ATOM 2883 O O . GLU A 1 356 ? -13.344 -9.477 -10.266 1 91.94 356 GLU A O 1
ATOM 2888 N N . VAL A 1 357 ? -12.07 -8.891 -8.469 1 92.38 357 VAL A N 1
ATOM 2889 C CA . VAL A 1 357 ? -11.93 -7.52 -8.945 1 92.38 357 VAL A CA 1
ATOM 2890 C C . VAL A 1 357 ? -10.602 -7.359 -9.672 1 92.38 357 VAL A C 1
ATOM 2892 O O . VAL A 1 357 ? -10.492 -6.578 -10.625 1 92.38 357 VAL A O 1
ATOM 2895 N N . ALA A 1 358 ? -9.633 -8.117 -9.328 1 92.19 358 ALA A N 1
ATOM 2896 C CA . ALA A 1 358 ? -8.266 -7.941 -9.828 1 92.19 358 ALA A CA 1
ATOM 2897 C C . ALA A 1 358 ? -8.102 -8.578 -11.203 1 92.19 358 ALA A C 1
ATOM 2899 O O . ALA A 1 358 ? -7.312 -8.102 -12.023 1 92.19 358 ALA A O 1
ATOM 2900 N N . CYS A 1 359 ? -8.781 -9.578 -11.438 1 92.19 359 CYS A N 1
ATOM 2901 C CA . CYS A 1 359 ? -8.57 -10.32 -12.672 1 92.19 359 CYS A CA 1
ATOM 2902 C C . CYS A 1 359 ? -9.258 -9.625 -13.844 1 92.19 359 CYS A C 1
ATOM 2904 O O . CYS A 1 359 ? -10.109 -8.758 -13.648 1 92.19 359 CYS A O 1
ATOM 2906 N N . THR A 1 360 ? -8.836 -9.977 -15.039 1 88.62 360 THR A N 1
ATOM 2907 C CA . THR A 1 360 ? -9.492 -9.523 -16.266 1 88.62 360 THR A CA 1
ATOM 2908 C C . THR A 1 360 ? -10.914 -10.07 -16.344 1 88.62 360 THR A C 1
ATOM 2910 O O . THR A 1 360 ? -11.141 -11.273 -16.172 1 88.62 360 THR A O 1
ATOM 2913 N N . PRO A 1 361 ? -11.789 -9.211 -16.594 1 87.38 361 PRO A N 1
ATOM 2914 C CA . PRO A 1 361 ? -13.195 -9.633 -16.578 1 87.38 361 PRO A CA 1
ATOM 2915 C C . PRO A 1 361 ? -13.461 -10.844 -17.469 1 87.38 361 PRO A C 1
ATOM 2917 O O . PRO A 1 361 ? -14.195 -11.75 -17.062 1 87.38 361 PRO A O 1
ATOM 2920 N N . ARG A 1 362 ? -12.836 -10.961 -18.562 1 88.06 362 ARG A N 1
ATOM 2921 C CA . ARG A 1 362 ? -13.078 -12.047 -19.516 1 88.06 362 ARG A CA 1
ATOM 2922 C C . ARG A 1 362 ? -12.531 -13.367 -18.969 1 88.06 362 ARG A C 1
ATOM 2924 O O . ARG A 1 362 ? -12.961 -14.445 -19.406 1 88.06 362 ARG A O 1
ATOM 2931 N N . LYS A 1 363 ? -11.625 -13.281 -18.062 1 90.94 363 LYS A N 1
ATOM 2932 C CA . LYS A 1 363 ? -10.969 -14.492 -17.562 1 90.94 363 LYS A CA 1
ATOM 2933 C C . LYS A 1 363 ? -11.57 -14.938 -16.234 1 90.94 363 LYS A C 1
ATOM 2935 O O . LYS A 1 363 ? -11.25 -16.016 -15.734 1 90.94 363 LYS A O 1
ATOM 2940 N N . LEU A 1 364 ? -12.453 -14.172 -15.711 1 89.75 364 LEU A N 1
ATOM 2941 C CA . LEU A 1 364 ? -13.039 -14.438 -14.398 1 89.75 364 LEU A CA 1
ATOM 2942 C C . LEU A 1 364 ? -13.797 -15.766 -14.398 1 89.75 364 LEU A C 1
ATOM 2944 O O . LEU A 1 364 ? -13.68 -16.547 -13.453 1 89.75 364 LEU A O 1
ATOM 2948 N N . PRO A 1 365 ? -14.523 -16.094 -15.414 1 90.88 365 PRO A N 1
ATOM 2949 C CA . PRO A 1 365 ? -15.25 -17.359 -15.398 1 90.88 365 PRO A CA 1
ATOM 2950 C C . PRO A 1 365 ? -14.328 -18.578 -15.25 1 90.88 365 PRO A C 1
ATOM 2952 O O . PRO A 1 365 ? -14.641 -19.5 -14.508 1 90.88 365 PRO A O 1
ATOM 2955 N N . ALA A 1 366 ? -13.234 -18.484 -15.906 1 91.81 366 ALA A N 1
ATOM 2956 C CA . ALA A 1 366 ? -12.273 -19.578 -15.797 1 91.81 366 ALA A CA 1
ATOM 2957 C C . ALA A 1 366 ? -11.703 -19.672 -14.383 1 91.81 366 ALA A C 1
ATOM 2959 O O . ALA A 1 366 ? -11.453 -20.766 -13.875 1 91.81 366 ALA A O 1
ATOM 2960 N N . LEU A 1 367 ? -11.562 -18.578 -13.766 1 94.31 367 LEU A N 1
ATOM 2961 C CA . LEU A 1 367 ? -10.898 -18.5 -12.469 1 94.31 367 LEU A CA 1
ATOM 2962 C C . LEU A 1 367 ? -11.875 -18.812 -11.344 1 94.31 367 LEU A C 1
ATOM 2964 O O . LEU A 1 367 ? -11.469 -18.938 -10.18 1 94.31 367 LEU A O 1
ATOM 2968 N N . ASN A 1 368 ? -13.102 -19.016 -11.617 1 91.44 368 ASN A N 1
ATOM 2969 C CA . ASN A 1 368 ? -14.133 -19.328 -10.625 1 91.44 368 ASN A CA 1
ATOM 2970 C C . ASN A 1 368 ? -13.812 -20.609 -9.859 1 91.44 368 ASN A C 1
ATOM 2972 O O . ASN A 1 368 ? -14.211 -20.75 -8.703 1 91.44 368 ASN A O 1
ATOM 2976 N N . VAL A 1 369 ? -13.086 -21.453 -10.508 1 93.31 369 VAL A N 1
ATOM 2977 C CA . VAL A 1 369 ? -12.734 -22.734 -9.898 1 93.31 369 VAL A CA 1
ATOM 2978 C C . VAL A 1 369 ? -11.898 -22.484 -8.641 1 93.31 369 VAL A C 1
ATOM 2980 O O . VAL A 1 369 ? -11.891 -23.312 -7.723 1 93.31 369 VAL A O 1
ATOM 2983 N N . PHE A 1 370 ? -11.289 -21.281 -8.57 1 93.12 370 PHE A N 1
ATOM 2984 C CA . PHE A 1 370 ? -10.406 -20.969 -7.449 1 93.12 370 PHE A CA 1
ATOM 2985 C C . PHE A 1 370 ? -11.109 -20.078 -6.438 1 93.12 370 PHE A C 1
ATOM 2987 O O . PHE A 1 370 ? -10.539 -19.734 -5.402 1 93.12 370 PHE A O 1
ATOM 2994 N N . LEU A 1 371 ? -12.32 -19.484 -6.73 1 83.75 371 LEU A N 1
ATOM 2995 C CA . LEU A 1 371 ? -13.023 -18.531 -5.883 1 83.75 371 LEU A CA 1
ATOM 2996 C C . LEU A 1 371 ? -13.984 -19.25 -4.941 1 83.75 371 LEU A C 1
ATOM 2998 O O . LEU A 1 371 ? -14.836 -20.031 -5.387 1 83.75 371 LEU A O 1
ATOM 3002 N N . ASN A 1 372 ? -13.57 -20.047 -3.957 1 66.06 372 ASN A N 1
ATOM 3003 C CA . ASN A 1 372 ? -14.484 -20.75 -3.057 1 66.06 372 ASN A CA 1
ATOM 3004 C C . ASN A 1 372 ? -15.195 -19.781 -2.119 1 66.06 372 ASN A C 1
ATOM 3006 O O . ASN A 1 372 ? -14.586 -18.828 -1.617 1 66.06 372 ASN A O 1
ATOM 3010 N N . MET B 1 1 ? -55.375 43.406 9.914 1 27.17 1 MET B N 1
ATOM 3011 C CA . MET B 1 1 ? -54.781 42.125 9.562 1 27.17 1 MET B CA 1
ATOM 3012 C C . MET B 1 1 ? -53.281 42.156 9.836 1 27.17 1 MET B C 1
ATOM 3014 O O . MET B 1 1 ? -52.531 42.875 9.18 1 27.17 1 MET B O 1
ATOM 3018 N N . LEU B 1 2 ? -52.75 41.906 11.117 1 28.5 2 LEU B N 1
ATOM 3019 C CA . LEU B 1 2 ? -51.594 42.25 11.914 1 28.5 2 LEU B CA 1
ATOM 3020 C C . LEU B 1 2 ? -50.375 41.406 11.516 1 28.5 2 LEU B C 1
ATOM 3022 O O . LEU B 1 2 ? -50.469 40.156 11.523 1 28.5 2 LEU B O 1
ATOM 3026 N N . THR B 1 3 ? -49.5 41.906 10.625 1 27.61 3 THR B N 1
ATOM 3027 C CA . THR B 1 3 ? -48.312 41.406 9.969 1 27.61 3 THR B CA 1
ATOM 3028 C C . THR B 1 3 ? -47.25 41.031 10.992 1 27.61 3 THR B C 1
ATOM 3030 O O . THR B 1 3 ? -46.688 41.906 11.648 1 27.61 3 THR B O 1
ATOM 3033 N N . SER B 1 4 ? -47.438 39.906 11.766 1 23.97 4 SER B N 1
ATOM 3034 C CA . SER B 1 4 ? -46.531 39.438 12.812 1 23.97 4 SER B CA 1
ATOM 3035 C C . SER B 1 4 ? -45.156 39.125 12.266 1 23.97 4 SER B C 1
ATOM 3037 O O . SER B 1 4 ? -45 38.25 11.391 1 23.97 4 SER B O 1
ATOM 3039 N N . LYS B 1 5 ? -44.25 40.156 12.188 1 28.34 5 LYS B N 1
ATOM 3040 C CA . LYS B 1 5 ? -42.844 40.188 11.781 1 28.34 5 LYS B CA 1
ATOM 3041 C C . LYS B 1 5 ? -42.031 39.125 12.555 1 28.34 5 LYS B C 1
ATOM 3043 O O . LYS B 1 5 ? -42 39.188 13.781 1 28.34 5 LYS B O 1
ATOM 3048 N N . ASN B 1 6 ? -41.906 37.844 12.094 1 25.56 6 ASN B N 1
ATOM 3049 C CA . ASN B 1 6 ? -41.156 36.719 12.625 1 25.56 6 ASN B CA 1
ATOM 3050 C C . ASN B 1 6 ? -39.688 37.094 12.898 1 25.56 6 ASN B C 1
ATOM 3052 O O . ASN B 1 6 ? -39 37.531 11.984 1 25.56 6 ASN B O 1
ATOM 3056 N N . ALA B 1 7 ? -39.25 37.531 14.102 1 26.22 7 ALA B N 1
ATOM 3057 C CA . ALA B 1 7 ? -37.969 37.875 14.703 1 26.22 7 ALA B CA 1
ATOM 3058 C C . ALA B 1 7 ? -36.969 36.75 14.469 1 26.22 7 ALA B C 1
ATOM 3060 O O . ALA B 1 7 ? -37.156 35.625 14.93 1 26.22 7 ALA B O 1
ATOM 3061 N N . LYS B 1 8 ? -36.188 36.812 13.383 1 28.34 8 LYS B N 1
ATOM 3062 C CA . LYS B 1 8 ? -35.062 36 12.992 1 28.34 8 LYS B CA 1
ATOM 3063 C C . LYS B 1 8 ? -33.969 36 14.086 1 28.34 8 LYS B C 1
ATOM 3065 O O . LYS B 1 8 ? -33.281 37 14.273 1 28.34 8 LYS B O 1
ATOM 3070 N N . VAL B 1 9 ? -34.125 35.375 15.211 1 29.27 9 VAL B N 1
ATOM 3071 C CA . VAL B 1 9 ? -33.125 35.25 16.25 1 29.27 9 VAL B CA 1
ATOM 3072 C C . VAL B 1 9 ? -31.859 34.625 15.664 1 29.27 9 VAL B C 1
ATOM 3074 O O . VAL B 1 9 ? -31.859 33.5 15.188 1 29.27 9 VAL B O 1
ATOM 3077 N N . PHE B 1 10 ? -30.984 35.438 15.172 1 26.66 10 PHE B N 1
ATOM 3078 C CA . PHE B 1 10 ? -29.641 35.062 14.766 1 26.66 10 PHE B CA 1
ATOM 3079 C C . PHE B 1 10 ? -28.875 34.406 15.93 1 26.66 10 PHE B C 1
ATOM 3081 O O . PHE B 1 10 ? -28.578 35.094 16.922 1 26.66 10 PHE B O 1
ATOM 3088 N N . LYS B 1 11 ? -29.172 33.188 16.359 1 28.66 11 LYS B N 1
ATOM 3089 C CA . LYS B 1 11 ? -28.344 32.469 17.344 1 28.66 11 LYS B CA 1
ATOM 3090 C C . LYS B 1 11 ? -26.859 32.594 16.984 1 28.66 11 LYS B C 1
ATOM 3092 O O . LYS B 1 11 ? -26.422 32.094 15.945 1 28.66 11 LYS B O 1
ATOM 3097 N N . ILE B 1 12 ? -26.234 33.625 17.375 1 27.52 12 ILE B N 1
ATOM 3098 C CA . ILE B 1 12 ? -24.781 33.812 17.359 1 27.52 12 ILE B CA 1
ATOM 3099 C C . ILE B 1 12 ? -24.109 32.594 18.016 1 27.52 12 ILE B C 1
ATOM 3101 O O . ILE B 1 12 ? -24.359 32.281 19.172 1 27.52 12 ILE B O 1
ATOM 3105 N N . ALA B 1 13 ? -23.734 31.594 17.344 1 33.16 13 ALA B N 1
ATOM 3106 C CA . ALA B 1 13 ? -22.906 30.469 17.781 1 33.16 13 ALA B CA 1
ATOM 3107 C C . ALA B 1 13 ? -21.75 30.938 18.641 1 33.16 13 ALA B C 1
ATOM 3109 O O . ALA B 1 13 ? -20.938 31.766 18.203 1 33.16 13 ALA B O 1
ATOM 3110 N N . ALA B 1 14 ? -21.906 30.938 19.938 1 29.69 14 ALA B N 1
ATOM 3111 C CA . ALA B 1 14 ? -20.875 31.172 20.953 1 29.69 14 ALA B CA 1
ATOM 3112 C C . ALA B 1 14 ? -19.578 30.469 20.594 1 29.69 14 ALA B C 1
ATOM 3114 O O . ALA B 1 14 ? -19.562 29.25 20.422 1 29.69 14 ALA B O 1
ATOM 3115 N N . ARG B 1 15 ? -18.781 31.094 19.906 1 34.72 15 ARG B N 1
ATOM 3116 C CA . ARG B 1 15 ? -17.406 30.734 19.625 1 34.72 15 ARG B CA 1
ATOM 3117 C C . ARG B 1 15 ? -16.641 30.422 20.906 1 34.72 15 ARG B C 1
ATOM 3119 O O . ARG B 1 15 ? -16.531 31.266 21.797 1 34.72 15 ARG B O 1
ATOM 3126 N N . SER B 1 16 ? -16.875 29.297 21.547 1 30.05 16 SER B N 1
ATOM 3127 C CA . SER B 1 16 ? -16.156 28.891 22.75 1 30.05 16 SER B CA 1
ATOM 3128 C C . SER B 1 16 ? -14.664 29.234 22.625 1 30.05 16 SER B C 1
ATOM 3130 O O . SER B 1 16 ? -14 28.812 21.688 1 30.05 16 SER B O 1
ATOM 3132 N N . HIS B 1 17 ? -14.328 30.391 23.062 1 30.34 17 HIS B N 1
ATOM 3133 C CA . HIS B 1 17 ? -12.922 30.703 23.281 1 30.34 17 HIS B CA 1
ATOM 3134 C C . HIS B 1 17 ? -12.258 29.672 24.188 1 30.34 17 HIS B C 1
ATOM 3136 O O . HIS B 1 17 ? -12.828 29.281 25.219 1 30.34 17 HIS B O 1
ATOM 3142 N N . PHE B 1 18 ? -11.523 28.812 23.734 1 34.34 18 PHE B N 1
ATOM 3143 C CA . PHE B 1 18 ? -10.625 28 24.547 1 34.34 18 PHE B CA 1
ATOM 3144 C C . PHE B 1 18 ? -9.906 28.844 25.578 1 34.34 18 PHE B C 1
ATOM 3146 O O . PHE B 1 18 ? -9.109 29.734 25.234 1 34.34 18 PHE B O 1
ATOM 3153 N N . THR B 1 19 ? -10.57 29.375 26.625 1 33.22 19 THR B N 1
ATOM 3154 C CA . THR B 1 19 ? -9.891 30.031 27.734 1 33.22 19 THR B CA 1
ATOM 3155 C C . THR B 1 19 ? -8.719 29.188 28.234 1 33.22 19 THR B C 1
ATOM 3157 O O . THR B 1 19 ? -8.906 28.062 28.703 1 33.22 19 THR B O 1
ATOM 3160 N N . ALA B 1 20 ? -7.512 29.406 27.781 1 35.94 20 ALA B N 1
ATOM 3161 C CA . ALA B 1 20 ? -6.262 28.859 28.297 1 35.94 20 ALA B CA 1
ATOM 3162 C C . ALA B 1 20 ? -6.105 29.156 29.781 1 35.94 20 ALA B C 1
ATOM 3164 O O . ALA B 1 20 ? -6.195 30.328 30.188 1 35.94 20 ALA B O 1
ATOM 3165 N N . ASP B 1 21 ? -6.539 28.453 30.672 1 36.12 21 ASP B N 1
ATOM 3166 C CA . ASP B 1 21 ? -6.047 28.625 32.031 1 36.12 21 ASP B CA 1
ATOM 3167 C C . ASP B 1 21 ? -4.551 28.922 32.062 1 36.12 21 ASP B C 1
ATOM 3169 O O . ASP B 1 21 ? -3.775 28.25 31.359 1 36.12 21 ASP B O 1
ATOM 3173 N N . PRO B 1 22 ? -4.035 30.078 32.312 1 41.28 22 PRO B N 1
ATOM 3174 C CA . PRO B 1 22 ? -2.623 30.453 32.406 1 41.28 22 PRO B CA 1
ATOM 3175 C C . PRO B 1 22 ? -1.763 29.375 33.062 1 41.28 22 PRO B C 1
ATOM 3177 O O . PRO B 1 22 ? -0.669 29.656 33.531 1 41.28 22 PRO B O 1
ATOM 3180 N N . ALA B 1 23 ? -2.203 28.266 33.562 1 45.44 23 ALA B N 1
ATOM 3181 C CA . ALA B 1 23 ? -1.349 27.422 34.406 1 45.44 23 ALA B CA 1
ATOM 3182 C C . ALA B 1 23 ? -0.044 27.094 33.688 1 45.44 23 ALA B C 1
ATOM 3184 O O . ALA B 1 23 ? 0.14 27.438 32.5 1 45.44 23 ALA B O 1
ATOM 3185 N N . ARG B 1 24 ? 0.619 25.734 34.094 1 56.12 24 ARG B N 1
ATOM 3186 C CA . ARG B 1 24 ? 1.933 25.141 33.906 1 56.12 24 ARG B CA 1
ATOM 3187 C C . ARG B 1 24 ? 2.242 25.016 32.406 1 56.12 24 ARG B C 1
ATOM 3189 O O . ARG B 1 24 ? 1.426 24.516 31.625 1 56.12 24 ARG B O 1
ATOM 3196 N N . SER B 1 25 ? 3.145 25.859 32 1 75.69 25 SER B N 1
ATOM 3197 C CA . SER B 1 25 ? 3.695 25.812 30.656 1 75.69 25 SER B CA 1
ATOM 3198 C C . SER B 1 25 ? 3.836 24.359 30.172 1 75.69 25 SER B C 1
ATOM 3200 O O . SER B 1 25 ? 4.363 23.516 30.891 1 75.69 25 SER B O 1
ATOM 3202 N N . PRO B 1 26 ? 3.031 24.062 29.062 1 86.56 26 PRO B N 1
ATOM 3203 C CA . PRO B 1 26 ? 3.158 22.688 28.578 1 86.56 26 PRO B CA 1
ATOM 3204 C C . PRO B 1 26 ? 4.586 22.328 28.188 1 86.56 26 PRO B C 1
ATOM 3206 O O . PRO B 1 26 ? 5.34 23.188 27.734 1 86.56 26 PRO B O 1
ATOM 3209 N N . GLN B 1 27 ? 4.941 21.156 28.562 1 93.56 27 GLN B N 1
ATOM 3210 C CA . GLN B 1 27 ? 6.238 20.656 28.109 1 93.56 27 GLN B CA 1
ATOM 3211 C C . GLN B 1 27 ? 6.219 20.344 26.625 1 93.56 27 GLN B C 1
ATOM 3213 O O . GLN B 1 27 ? 7.176 20.656 25.906 1 93.56 27 GLN B O 1
ATOM 3218 N N . THR B 1 28 ? 5.121 19.734 26.172 1 97.81 28 THR B N 1
ATOM 3219 C CA . THR B 1 28 ? 4.961 19.375 24.766 1 97.81 28 THR B CA 1
ATOM 3220 C C . THR B 1 28 ? 3.617 19.859 24.234 1 97.81 28 THR B C 1
ATOM 3222 O O . THR B 1 28 ? 2.578 19.625 24.859 1 97.81 28 THR B O 1
ATOM 3225 N N . GLU B 1 29 ? 3.621 20.578 23.141 1 98.38 29 GLU B N 1
ATOM 3226 C CA . GLU B 1 29 ? 2.385 21.031 22.516 1 98.38 29 GLU B CA 1
ATOM 3227 C C . GLU B 1 29 ? 2.211 20.391 21.141 1 98.38 29 GLU B C 1
ATOM 3229 O O . GLU B 1 29 ? 3.051 20.578 20.25 1 98.38 29 GLU B O 1
ATOM 3234 N N . LEU B 1 30 ? 1.192 19.609 21 1 98.69 30 LEU B N 1
ATOM 3235 C CA . LEU B 1 30 ? 0.802 19.016 19.719 1 98.69 30 LEU B CA 1
ATOM 3236 C C . LEU B 1 30 ? -0.124 19.953 18.953 1 98.69 30 LEU B C 1
ATOM 3238 O O . LEU B 1 30 ? -1.154 20.375 19.469 1 98.69 30 LEU B O 1
ATOM 3242 N N . ILE B 1 31 ? 0.27 20.266 17.766 1 98.69 31 ILE B N 1
ATOM 3243 C CA . ILE B 1 31 ? -0.515 21.172 16.938 1 98.69 31 ILE B CA 1
ATOM 3244 C C . ILE B 1 31 ? -1.161 20.406 15.797 1 98.69 31 ILE B C 1
ATOM 3246 O O . ILE B 1 31 ? -0.469 19.922 14.891 1 98.69 31 ILE B O 1
ATOM 3250 N N . LEU B 1 32 ? -2.441 20.312 15.812 1 98.5 32 LEU B N 1
ATOM 3251 C CA . LEU B 1 32 ? -3.201 19.641 14.758 1 98.5 32 LEU B CA 1
ATOM 3252 C C . LEU B 1 32 ? -3.488 20.594 13.609 1 98.5 32 LEU B C 1
ATOM 3254 O O . LEU B 1 32 ? -4.164 21.609 13.797 1 98.5 32 LEU B O 1
ATOM 3258 N N . LEU B 1 33 ? -2.998 20.25 12.438 1 98.19 33 LEU B N 1
ATOM 3259 C CA . LEU B 1 33 ? -3.088 21.125 11.273 1 98.19 33 LEU B CA 1
ATOM 3260 C C . LEU B 1 33 ? -4.223 20.688 10.352 1 98.19 33 LEU B C 1
ATOM 3262 O O . LEU B 1 33 ? -4.445 19.484 10.164 1 98.19 33 LEU B O 1
ATOM 3266 N N . HIS B 1 34 ? -4.859 21.609 9.797 1 96.06 34 HIS B N 1
ATOM 3267 C CA . HIS B 1 34 ? -5.883 21.375 8.789 1 96.06 34 HIS B CA 1
ATOM 3268 C C . HIS B 1 34 ? -6.145 22.625 7.949 1 96.06 34 HIS B C 1
ATOM 3270 O O . HIS B 1 34 ? -5.883 23.734 8.398 1 96.06 34 HIS B O 1
ATOM 3276 N N . ALA B 1 35 ? -6.621 22.391 6.797 1 90.75 35 ALA B N 1
ATOM 3277 C CA . ALA B 1 35 ? -6.941 23.531 5.938 1 90.75 35 ALA B CA 1
ATOM 3278 C C . ALA B 1 35 ? -8.141 24.312 6.477 1 90.75 35 ALA B C 1
ATOM 3280 O O . ALA B 1 35 ? -8.234 25.531 6.301 1 90.75 35 ALA B O 1
ATOM 3281 N N . GLY B 1 36 ? -8.984 23.625 7.199 1 89.88 36 GLY B N 1
ATOM 3282 C CA . GLY B 1 36 ? -10.258 24.203 7.609 1 89.88 36 GLY B CA 1
ATOM 3283 C C . GLY B 1 36 ? -11.297 24.203 6.504 1 89.88 36 GLY B C 1
ATOM 3284 O O . GLY B 1 36 ? -11.086 23.609 5.445 1 89.88 36 GLY B O 1
ATOM 3285 N N . GLN B 1 37 ? -12.508 24.609 6.785 1 85.5 37 GLN B N 1
ATOM 3286 C CA . GLN B 1 37 ? -13.609 24.734 5.836 1 85.5 37 GLN B CA 1
ATOM 3287 C C . GLN B 1 37 ? -14.406 26.016 6.07 1 85.5 37 GLN B C 1
ATOM 3289 O O . GLN B 1 37 ? -14.508 26.484 7.203 1 85.5 37 GLN B O 1
ATOM 3294 N N . PRO B 1 38 ? -14.891 26.5 4.969 1 80.94 38 PRO B N 1
ATOM 3295 C CA . PRO B 1 38 ? -15.633 27.75 5.129 1 80.94 38 PRO B CA 1
ATOM 3296 C C . PRO B 1 38 ? -16.969 27.562 5.836 1 80.94 38 PRO B C 1
ATOM 3298 O O . PRO B 1 38 ? -17.594 26.5 5.711 1 80.94 38 PRO B O 1
ATOM 3301 N N . TRP B 1 39 ? -17.375 28.656 6.535 1 74.81 39 TRP B N 1
ATOM 3302 C CA . TRP B 1 39 ? -18.625 28.594 7.289 1 74.81 39 TRP B CA 1
ATOM 3303 C C . TRP B 1 39 ? -19.781 29.125 6.453 1 74.81 39 TRP B C 1
ATOM 3305 O O . TRP B 1 39 ? -20.938 28.812 6.738 1 74.81 39 TRP B O 1
ATOM 3315 N N . ASN B 1 40 ? -19.438 30 5.559 1 75.06 40 ASN B N 1
ATOM 3316 C CA . ASN B 1 40 ? -20.438 30.562 4.66 1 75.06 40 ASN B CA 1
ATOM 3317 C C . ASN B 1 40 ? -19.859 30.797 3.262 1 75.06 40 ASN B C 1
ATOM 3319 O O . ASN B 1 40 ? -18.688 30.547 3.02 1 75.06 40 ASN B O 1
ATOM 3323 N N . GLU B 1 41 ? -20.75 31.109 2.418 1 73.44 41 GLU B N 1
ATOM 3324 C CA . GLU B 1 41 ? -20.359 31.25 1.018 1 73.44 41 GLU B CA 1
ATOM 3325 C C . GLU B 1 41 ? -19.297 32.344 0.839 1 73.44 41 GLU B C 1
ATOM 3327 O O . GLU B 1 41 ? -18.406 32.219 0.002 1 73.44 41 GLU B O 1
ATOM 3332 N N . PHE B 1 42 ? -19.453 33.375 1.603 1 69.56 42 PHE B N 1
ATOM 3333 C CA . PHE B 1 42 ? -18.5 34.438 1.497 1 69.56 42 PHE B CA 1
ATOM 3334 C C . PHE B 1 42 ? -17.094 33.969 1.873 1 69.56 42 PHE B C 1
ATOM 3336 O O . PHE B 1 42 ? -16.141 34.219 1.138 1 69.56 42 PHE B O 1
ATOM 3343 N N . HIS B 1 43 ? -17.094 33.312 2.92 1 71.44 43 HIS B N 1
ATOM 3344 C CA . HIS B 1 43 ? -15.82 32.781 3.381 1 71.44 43 HIS B CA 1
ATOM 3345 C C . HIS B 1 43 ? -15.281 31.734 2.424 1 71.44 43 HIS B C 1
ATOM 3347 O O . HIS B 1 43 ? -14.062 31.609 2.25 1 71.44 43 HIS B O 1
ATOM 3353 N N . ALA B 1 44 ? -16.172 31.109 1.836 1 72.88 44 ALA B N 1
ATOM 3354 C CA . ALA B 1 44 ? -15.766 30.094 0.857 1 72.88 44 ALA B CA 1
ATOM 3355 C C . ALA B 1 44 ? -15.039 30.734 -0.323 1 72.88 44 ALA B C 1
ATOM 3357 O O . ALA B 1 44 ? -14.016 30.219 -0.782 1 72.88 44 ALA B O 1
ATOM 3358 N N . ARG B 1 45 ? -15.609 31.781 -0.786 1 70 45 ARG B N 1
ATOM 3359 C CA . ARG B 1 45 ? -15 32.469 -1.91 1 70 45 ARG B CA 1
ATOM 3360 C C . ARG B 1 45 ? -13.586 32.938 -1.57 1 70 45 ARG B C 1
ATOM 3362 O O . ARG B 1 45 ? -12.68 32.812 -2.389 1 70 45 ARG B O 1
ATOM 3369 N N . GLU B 1 46 ? -13.5 33.5 -0.498 1 68.94 46 GLU B N 1
ATOM 3370 C CA . GLU B 1 46 ? -12.188 33.969 -0.062 1 68.94 46 GLU B CA 1
ATOM 3371 C C . GLU B 1 46 ? -11.203 32.812 0.075 1 68.94 46 GLU B C 1
ATOM 3373 O O . GLU B 1 46 ? -10.031 32.938 -0.286 1 68.94 46 GLU B O 1
ATOM 3378 N N . PHE B 1 47 ? -11.703 31.844 0.458 1 67.56 47 PHE B N 1
ATOM 3379 C CA . PHE B 1 47 ? -10.883 30.641 0.623 1 67.56 47 PHE B CA 1
ATOM 3380 C C . PHE B 1 47 ? -10.391 30.141 -0.727 1 67.56 47 PHE B C 1
ATOM 3382 O O . PHE B 1 47 ? -9.195 29.859 -0.889 1 67.56 47 PHE B O 1
ATOM 3389 N N . LEU B 1 48 ? -11.25 30.016 -1.502 1 70.12 48 LEU B N 1
ATOM 3390 C CA . LEU B 1 48 ? -10.922 29.469 -2.816 1 70.12 48 LEU B CA 1
ATOM 3391 C C . LEU B 1 48 ? -9.938 30.375 -3.547 1 70.12 48 LEU B C 1
ATOM 3393 O O . LEU B 1 48 ? -9.062 29.891 -4.266 1 70.12 48 LEU B O 1
ATOM 3397 N N . LYS B 1 49 ? -10.102 31.578 -3.318 1 67.06 49 LYS B N 1
ATOM 3398 C CA . LYS B 1 49 ? -9.172 32.531 -3.898 1 67.06 49 LYS B CA 1
ATOM 3399 C C . LYS B 1 49 ? -7.766 32.344 -3.336 1 67.06 49 LYS B C 1
ATOM 3401 O O . LYS B 1 49 ? -6.789 32.312 -4.09 1 67.06 49 LYS B O 1
ATOM 3406 N N . LYS B 1 50 ? -7.695 32.219 -2.064 1 66.62 50 LYS B N 1
ATOM 3407 C CA . LYS B 1 50 ? -6.406 32.031 -1.4 1 66.62 50 LYS B CA 1
ATOM 3408 C C . LYS B 1 50 ? -5.777 30.688 -1.78 1 66.62 50 LYS B C 1
ATOM 3410 O O . LYS B 1 50 ? -4.562 30.594 -1.965 1 66.62 50 LYS B O 1
ATOM 3415 N N . GLN B 1 51 ? -6.574 29.75 -1.866 1 66.19 51 GLN B N 1
ATOM 3416 C CA . GLN B 1 51 ? -6.105 28.406 -2.244 1 66.19 51 GLN B CA 1
ATOM 3417 C C . GLN B 1 51 ? -5.52 28.422 -3.652 1 66.19 51 GLN B C 1
ATOM 3419 O O . GLN B 1 51 ? -4.48 27.797 -3.898 1 66.19 51 GLN B O 1
ATOM 3424 N N . SER B 1 52 ? -6.227 29 -4.547 1 65.75 52 SER B N 1
ATOM 3425 C CA . SER B 1 52 ? -5.754 29.094 -5.922 1 65.75 52 SER B CA 1
ATOM 3426 C C . SER B 1 52 ? -4.414 29.812 -6 1 65.75 52 SER B C 1
ATOM 3428 O O . SER B 1 52 ? -3.545 29.453 -6.789 1 65.75 52 SER B O 1
ATOM 3430 N N . ALA B 1 53 ? -4.277 30.734 -5.156 1 60.09 53 ALA B N 1
ATOM 3431 C CA . ALA B 1 53 ? -3.033 31.5 -5.129 1 60.09 53 ALA B CA 1
ATOM 3432 C C . ALA B 1 53 ? -1.882 30.656 -4.582 1 60.09 53 ALA B C 1
ATOM 3434 O O . ALA B 1 53 ? -0.746 30.781 -5.051 1 60.09 53 ALA B O 1
ATOM 3435 N N . ARG B 1 54 ? -2.199 29.859 -3.703 1 61.31 54 ARG B N 1
ATOM 3436 C CA . ARG B 1 54 ? -1.179 29.047 -3.053 1 61.31 54 ARG B CA 1
ATOM 3437 C C . ARG B 1 54 ? -0.768 27.875 -3.936 1 61.31 54 ARG B C 1
ATOM 3439 O O . ARG B 1 54 ? 0.405 27.5 -3.967 1 61.31 54 ARG B O 1
ATOM 3446 N N . ASN B 1 55 ? -1.668 27.344 -4.578 1 56.81 55 ASN B N 1
ATOM 3447 C CA . ASN B 1 55 ? -1.41 26.141 -5.375 1 56.81 55 ASN B CA 1
ATOM 3448 C C . ASN B 1 55 ? -0.823 26.5 -6.742 1 56.81 55 ASN B C 1
ATOM 3450 O O . ASN B 1 55 ? -0.336 25.625 -7.457 1 56.81 55 ASN B O 1
ATOM 3454 N N . SER B 1 56 ? -1.031 27.719 -7.094 1 46.97 56 SER B N 1
ATOM 3455 C CA . SER B 1 56 ? -0.526 28.109 -8.406 1 46.97 56 SER B CA 1
ATOM 3456 C C . SER B 1 56 ? 0.997 28.203 -8.406 1 46.97 56 SER B C 1
ATOM 3458 O O . SER B 1 56 ? 1.586 28.844 -7.531 1 46.97 56 SER B O 1
ATOM 3460 N N . ARG B 1 57 ? 1.517 27.391 -9.094 1 52.59 57 ARG B N 1
ATOM 3461 C CA . ARG B 1 57 ? 2.959 27.406 -9.312 1 52.59 57 ARG B CA 1
ATOM 3462 C C . ARG B 1 57 ? 3.422 28.75 -9.852 1 52.59 57 ARG B C 1
ATOM 3464 O O . ARG B 1 57 ? 4.586 29.125 -9.688 1 52.59 57 ARG B O 1
ATOM 3471 N N . PHE B 1 58 ? 2.439 29.375 -10.523 1 40.5 58 PHE B N 1
ATOM 3472 C CA . PHE B 1 58 ? 2.723 30.656 -11.164 1 40.5 58 PHE B CA 1
ATOM 3473 C C . PHE B 1 58 ? 2.008 31.781 -10.445 1 40.5 58 PHE B C 1
ATOM 3475 O O . PHE B 1 58 ? 0.909 31.609 -9.922 1 40.5 58 PHE B O 1
ATOM 3482 N N . ARG B 1 59 ? 2.727 32.781 -10.156 1 45.03 59 ARG B N 1
ATOM 3483 C CA . ARG B 1 59 ? 2.096 34.031 -9.672 1 45.03 59 ARG B CA 1
ATOM 3484 C C . ARG B 1 59 ? 1.051 34.531 -10.656 1 45.03 59 ARG B C 1
ATOM 3486 O O . ARG B 1 59 ? 1.389 35.156 -11.656 1 45.03 59 ARG B O 1
ATOM 3493 N N . LEU B 1 60 ? -0.12 33.938 -10.547 1 48.12 60 LEU B N 1
ATOM 3494 C CA . LEU B 1 60 ? -1.167 34.469 -11.398 1 48.12 60 LEU B CA 1
ATOM 3495 C C . LEU B 1 60 ? -1.784 35.719 -10.766 1 48.12 60 LEU B C 1
ATOM 3497 O O . LEU B 1 60 ? -1.787 35.844 -9.539 1 48.12 60 LEU B O 1
ATOM 3501 N N . PRO B 1 61 ? -2.176 36.656 -11.656 1 48.59 61 PRO B N 1
ATOM 3502 C CA . PRO B 1 61 ? -2.842 37.844 -11.102 1 48.59 61 PRO B CA 1
ATOM 3503 C C . PRO B 1 61 ? -4.07 37.5 -10.266 1 48.59 61 PRO B C 1
ATOM 3505 O O . PRO B 1 61 ? -4.684 36.438 -10.469 1 48.59 61 PRO B O 1
ATOM 3508 N N . ASN B 1 62 ? -4.359 38.344 -9.336 1 53.81 62 ASN B N 1
ATOM 3509 C CA . ASN B 1 62 ? -5.453 38.156 -8.391 1 53.81 62 ASN B CA 1
ATOM 3510 C C . ASN B 1 62 ? -6.77 37.875 -9.109 1 53.81 62 ASN B C 1
ATOM 3512 O O . ASN B 1 62 ? -7.605 37.125 -8.609 1 53.81 62 ASN B O 1
ATOM 3516 N N . PHE B 1 63 ? -6.965 38.531 -10.148 1 54.25 63 PHE B N 1
ATOM 3517 C CA . PHE B 1 63 ? -8.227 38.375 -10.859 1 54.25 63 PHE B CA 1
ATOM 3518 C C . PHE B 1 63 ? -8.375 36.938 -11.375 1 54.25 63 PHE B C 1
ATOM 3520 O O . PHE B 1 63 ? -9.484 36.406 -11.461 1 54.25 63 PHE B O 1
ATOM 3527 N N . VAL B 1 64 ? -7.336 36.219 -11.672 1 51.5 64 VAL B N 1
ATOM 3528 C CA . VAL B 1 64 ? -7.387 34.844 -12.148 1 51.5 64 VAL B CA 1
ATOM 3529 C C . VAL B 1 64 ? -7.762 33.906 -10.992 1 51.5 64 VAL B C 1
ATOM 3531 O O . VAL B 1 64 ? -8.586 33 -11.156 1 51.5 64 VAL B O 1
ATOM 3534 N N . HIS B 1 65 ? -7.191 34.281 -9.938 1 58.97 65 HIS B N 1
ATOM 3535 C CA . HIS B 1 65 ? -7.535 33.469 -8.766 1 58.97 65 HIS B CA 1
ATOM 3536 C C . HIS B 1 65 ? -9 33.656 -8.375 1 58.97 65 HIS B C 1
ATOM 3538 O O . HIS B 1 65 ? -9.664 32.719 -7.969 1 58.97 65 HIS B O 1
ATOM 3544 N N . SER B 1 66 ? -9.406 34.906 -8.562 1 54.06 66 SER B N 1
ATOM 3545 C CA . SER B 1 66 ? -10.805 35.188 -8.281 1 54.06 66 SER B CA 1
ATOM 3546 C C . SER B 1 66 ? -11.727 34.469 -9.258 1 54.06 66 SER B C 1
ATOM 3548 O O . SER B 1 66 ? -12.781 33.969 -8.875 1 54.06 66 SER B O 1
ATOM 3550 N N . THR B 1 67 ? -11.344 34.438 -10.406 1 50.5 67 THR B N 1
ATOM 3551 C CA . THR B 1 67 ? -12.148 33.781 -11.438 1 50.5 67 THR B CA 1
ATOM 3552 C C . THR B 1 67 ? -12.211 32.281 -11.188 1 50.5 67 THR B C 1
ATOM 3554 O O . THR B 1 67 ? -13.266 31.656 -11.32 1 50.5 67 THR B O 1
ATOM 3557 N N . ILE B 1 68 ? -11.133 31.812 -10.836 1 53.12 68 ILE B N 1
ATOM 3558 C CA . ILE B 1 68 ? -11.078 30.391 -10.523 1 53.12 68 ILE B CA 1
ATOM 3559 C C . ILE B 1 68 ? -11.945 30.094 -9.305 1 53.12 68 ILE B C 1
ATOM 3561 O O . ILE B 1 68 ? -12.703 29.109 -9.297 1 53.12 68 ILE B O 1
ATOM 3565 N N . ALA B 1 69 ? -11.82 31.016 -8.406 1 57.41 69 ALA B N 1
ATOM 3566 C CA . ALA B 1 69 ? -12.625 30.859 -7.195 1 57.41 69 ALA B CA 1
ATOM 3567 C C . ALA B 1 69 ? -14.109 30.953 -7.516 1 57.41 69 ALA B C 1
ATOM 3569 O O . ALA B 1 69 ? -14.914 30.156 -7.004 1 57.41 69 ALA B O 1
ATOM 3570 N N . ASN B 1 70 ? -14.398 31.891 -8.344 1 54.28 70 ASN B N 1
ATOM 3571 C CA . ASN B 1 70 ? -15.797 32.062 -8.734 1 54.28 70 ASN B CA 1
ATOM 3572 C C . ASN B 1 70 ? -16.312 30.844 -9.492 1 54.28 70 ASN B C 1
ATOM 3574 O O . ASN B 1 70 ? -17.453 30.422 -9.32 1 54.28 70 ASN B O 1
ATOM 3578 N N . GLY B 1 71 ? -15.516 30.375 -10.258 1 53.72 71 GLY B N 1
ATOM 3579 C CA . GLY B 1 71 ? -15.883 29.172 -10.984 1 53.72 71 GLY B CA 1
ATOM 3580 C C . GLY B 1 71 ? -16.109 27.969 -10.078 1 53.72 71 GLY B C 1
ATOM 3581 O O . GLY B 1 71 ? -17.062 27.203 -10.281 1 53.72 71 GLY B O 1
ATOM 3582 N N . LYS B 1 72 ? -15.336 27.969 -9.133 1 61.81 72 LYS B N 1
ATOM 3583 C CA . LYS B 1 72 ? -15.5 26.875 -8.172 1 61.81 72 LYS B CA 1
ATOM 3584 C C . LYS B 1 72 ? -16.75 27.094 -7.312 1 61.81 72 LYS B C 1
ATOM 3586 O O . LYS B 1 72 ? -17.375 26.125 -6.883 1 61.81 72 LYS B O 1
ATOM 3591 N N . MET B 1 73 ? -17 28.344 -7.125 1 58.03 73 MET B N 1
ATOM 3592 C CA . MET B 1 73 ? -18.156 28.703 -6.312 1 58.03 73 MET B CA 1
ATOM 3593 C C . MET B 1 73 ? -19.453 28.344 -7.031 1 58.03 73 MET B C 1
ATOM 3595 O O . MET B 1 73 ? -20.5 28.141 -6.391 1 58.03 73 MET B O 1
ATOM 3599 N N . MET B 1 74 ? -19.375 28.422 -8.281 1 53.22 74 MET B N 1
ATOM 3600 C CA . MET B 1 74 ? -20.578 28.125 -9.047 1 53.22 74 MET B CA 1
ATOM 3601 C C . MET B 1 74 ? -20.891 26.641 -9.047 1 53.22 74 MET B C 1
ATOM 3603 O O . MET B 1 74 ? -21.953 26.219 -9.469 1 53.22 74 MET B O 1
ATOM 3607 N N . ASN B 1 75 ? -20.094 26.062 -8.398 1 58.91 75 ASN B N 1
ATOM 3608 C CA . ASN B 1 75 ? -20.281 24.609 -8.312 1 58.91 75 ASN B CA 1
ATOM 3609 C C . ASN B 1 75 ? -21.328 24.25 -7.273 1 58.91 75 ASN B C 1
ATOM 3611 O O . ASN B 1 75 ? -21.234 24.656 -6.113 1 58.91 75 ASN B O 1
ATOM 3615 N N . ASP B 1 76 ? -22.5 23.797 -7.68 1 62.53 76 ASP B N 1
ATOM 3616 C CA . ASP B 1 76 ? -23.594 23.281 -6.852 1 62.53 76 ASP B CA 1
ATOM 3617 C C . ASP B 1 76 ? -23.047 22.484 -5.664 1 62.53 76 ASP B C 1
ATOM 3619 O O . ASP B 1 76 ? -23.688 22.422 -4.613 1 62.53 76 ASP B O 1
ATOM 3623 N N . SER B 1 77 ? -21.891 22.219 -5.719 1 72.62 77 SER B N 1
ATOM 3624 C CA . SER B 1 77 ? -21.312 21.375 -4.672 1 72.62 77 SER B CA 1
ATOM 3625 C C . SER B 1 77 ? -21.031 22.188 -3.406 1 72.62 77 SER B C 1
ATOM 3627 O O . SER B 1 77 ? -21.344 21.75 -2.299 1 72.62 77 SER B O 1
ATOM 3629 N N . LEU B 1 78 ? -20.641 23.359 -3.543 1 78.12 78 LEU B N 1
ATOM 3630 C CA . LEU B 1 78 ? -20.297 24.172 -2.383 1 78.12 78 LEU B CA 1
ATOM 3631 C C . LEU B 1 78 ? -21.547 24.578 -1.604 1 78.12 78 LEU B C 1
ATOM 3633 O O . LEU B 1 78 ? -21.547 24.531 -0.371 1 78.12 78 LEU B O 1
ATOM 3637 N N . LYS B 1 79 ? -22.547 24.906 -2.346 1 76.75 79 LYS B N 1
ATOM 3638 C CA . LYS B 1 79 ? -23.797 25.266 -1.688 1 76.75 79 LYS B CA 1
ATOM 3639 C C . LYS B 1 79 ? -24.375 24.094 -0.904 1 76.75 79 LYS B C 1
ATOM 3641 O O . LYS B 1 79 ? -24.859 24.266 0.213 1 76.75 79 LYS B O 1
ATOM 3646 N N . GLY B 1 80 ? -24.297 23.016 -1.468 1 82.19 80 GLY B N 1
ATOM 3647 C CA . GLY B 1 80 ? -24.75 21.812 -0.785 1 82.19 80 GLY B CA 1
ATOM 3648 C C . GLY B 1 80 ? -23.938 21.5 0.458 1 82.19 80 GLY B C 1
ATOM 3649 O O . GLY B 1 80 ? -24.5 21.141 1.496 1 82.19 80 GLY B O 1
ATOM 3650 N N . CYS B 1 81 ? -22.703 21.703 0.398 1 85 81 CYS B N 1
ATOM 3651 C CA . CYS B 1 81 ? -21.812 21.469 1.523 1 85 81 CYS B CA 1
ATOM 3652 C C . CYS B 1 81 ? -22.141 22.391 2.691 1 85 81 CYS B C 1
ATOM 3654 O O . CYS B 1 81 ? -22.281 21.922 3.828 1 85 81 CYS B O 1
ATOM 3656 N N . ILE B 1 82 ? -22.297 23.594 2.354 1 82.12 82 ILE B N 1
ATOM 3657 C CA . ILE B 1 82 ? -22.562 24.578 3.393 1 82.12 82 ILE B CA 1
ATOM 3658 C C . ILE B 1 82 ? -23.922 24.312 4.039 1 82.12 82 ILE B C 1
ATOM 3660 O O . ILE B 1 82 ? -24.078 24.453 5.254 1 82.12 82 ILE B O 1
ATOM 3664 N N . SER B 1 83 ? -24.859 23.922 3.266 1 82.5 83 SER B N 1
ATOM 3665 C CA . SER B 1 83 ? -26.203 23.672 3.766 1 82.5 83 SER B CA 1
ATOM 3666 C C . SER B 1 83 ? -26.219 22.516 4.758 1 82.5 83 SER B C 1
ATOM 3668 O O . SER B 1 83 ? -26.875 22.594 5.797 1 82.5 83 SER B O 1
ATOM 3670 N N . VAL B 1 84 ? -25.516 21.531 4.5 1 83.44 84 VAL B N 1
ATOM 3671 C CA . VAL B 1 84 ? -25.516 20.344 5.352 1 83.44 84 VAL B CA 1
ATOM 3672 C C . VAL B 1 84 ? -24.641 20.578 6.582 1 83.44 84 VAL B C 1
ATOM 3674 O O . VAL B 1 84 ? -24.922 20.047 7.66 1 83.44 84 VAL B O 1
ATOM 3677 N N . TYR B 1 85 ? -23.719 21.422 6.363 1 82.25 85 TYR B N 1
ATOM 3678 C CA . TYR B 1 85 ? -22.734 21.688 7.398 1 82.25 85 TYR B CA 1
ATOM 3679 C C . TYR B 1 85 ? -23.359 22.438 8.57 1 82.25 85 TYR B C 1
ATOM 3681 O O . TYR B 1 85 ? -22.891 22.328 9.711 1 82.25 85 TYR B O 1
ATOM 3689 N N . LYS B 1 86 ? -24.438 23.062 8.398 1 78.38 86 LYS B N 1
ATOM 3690 C CA . LYS B 1 86 ? -25.109 23.844 9.438 1 78.38 86 LYS B CA 1
ATOM 3691 C C . LYS B 1 86 ? -25.703 22.922 10.508 1 78.38 86 LYS B C 1
ATOM 3693 O O . LYS B 1 86 ? -25.859 23.344 11.664 1 78.38 86 LYS B O 1
ATOM 3698 N N . ASP B 1 87 ? -25.953 21.656 10.203 1 80.56 87 ASP B N 1
ATOM 3699 C CA . ASP B 1 87 ? -26.672 20.75 11.094 1 80.56 87 ASP B CA 1
ATOM 3700 C C . ASP B 1 87 ? -25.703 19.828 11.836 1 80.56 87 ASP B C 1
ATOM 3702 O O . ASP B 1 87 ? -26.141 18.922 12.555 1 80.56 87 ASP B O 1
ATOM 3706 N N . VAL B 1 88 ? -24.438 20.062 11.594 1 82.31 88 VAL B N 1
ATOM 3707 C CA . VAL B 1 88 ? -23.453 19.188 12.219 1 82.31 88 VAL B CA 1
ATOM 3708 C C . VAL B 1 88 ? -22.422 20.031 12.969 1 82.31 88 VAL B C 1
ATOM 3710 O O . VAL B 1 88 ? -22.281 21.234 12.719 1 82.31 88 VAL B O 1
ATOM 3713 N N . PRO B 1 89 ? -21.797 19.359 13.961 1 84.06 89 PRO B N 1
ATOM 3714 C CA . PRO B 1 89 ? -20.719 20.109 14.617 1 84.06 89 PRO B CA 1
A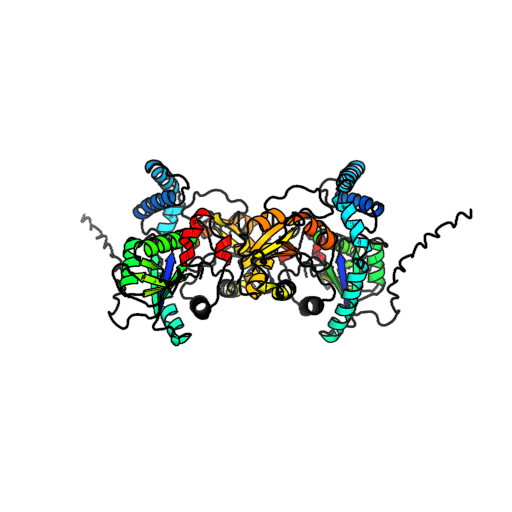TOM 3715 C C . PRO B 1 89 ? -19.672 20.625 13.633 1 84.06 89 PRO B C 1
ATOM 3717 O O . PRO B 1 89 ? -19.328 19.922 12.672 1 84.06 89 PRO B O 1
ATOM 3720 N N . SER B 1 90 ? -19.297 21.859 13.906 1 87.94 90 SER B N 1
ATOM 3721 C CA . SER B 1 90 ? -18.297 22.453 13.031 1 87.94 90 SER B CA 1
ATOM 3722 C C . SER B 1 90 ? -16.984 21.656 13.07 1 87.94 90 SER B C 1
ATOM 3724 O O . SER B 1 90 ? -16.75 20.891 14.016 1 87.94 90 SER B O 1
ATOM 3726 N N . LEU B 1 91 ? -16.234 21.812 12.039 1 92.25 91 LEU B N 1
ATOM 3727 C CA . LEU B 1 91 ? -14.938 21.141 12 1 92.25 91 LEU B CA 1
ATOM 3728 C C . LEU B 1 91 ? -14.086 21.547 13.195 1 92.25 91 LEU B C 1
ATOM 3730 O O . LEU B 1 91 ? -13.391 20.719 13.781 1 92.25 91 LEU B O 1
ATOM 3734 N N . GLU B 1 92 ? -14.141 22.812 13.57 1 92 92 GLU B N 1
ATOM 3735 C CA . GLU B 1 92 ? -13.398 23.344 14.711 1 92 92 GLU B CA 1
ATOM 3736 C C . GLU B 1 92 ? -13.82 22.641 16 1 92 92 GLU B C 1
ATOM 3738 O O . GLU B 1 92 ? -12.969 22.219 16.797 1 92 92 GLU B O 1
ATOM 3743 N N . SER B 1 93 ? -15.109 22.516 16.109 1 92 93 SER B N 1
ATOM 3744 C CA . SER B 1 93 ? -15.625 21.875 17.312 1 92 93 SER B CA 1
ATOM 3745 C C . SER B 1 93 ? -15.211 20.422 17.375 1 92 93 SER B C 1
ATOM 3747 O O . SER B 1 93 ? -14.859 19.906 18.453 1 92 93 SER B O 1
ATOM 3749 N N . GLN B 1 94 ? -15.234 19.75 16.25 1 94.88 94 GLN B N 1
ATOM 3750 C CA . GLN B 1 94 ? -14.828 18.344 16.188 1 94.88 94 GLN B CA 1
ATOM 3751 C C . GLN B 1 94 ? -13.359 18.188 16.594 1 94.88 94 GLN B C 1
ATOM 3753 O O . GLN B 1 94 ? -13.031 17.297 17.391 1 94.88 94 GLN B O 1
ATOM 3758 N N . VAL B 1 95 ? -12.547 19.031 16.094 1 96.69 95 VAL B N 1
ATOM 3759 C CA . VAL B 1 95 ? -11.109 18.922 16.297 1 96.69 95 VAL B 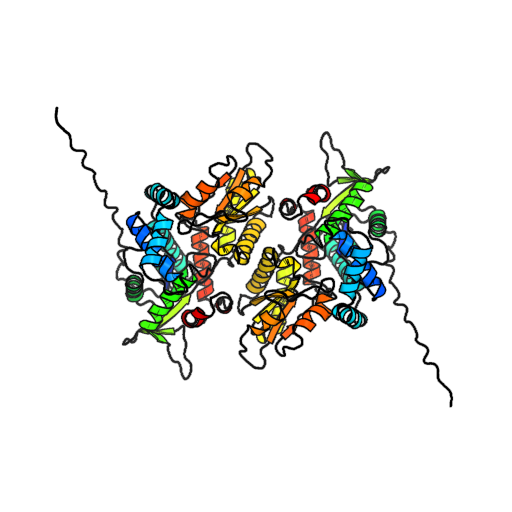CA 1
ATOM 3760 C C . VAL B 1 95 ? -10.766 19.328 17.734 1 96.69 95 VAL B C 1
ATOM 3762 O O . VAL B 1 95 ? -9.867 18.75 18.359 1 96.69 95 VAL B O 1
ATOM 3765 N N . GLU B 1 96 ? -11.516 20.266 18.281 1 95.56 96 GLU B N 1
ATOM 3766 C CA . GLU B 1 96 ? -11.297 20.672 19.672 1 95.56 96 GLU B CA 1
ATOM 3767 C C . GLU B 1 96 ? -11.641 19.531 20.625 1 95.56 96 GLU B C 1
ATOM 3769 O O . GLU B 1 96 ? -10.922 19.281 21.594 1 95.56 96 GLU B O 1
ATOM 3774 N N . LYS B 1 97 ? -12.688 18.922 20.328 1 96.12 97 LYS B N 1
ATOM 3775 C CA . LYS B 1 97 ? -13.055 17.766 21.141 1 96.12 97 LYS B CA 1
ATOM 3776 C C . LYS B 1 97 ? -12.016 16.656 21.031 1 96.12 97 LYS B C 1
ATOM 3778 O O . LYS B 1 97 ? -11.641 16.047 22.031 1 96.12 97 LYS B O 1
ATOM 3783 N N . LEU B 1 98 ? -11.633 16.375 19.828 1 97.38 98 LEU B N 1
ATOM 3784 C CA . LEU B 1 98 ? -10.57 15.406 19.609 1 97.38 98 LEU B CA 1
ATOM 3785 C C . LEU B 1 98 ? -9.297 15.805 20.359 1 97.38 98 LEU B C 1
ATOM 3787 O O . LEU B 1 98 ? -8.656 14.961 20.984 1 97.38 98 LEU B O 1
ATOM 3791 N N . ALA B 1 99 ? -8.961 17.031 20.297 1 97.88 99 ALA B N 1
ATOM 3792 C CA . ALA B 1 99 ? -7.754 17.562 20.922 1 97.88 99 ALA B CA 1
ATOM 3793 C C . ALA B 1 99 ? -7.785 17.328 22.438 1 97.88 99 ALA B C 1
ATOM 3795 O O . ALA B 1 99 ? -6.785 16.891 23.016 1 97.88 99 ALA B O 1
ATOM 3796 N N . GLU B 1 100 ? -8.875 17.609 23.031 1 97.44 100 GLU B N 1
ATOM 3797 C CA . GLU B 1 100 ? -9.031 17.406 24.469 1 97.44 100 GLU B CA 1
ATOM 3798 C C . GLU B 1 100 ? -8.805 15.953 24.859 1 97.44 100 GLU B C 1
ATOM 3800 O O . GLU B 1 100 ? -8.109 15.664 25.844 1 97.44 100 GLU B O 1
ATOM 3805 N N . ARG B 1 101 ? -9.328 15.133 24.109 1 97.88 101 ARG B N 1
ATOM 3806 C CA . ARG B 1 101 ? -9.219 13.711 24.406 1 97.88 101 ARG B CA 1
ATOM 3807 C C . ARG B 1 101 ? -7.801 13.203 24.172 1 97.88 101 ARG B C 1
ATOM 3809 O O . ARG B 1 101 ? -7.293 12.375 24.922 1 97.88 101 ARG B O 1
ATOM 3816 N N . VAL B 1 102 ? -7.195 13.648 23.109 1 98.06 102 VAL B N 1
ATOM 3817 C CA . VAL B 1 102 ? -5.816 13.266 22.812 1 98.06 102 VAL B CA 1
ATOM 3818 C C . VAL B 1 102 ? -4.891 13.773 23.906 1 98.06 102 VAL B C 1
ATOM 3820 O O . VAL B 1 102 ? -3.959 13.078 24.328 1 98.06 102 VAL B O 1
ATOM 3823 N N . GLU B 1 103 ? -5.164 14.992 24.344 1 98 103 GLU B N 1
ATOM 3824 C CA . GLU B 1 103 ? -4.371 15.578 25.422 1 98 103 GLU B CA 1
ATOM 3825 C C . GLU B 1 103 ? -4.406 14.703 26.672 1 98 103 GLU B C 1
ATOM 3827 O O . GLU B 1 103 ? -3.361 14.383 27.234 1 98 103 GLU B O 1
ATOM 3832 N N . GLU B 1 104 ? -5.543 14.281 27.047 1 97.06 104 GLU B N 1
ATOM 3833 C CA . GLU B 1 104 ? -5.707 13.414 28.203 1 97.06 104 GLU B CA 1
ATOM 3834 C C . GLU B 1 104 ? -5.008 12.07 28 1 97.06 104 GLU B C 1
ATOM 3836 O O . GLU B 1 104 ? -4.363 11.555 28.906 1 97.06 104 GLU B O 1
ATOM 3841 N N . SER B 1 105 ? -5.172 11.586 26.859 1 97.81 105 SER B N 1
ATOM 3842 C CA . SER B 1 105 ? -4.559 10.305 26.531 1 97.81 105 SER B CA 1
ATOM 3843 C C . SER B 1 105 ? -3.037 10.391 26.594 1 97.81 105 SER B C 1
ATOM 3845 O O . SER B 1 105 ? -2.377 9.508 27.141 1 97.81 105 SER B O 1
ATOM 3847 N N . LEU B 1 106 ? -2.504 11.43 26.016 1 97.94 106 LEU B N 1
ATOM 3848 C CA . LEU B 1 106 ? -1.057 11.609 25.984 1 97.94 106 LEU B CA 1
ATOM 3849 C C . LEU B 1 106 ? -0.492 11.758 27.391 1 97.94 106 LEU B C 1
ATOM 3851 O O . LEU B 1 106 ? 0.539 11.164 27.719 1 97.94 106 LEU B O 1
ATOM 3855 N N . ASP B 1 107 ? -1.127 12.461 28.219 1 96.81 107 ASP B N 1
ATOM 3856 C CA . ASP B 1 107 ? -0.678 12.664 29.594 1 96.81 107 ASP B CA 1
ATOM 3857 C C . ASP B 1 107 ? -0.669 11.344 30.375 1 96.81 107 ASP B C 1
ATOM 3859 O O . ASP B 1 107 ? 0.116 11.172 31.297 1 96.81 107 ASP B O 1
ATOM 3863 N N . THR B 1 108 ? -1.517 10.453 29.906 1 95.94 108 THR B N 1
ATOM 3864 C CA . THR B 1 108 ? -1.615 9.156 30.562 1 95.94 108 THR B CA 1
ATOM 3865 C C . THR B 1 108 ? -0.563 8.195 30.031 1 95.94 108 THR B C 1
ATOM 3867 O O . THR B 1 108 ? 0.083 7.477 30.797 1 95.94 108 THR B O 1
ATOM 3870 N N . VAL B 1 109 ? -0.338 8.211 28.75 1 95.19 109 VAL B N 1
ATOM 3871 C CA . VAL B 1 109 ? 0.468 7.184 28.094 1 95.19 109 VAL B CA 1
ATOM 3872 C C . VAL B 1 109 ? 1.943 7.574 28.156 1 95.19 109 VAL B C 1
ATOM 3874 O O . VAL B 1 109 ? 2.816 6.707 28.234 1 95.19 109 VAL B O 1
ATOM 3877 N N . VAL B 1 110 ? 2.213 8.883 28.094 1 95.12 110 VAL B N 1
ATOM 3878 C CA . VAL B 1 110 ? 3.607 9.312 28.125 1 95.12 110 VAL B CA 1
ATOM 3879 C C . VAL B 1 110 ? 3.771 10.484 29.078 1 95.12 110 VAL B C 1
ATOM 3881 O O . VAL B 1 110 ? 4.262 11.547 28.688 1 95.12 110 VAL B O 1
ATOM 3884 N N . PRO B 1 111 ? 3.631 10.305 30.297 1 94.06 111 PRO B N 1
ATOM 3885 C CA . PRO B 1 111 ? 3.668 11.398 31.266 1 94.06 111 PRO B CA 1
ATOM 3886 C C . PRO B 1 111 ? 5.043 12.055 31.359 1 94.06 111 PRO B C 1
ATOM 3888 O O . PRO B 1 111 ? 5.148 13.234 31.719 1 94.06 111 PRO B O 1
ATOM 3891 N N . GLU B 1 112 ? 6.07 11.359 30.969 1 93.56 112 GLU B N 1
ATOM 3892 C CA . GLU B 1 112 ? 7.426 11.875 31.094 1 93.56 112 GLU B CA 1
ATOM 3893 C C . GLU B 1 112 ? 7.645 13.078 30.172 1 93.56 112 GLU B C 1
ATOM 3895 O O . GLU B 1 112 ? 8.539 13.891 30.406 1 93.56 112 GLU B O 1
ATOM 3900 N N . HIS B 1 113 ? 6.824 13.188 29.203 1 93.88 113 HIS B N 1
ATOM 3901 C CA . HIS B 1 113 ? 6.973 14.281 28.25 1 93.88 113 HIS B CA 1
ATOM 3902 C C . HIS B 1 113 ? 5.867 15.312 28.422 1 93.88 113 HIS B C 1
ATOM 3904 O O . HIS B 1 113 ? 5.715 16.203 27.578 1 93.88 113 HIS B O 1
ATOM 3910 N N . GLY B 1 114 ? 5.082 15.094 29.391 1 91.56 114 GLY B N 1
ATOM 3911 C CA . GLY B 1 114 ? 4.012 16.031 29.703 1 91.56 114 GLY B CA 1
ATOM 3912 C C . GLY B 1 114 ? 4.434 17.141 30.641 1 91.56 114 GLY B C 1
ATOM 3913 O O . GLY B 1 114 ? 5.594 17.203 31.062 1 91.56 114 GLY B O 1
ATOM 3914 N N . PRO B 1 115 ? 3.48 17.984 31 1 95.44 115 PRO B N 1
ATOM 3915 C CA . PRO B 1 115 ? 2.086 18.062 30.562 1 95.44 115 PRO B CA 1
ATOM 3916 C C . PRO B 1 115 ? 1.956 18.375 29.062 1 95.44 115 PRO B C 1
ATOM 3918 O O . PRO B 1 115 ? 2.791 19.094 28.5 1 95.44 115 PRO B O 1
ATOM 3921 N N . PHE B 1 116 ? 0.916 17.844 28.453 1 97.81 116 PHE B N 1
ATOM 3922 C CA . PHE B 1 116 ? 0.653 18.062 27.031 1 97.81 116 PHE B CA 1
ATOM 3923 C C . PHE B 1 116 ? -0.412 19.141 26.828 1 97.81 116 PHE B C 1
ATOM 3925 O O . PHE B 1 116 ? -1.287 19.312 27.688 1 97.81 116 PHE B O 1
ATOM 3932 N N . ARG B 1 117 ? -0.295 19.812 25.812 1 98.06 117 ARG B N 1
ATOM 3933 C CA . ARG B 1 117 ? -1.354 20.641 25.25 1 98.06 117 ARG B CA 1
ATOM 3934 C C . ARG B 1 117 ? -1.578 20.328 23.766 1 98.06 117 ARG B C 1
ATOM 3936 O O . ARG B 1 117 ? -0.623 20.094 23.031 1 98.06 117 ARG B O 1
ATOM 3943 N N . VAL B 1 118 ? -2.805 20.219 23.391 1 98.31 118 VAL B N 1
ATOM 3944 C CA . VAL B 1 118 ? -3.135 19.969 21.984 1 98.31 118 VAL B CA 1
ATOM 3945 C C . VAL B 1 118 ? -3.932 21.141 21.438 1 98.31 118 VAL B C 1
ATOM 3947 O O . VAL B 1 118 ? -4.977 21.5 21.969 1 98.31 118 VAL B O 1
ATOM 3950 N N . SER B 1 119 ? -3.422 21.719 20.391 1 97.69 119 SER B N 1
ATOM 3951 C CA . SER B 1 119 ? -4.031 22.906 19.781 1 97.69 119 SER B CA 1
ATOM 3952 C C . SER B 1 119 ? -4.359 22.672 18.312 1 97.69 119 SER B C 1
ATOM 3954 O O . SER B 1 119 ? -3.77 21.797 17.672 1 97.69 119 SER B O 1
ATOM 3956 N N . ARG B 1 120 ? -5.289 23.422 17.859 1 96.94 120 ARG B N 1
ATOM 3957 C CA . ARG B 1 120 ? -5.621 23.375 16.453 1 96.94 120 ARG B CA 1
ATOM 3958 C C . ARG B 1 120 ? -5.023 24.578 15.711 1 96.94 120 ARG B C 1
ATOM 3960 O O . ARG B 1 120 ? -4.988 25.688 16.25 1 96.94 120 ARG B O 1
ATOM 3967 N N . LEU B 1 121 ? -4.609 24.391 14.5 1 97.38 121 LEU B N 1
ATOM 3968 C CA . LEU B 1 121 ? -4.105 25.422 13.609 1 97.38 121 LEU B CA 1
ATOM 3969 C C . LEU B 1 121 ? -4.617 25.203 12.188 1 97.38 121 LEU B C 1
ATOM 3971 O O . LEU B 1 121 ? -4.16 24.297 11.484 1 97.38 121 LEU B O 1
ATOM 3975 N N . PHE B 1 122 ? -5.551 26.062 11.82 1 93.81 122 PHE B N 1
ATOM 3976 C CA . PHE B 1 122 ? -6.195 25.938 10.523 1 93.81 122 PHE B CA 1
ATOM 3977 C C . PHE B 1 122 ? -5.812 27.109 9.617 1 93.81 122 PHE B C 1
ATOM 3979 O O . PHE B 1 122 ? -5.594 28.219 10.086 1 93.81 122 PHE B O 1
ATOM 3986 N N . HIS B 1 123 ? -5.75 26.797 8.383 1 86.88 123 HIS B N 1
ATOM 3987 C CA . HIS B 1 123 ? -5.586 27.891 7.422 1 86.88 123 HIS B CA 1
ATOM 3988 C C . HIS B 1 123 ? -6.82 28.781 7.379 1 86.88 123 HIS B C 1
ATOM 3990 O O . HIS B 1 123 ? -6.707 30 7.359 1 86.88 123 HIS B O 1
ATOM 3996 N N . PHE B 1 124 ? -7.898 28 7.363 1 80.38 124 PHE B N 1
ATOM 3997 C CA . PHE B 1 124 ? -9.18 28.719 7.383 1 80.38 124 PHE B CA 1
ATOM 3998 C C . PHE B 1 124 ? -9.727 28.781 8.805 1 80.38 124 PHE B C 1
ATOM 4000 O O . PHE B 1 124 ? -10.367 27.844 9.273 1 80.38 124 PHE B O 1
ATOM 4007 N N . ASP B 1 125 ? -9.469 29.906 9.352 1 83.75 125 ASP B N 1
ATOM 4008 C CA . ASP B 1 125 ? -9.945 30.125 10.711 1 83.75 125 ASP B CA 1
ATOM 4009 C C . ASP B 1 125 ? -10.227 31.609 10.961 1 83.75 125 ASP B C 1
ATOM 4011 O O . ASP B 1 125 ? -9.961 32.438 10.102 1 83.75 125 ASP B O 1
ATOM 4015 N N . GLU B 1 126 ? -10.867 31.828 12.055 1 80 126 GLU B N 1
ATOM 4016 C CA . GLU B 1 126 ? -11.156 33.188 12.453 1 80 126 GLU B CA 1
ATOM 4017 C C . GLU B 1 126 ? -9.867 34 12.633 1 80 126 GLU B C 1
ATOM 4019 O O . GLU B 1 126 ? -9.812 35.188 12.25 1 80 126 GLU B O 1
ATOM 4024 N N . VAL B 1 127 ? -8.953 33.375 13.203 1 87.75 127 VAL B N 1
ATOM 4025 C CA . VAL B 1 127 ? -7.645 34 13.414 1 87.75 127 VAL B CA 1
ATOM 4026 C C . VAL B 1 127 ? -6.684 33.562 12.305 1 87.75 127 VAL B C 1
ATOM 4028 O O . VAL B 1 127 ? -6.613 32.375 11.969 1 87.75 127 VAL B O 1
ATOM 4031 N N . PRO B 1 128 ? -5.973 34.531 11.664 1 89.75 128 PRO B N 1
ATOM 4032 C CA . PRO B 1 128 ? -5.008 34.188 10.625 1 89.75 128 PRO B CA 1
ATOM 4033 C C . PRO B 1 128 ? -3.98 33.156 11.102 1 89.75 128 PRO B C 1
ATOM 4035 O O . PRO B 1 128 ? -3.588 33.156 12.2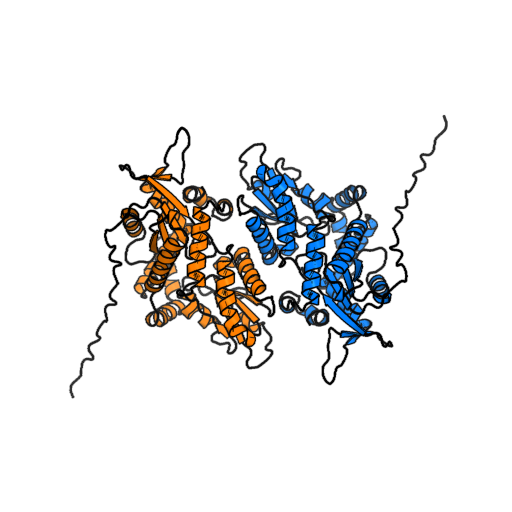73 1 89.75 128 PRO B O 1
ATOM 4038 N N . PHE B 1 129 ? -3.521 32.438 10.219 1 93.75 129 PHE B N 1
ATOM 4039 C CA . PHE B 1 129 ? -2.658 31.281 10.477 1 93.75 129 PHE B CA 1
ATOM 4040 C C . PHE B 1 129 ? -1.425 31.688 11.266 1 93.75 129 PHE B C 1
ATOM 4042 O O . PHE B 1 129 ? -1.108 31.094 12.297 1 93.75 129 PHE B O 1
ATOM 4049 N N . GLN B 1 130 ? -0.751 32.75 10.828 1 94.69 130 GLN B N 1
ATOM 4050 C CA . GLN B 1 130 ? 0.473 33.188 11.477 1 94.69 130 GLN B CA 1
ATOM 4051 C C . GLN B 1 130 ? 0.196 33.688 12.891 1 94.69 130 GLN B C 1
ATOM 4053 O O . GLN B 1 130 ? 0.939 33.375 13.82 1 94.69 130 GLN B O 1
ATOM 4058 N N . GLU B 1 131 ? -0.844 34.438 13.047 1 95.19 131 GLU B N 1
ATOM 4059 C CA . GLU B 1 131 ? -1.209 34.969 14.359 1 95.19 131 GLU B CA 1
ATOM 4060 C C . GLU B 1 131 ? -1.566 33.844 15.328 1 95.19 131 GLU B C 1
ATOM 4062 O O . GLU B 1 131 ? -1.197 33.906 16.5 1 95.19 131 GLU B O 1
ATOM 4067 N N . LYS B 1 132 ? -2.238 32.938 14.797 1 95.81 132 LYS B N 1
ATOM 4068 C CA . LYS B 1 132 ? -2.631 31.797 15.648 1 95.81 132 LYS B CA 1
ATOM 4069 C C . LYS B 1 132 ? -1.413 31 16.094 1 95.81 132 LYS B C 1
ATOM 4071 O O . LYS B 1 132 ? -1.352 30.547 17.234 1 95.81 132 LYS B O 1
ATOM 4076 N N . LEU B 1 133 ? -0.472 30.75 15.195 1 97.31 133 LEU B N 1
ATOM 4077 C CA . LEU B 1 133 ? 0.739 30.031 15.57 1 97.31 133 LEU B CA 1
ATOM 4078 C C . LEU B 1 133 ? 1.537 30.812 16.609 1 97.31 133 LEU B C 1
ATOM 4080 O O . LEU B 1 133 ? 2.088 30.219 17.547 1 97.31 133 LEU B O 1
ATOM 4084 N N . GLU B 1 134 ? 1.571 32.094 16.484 1 94 134 GLU B N 1
ATOM 4085 C CA . GLU B 1 134 ? 2.25 32.938 17.469 1 94 134 GLU B CA 1
ATOM 4086 C C . GLU B 1 134 ? 1.579 32.844 18.828 1 94 134 GLU B C 1
ATOM 4088 O O . GLU B 1 134 ? 2.258 32.812 19.859 1 94 134 GLU B O 1
ATOM 4093 N N . GLU B 1 135 ? 0.293 32.812 18.766 1 95.06 135 GLU B N 1
ATOM 4094 C CA . GLU B 1 135 ? -0.454 32.625 20 1 95.06 135 GLU B CA 1
ATOM 4095 C C . GLU B 1 135 ? -0.107 31.281 20.656 1 95.06 135 GLU B C 1
ATOM 4097 O O . GLU B 1 135 ? 0.093 31.203 21.859 1 95.06 135 GLU B O 1
ATOM 4102 N N . ILE B 1 136 ? -0.051 30.281 19.859 1 96.81 136 ILE B N 1
ATOM 4103 C CA . ILE B 1 136 ? 0.291 28.953 20.359 1 96.81 136 ILE B CA 1
ATOM 4104 C C . ILE B 1 136 ? 1.701 28.969 20.938 1 96.81 136 ILE B C 1
ATOM 4106 O O . ILE B 1 136 ? 1.938 28.438 22.031 1 96.81 136 ILE B O 1
ATOM 4110 N N . GLN B 1 137 ? 2.592 29.609 20.312 1 94.56 137 GLN B N 1
ATOM 4111 C CA . GLN B 1 137 ? 3.986 29.656 20.734 1 94.56 137 GLN B CA 1
ATOM 4112 C C . GLN B 1 137 ? 4.137 30.469 22.016 1 94.56 137 GLN B C 1
ATOM 4114 O O . GLN B 1 137 ? 5.137 30.344 22.719 1 94.56 137 GLN B O 1
ATOM 4119 N N . SER B 1 138 ? 3.188 31.328 22.25 1 93.75 138 SER B N 1
ATOM 4120 C CA . SER B 1 138 ? 3.225 32.125 23.469 1 93.75 138 SER B CA 1
ATOM 4121 C C . SER B 1 138 ? 3.053 31.266 24.703 1 93.75 138 SER B C 1
ATOM 4123 O O . SER B 1 138 ? 3.363 31.688 25.828 1 93.75 138 SER B O 1
ATOM 4125 N N . HIS B 1 139 ? 2.633 30.031 24.469 1 95.12 139 HIS B N 1
ATOM 4126 C CA . HIS B 1 139 ? 2.551 29.094 25.578 1 95.12 139 HIS B CA 1
ATOM 4127 C C . HIS B 1 139 ? 3.939 28.656 26.031 1 95.12 139 HIS B C 1
ATOM 4129 O O . HIS B 1 139 ? 4.102 28.141 27.141 1 95.12 139 HIS B O 1
ATOM 4135 N N . ARG B 1 140 ? 4.961 28.766 25.156 1 95.12 140 ARG B N 1
ATOM 4136 C CA . ARG B 1 140 ? 6.371 28.531 25.438 1 95.12 140 ARG B CA 1
ATOM 4137 C C . ARG B 1 140 ? 6.625 27.078 25.828 1 95.12 140 ARG B C 1
ATOM 4139 O O . ARG B 1 140 ? 7.246 26.812 26.859 1 95.12 140 ARG B O 1
ATOM 4146 N N . ALA B 1 141 ? 6.098 26.188 25.047 1 96.94 141 ALA B N 1
ATOM 4147 C CA . ALA B 1 141 ? 6.383 24.766 25.219 1 96.94 141 ALA B CA 1
ATOM 4148 C C . ALA B 1 141 ? 7.832 24.453 24.859 1 96.94 141 ALA B C 1
ATOM 4150 O O . ALA B 1 141 ? 8.461 25.188 24.109 1 96.94 141 ALA B O 1
ATOM 4151 N N . HIS B 1 142 ? 8.305 23.375 25.438 1 96.19 142 HIS B N 1
ATOM 4152 C CA . HIS B 1 142 ? 9.664 22.953 25.141 1 96.19 142 HIS B CA 1
ATOM 4153 C C . HIS B 1 142 ? 9.734 22.219 23.812 1 96.19 142 HIS B C 1
ATOM 4155 O O . HIS B 1 142 ? 10.805 22.141 23.203 1 96.19 142 HIS B O 1
ATOM 4161 N N . ARG B 1 143 ? 8.594 21.734 23.453 1 97.06 143 ARG B N 1
ATOM 4162 C CA . ARG B 1 143 ? 8.523 20.969 22.203 1 97.06 143 ARG B CA 1
ATOM 4163 C C . ARG B 1 143 ? 7.211 21.234 21.484 1 97.06 143 ARG B C 1
ATOM 4165 O O . ARG B 1 143 ? 6.145 21.266 22.094 1 97.06 143 ARG B O 1
ATOM 4172 N N . TYR B 1 144 ? 7.336 21.406 20.188 1 97.94 144 TYR B N 1
ATOM 4173 C CA . TYR B 1 144 ? 6.164 21.516 19.328 1 97.94 144 TYR B CA 1
ATOM 4174 C C . TYR B 1 144 ? 6.133 20.391 18.297 1 97.94 144 TYR B C 1
ATOM 4176 O O . TYR B 1 144 ? 7.145 20.109 17.656 1 97.94 144 TYR B O 1
ATOM 4184 N N . ILE B 1 145 ? 5.043 19.766 18.203 1 98.19 145 ILE B N 1
ATOM 4185 C CA . ILE B 1 145 ? 4.84 18.719 17.203 1 98.19 145 ILE B CA 1
ATOM 4186 C C . ILE B 1 145 ? 3.711 19.125 16.25 1 98.19 145 ILE B C 1
ATOM 4188 O O . ILE B 1 145 ? 2.568 19.312 16.688 1 98.19 145 ILE B O 1
ATOM 4192 N N . PHE B 1 146 ? 4.02 19.266 15.023 1 98.44 146 PHE B N 1
ATOM 4193 C CA . PHE B 1 146 ? 3.035 19.609 14.008 1 98.44 146 PHE B CA 1
ATOM 4194 C C . PHE B 1 146 ? 2.482 18.344 13.344 1 98.44 146 PHE B C 1
ATOM 4196 O O . PHE B 1 146 ? 3.244 17.5 12.867 1 98.44 146 PHE B O 1
ATOM 4203 N N . MET B 1 147 ? 1.173 18.219 13.289 1 98.38 147 MET B N 1
ATOM 4204 C CA . MET B 1 147 ? 0.558 17.016 12.742 1 98.38 147 MET B CA 1
ATOM 4205 C C . MET B 1 147 ? -0.658 17.375 11.891 1 98.38 147 MET B C 1
ATOM 4207 O O . MET B 1 147 ? -1.745 17.609 12.422 1 98.38 147 MET B O 1
ATOM 4211 N N . PRO B 1 148 ? -0.48 17.328 10.539 1 97.94 148 PRO B N 1
ATOM 4212 C CA . PRO B 1 148 ? -1.675 17.453 9.703 1 97.94 148 PRO B CA 1
ATOM 4213 C C . PRO B 1 148 ? -2.701 16.359 9.969 1 97.94 148 PRO B C 1
ATOM 4215 O O . PRO B 1 148 ? -2.334 15.195 10.156 1 97.94 148 PRO B O 1
ATOM 4218 N N . LEU B 1 149 ? -3.914 16.703 9.992 1 97.19 149 LEU B N 1
ATOM 4219 C CA . LEU B 1 149 ? -4.988 15.75 10.211 1 97.19 149 LEU B CA 1
ATOM 4220 C C . LEU B 1 149 ? -5.344 15.023 8.922 1 97.19 149 LEU B C 1
ATOM 4222 O O . LEU B 1 149 ? -6.43 14.453 8.797 1 97.19 149 LEU B O 1
ATOM 4226 N N . TYR B 1 150 ? -4.488 15.047 7.992 1 96.56 150 TYR B N 1
ATOM 4227 C CA . TYR B 1 150 ? -4.508 14.234 6.781 1 96.56 150 TYR B CA 1
ATOM 4228 C C . TYR B 1 150 ? -3.566 13.047 6.906 1 96.56 150 TYR B C 1
ATOM 4230 O O . TYR B 1 150 ? -2.344 13.203 6.867 1 96.56 150 TYR B O 1
ATOM 4238 N N . PRO B 1 151 ? -4.152 11.891 6.992 1 97.56 151 PRO B N 1
ATOM 4239 C CA . PRO B 1 151 ? -3.266 10.742 7.188 1 97.56 151 PRO B CA 1
ATOM 4240 C C . PRO B 1 151 ? -2.268 10.562 6.047 1 97.56 151 PRO B C 1
ATOM 4242 O O . PRO B 1 151 ? -1.128 10.148 6.273 1 97.56 151 PRO B O 1
ATOM 4245 N N . HIS B 1 152 ? -2.73 10.898 4.848 1 97.75 152 HIS B N 1
ATOM 4246 C CA . HIS B 1 152 ? -1.891 10.75 3.666 1 97.75 152 HIS B CA 1
ATOM 4247 C C . HIS B 1 152 ? -1.252 12.078 3.275 1 97.75 152 HIS B C 1
ATOM 4249 O O . HIS B 1 152 ? -1.949 13.086 3.111 1 97.75 152 HIS B O 1
ATOM 4255 N N . PHE B 1 153 ? 0.096 12.031 3.105 1 96.81 153 PHE B N 1
ATOM 4256 C CA . PHE B 1 153 ? 0.821 13.234 2.695 1 96.81 153 PHE B CA 1
ATOM 4257 C C . PHE B 1 153 ? 0.427 13.648 1.283 1 96.81 153 PHE B C 1
ATOM 4259 O O . PHE B 1 153 ? 0.32 12.805 0.39 1 96.81 153 PHE B O 1
ATOM 4266 N N . SER B 1 154 ? 0.069 14.859 1.078 1 91.62 154 SER B N 1
ATOM 4267 C CA . SER B 1 154 ? -0.203 15.438 -0.235 1 91.62 154 SER B CA 1
ATOM 4268 C C . SER B 1 154 ? 0.491 16.781 -0.401 1 91.62 154 SER B C 1
ATOM 4270 O O . SER B 1 154 ? 0.656 17.531 0.568 1 91.62 154 SER B O 1
ATOM 4272 N N . ASN B 1 155 ? 0.83 17.062 -1.599 1 86 155 ASN B N 1
ATOM 4273 C CA . ASN B 1 155 ? 1.526 18.312 -1.885 1 86 155 ASN B CA 1
ATOM 4274 C C . ASN B 1 155 ? 0.596 19.516 -1.753 1 86 155 ASN B C 1
ATOM 4276 O O . ASN B 1 155 ? 1.049 20.625 -1.481 1 86 155 ASN B O 1
ATOM 4280 N N . SER B 1 156 ? -0.678 19.234 -1.823 1 80.94 156 SER B N 1
ATOM 4281 C CA . SER B 1 156 ? -1.619 20.359 -1.858 1 80.94 156 SER B CA 1
ATOM 4282 C C . SER B 1 156 ? -2.168 20.656 -0.468 1 80.94 156 SER B C 1
ATOM 4284 O O . SER B 1 156 ? -2.695 21.75 -0.228 1 80.94 156 SER B O 1
ATOM 4286 N N . GLU B 1 157 ? -2.008 19.703 0.47 1 89.19 157 GLU B N 1
ATOM 4287 C CA . GLU B 1 157 ? -2.588 19.938 1.789 1 89.19 157 GLU B CA 1
ATOM 4288 C C . GLU B 1 157 ? -1.521 19.891 2.879 1 89.19 157 GLU B C 1
ATOM 4290 O O . GLU B 1 157 ? -1.009 20.922 3.307 1 89.19 157 GLU B O 1
ATOM 4295 N N . SER B 1 158 ? -1.096 18.688 3.189 1 93.62 158 SER B N 1
ATOM 4296 C CA . SER B 1 158 ? -0.163 18.5 4.297 1 93.62 158 SER B CA 1
ATOM 4297 C C . SER B 1 158 ? 1.129 19.266 4.066 1 93.62 158 SER B C 1
ATOM 4299 O O . SER B 1 158 ? 1.639 19.922 4.977 1 93.62 158 SER B O 1
ATOM 4301 N N . GLU B 1 159 ? 1.617 19.234 2.863 1 95 159 GLU B N 1
ATOM 4302 C CA . GLU B 1 159 ? 2.881 19.906 2.562 1 95 159 GLU B CA 1
ATOM 4303 C C . GLU B 1 159 ? 2.762 21.422 2.742 1 95 159 GLU B C 1
ATOM 4305 O O . GLU B 1 159 ? 3.637 22.047 3.338 1 95 159 GLU B O 1
ATOM 4310 N N . ASN B 1 160 ? 1.698 21.953 2.24 1 91.31 160 ASN B N 1
ATOM 4311 C CA . ASN B 1 160 ? 1.497 23.406 2.342 1 91.31 160 ASN B CA 1
ATOM 4312 C C . ASN B 1 160 ? 1.406 23.859 3.797 1 91.31 160 ASN B C 1
ATOM 4314 O O . ASN B 1 160 ? 1.965 24.891 4.164 1 91.31 160 ASN B O 1
ATOM 4318 N N . LEU B 1 161 ? 0.7 23.141 4.559 1 95.31 161 LEU B N 1
ATOM 4319 C CA . LEU B 1 161 ? 0.546 23.469 5.969 1 95.31 161 LEU B CA 1
ATOM 4320 C C . LEU B 1 161 ? 1.888 23.406 6.691 1 95.31 161 LEU B C 1
ATOM 4322 O O . LEU B 1 161 ? 2.217 24.297 7.477 1 95.31 161 LEU B O 1
ATOM 4326 N N . LEU B 1 162 ? 2.652 22.438 6.398 1 96.94 162 LEU B N 1
ATOM 4327 C CA . LEU B 1 162 ? 3.947 22.266 7.047 1 96.94 162 LEU B CA 1
ATOM 4328 C C . LEU B 1 162 ? 4.934 23.328 6.586 1 96.94 162 LEU B C 1
ATOM 4330 O O . LEU B 1 162 ? 5.691 23.875 7.391 1 96.94 162 LEU B O 1
ATOM 4334 N N . VAL B 1 163 ? 4.867 23.609 5.297 1 95.81 163 VAL B N 1
ATOM 4335 C CA . VAL B 1 163 ? 5.77 24.609 4.754 1 95.81 163 VAL B CA 1
ATOM 4336 C C . VAL B 1 163 ? 5.453 25.984 5.363 1 95.81 163 VAL B C 1
ATOM 4338 O O . VAL B 1 163 ? 6.363 26.734 5.73 1 95.81 163 VAL B O 1
ATOM 4341 N N . GLU B 1 164 ? 4.23 26.281 5.434 1 94.69 164 GLU B N 1
ATOM 4342 C CA . GLU B 1 164 ? 3.844 27.547 6.035 1 94.69 164 GLU B CA 1
ATOM 4343 C C . GLU B 1 164 ? 4.285 27.625 7.496 1 94.69 164 GLU B C 1
ATOM 4345 O O . GLU B 1 164 ? 4.797 28.656 7.941 1 94.69 164 GLU B O 1
ATOM 4350 N N . SER B 1 165 ? 4.09 26.578 8.25 1 96.94 165 SER B N 1
ATOM 4351 C CA . SER B 1 165 ? 4.547 26.516 9.633 1 96.94 165 SER B CA 1
ATOM 4352 C C . SER B 1 165 ? 6.059 26.688 9.727 1 96.94 165 SER B C 1
ATOM 4354 O O . SER B 1 165 ? 6.555 27.469 10.547 1 96.94 165 SER B O 1
ATOM 4356 N N . ALA B 1 166 ? 6.758 26 8.867 1 96.56 166 ALA B N 1
ATOM 4357 C CA . ALA B 1 166 ? 8.219 26.062 8.844 1 96.56 166 ALA B CA 1
ATOM 4358 C C . ALA B 1 166 ? 8.703 27.469 8.555 1 96.56 166 ALA B C 1
ATOM 4360 O O . ALA B 1 166 ? 9.664 27.938 9.172 1 96.56 166 ALA B O 1
ATOM 4361 N N . ASN B 1 167 ? 8.016 28.109 7.594 1 95.69 167 ASN B N 1
ATOM 4362 C CA . ASN B 1 167 ? 8.398 29.469 7.238 1 95.69 167 ASN B CA 1
ATOM 4363 C C . ASN B 1 167 ? 8.234 30.422 8.422 1 95.69 167 ASN B C 1
ATOM 4365 O O . ASN B 1 167 ? 9.078 31.297 8.641 1 95.69 167 ASN B O 1
ATOM 4369 N N . ILE B 1 168 ? 7.191 30.281 9.125 1 95.94 168 ILE B N 1
ATOM 4370 C CA . ILE B 1 168 ? 6.949 31.141 10.281 1 95.94 168 ILE B CA 1
ATOM 4371 C C . ILE B 1 168 ? 7.996 30.859 11.359 1 95.94 168 ILE B C 1
ATOM 4373 O O . ILE B 1 168 ? 8.539 31.781 11.969 1 95.94 168 ILE B O 1
ATOM 4377 N N . ILE B 1 169 ? 8.328 29.625 11.594 1 95.94 169 ILE B N 1
ATOM 4378 C CA . ILE B 1 169 ? 9.352 29.234 12.562 1 95.94 169 ILE B CA 1
ATOM 4379 C C . ILE B 1 169 ? 10.695 29.844 12.172 1 95.94 169 ILE B C 1
ATOM 4381 O O . ILE B 1 169 ? 11.398 30.391 13.016 1 95.94 169 ILE B O 1
ATOM 4385 N N . GLU B 1 170 ? 10.969 29.766 10.93 1 94.19 170 GLU B N 1
ATOM 4386 C CA . GLU B 1 170 ? 12.234 30.297 10.422 1 94.19 170 GLU B CA 1
ATOM 4387 C C . GLU B 1 170 ? 12.312 31.812 10.602 1 94.19 170 GLU B C 1
ATOM 4389 O O . GLU B 1 170 ? 13.383 32.344 10.883 1 94.19 170 GLU B O 1
ATOM 4394 N N . LYS B 1 171 ? 11.211 32.438 10.445 1 93.75 171 LYS B N 1
ATOM 4395 C CA . LYS B 1 171 ? 11.156 33.875 10.547 1 93.75 171 LYS B CA 1
ATOM 4396 C C . LYS B 1 171 ? 11.273 34.344 11.992 1 93.75 171 LYS B C 1
ATOM 4398 O O . LYS B 1 171 ? 11.773 35.438 12.273 1 93.75 171 LYS B O 1
ATOM 4403 N N . THR B 1 172 ? 10.836 33.5 12.883 1 93.81 172 THR B N 1
ATOM 4404 C CA . THR B 1 172 ? 10.703 33.938 14.258 1 93.81 172 THR B CA 1
ATOM 4405 C C . THR B 1 172 ? 11.781 33.312 15.141 1 93.81 172 THR B C 1
ATOM 4407 O O . THR B 1 172 ? 11.859 33.625 16.344 1 93.81 172 THR B O 1
ATOM 4410 N N . SER B 1 173 ? 12.586 32.438 14.594 1 94.88 173 SER B N 1
ATOM 4411 C CA . SER B 1 173 ? 13.594 31.75 15.391 1 94.88 173 SER B CA 1
ATOM 4412 C C . SER B 1 173 ? 14.805 31.391 14.547 1 94.88 173 SER B C 1
ATOM 4414 O O . SER B 1 173 ? 14.797 31.578 13.32 1 94.88 173 SER B O 1
ATOM 4416 N N . SER B 1 174 ? 15.906 31 15.211 1 93.81 174 SER B N 1
ATOM 4417 C CA . SER B 1 174 ? 17.125 30.516 14.57 1 93.81 174 SER B CA 1
ATOM 4418 C C . SER B 1 174 ? 17.531 29.141 15.117 1 93.81 174 SER B C 1
ATOM 4420 O O . SER B 1 174 ? 17.203 28.797 16.25 1 93.81 174 SER B O 1
ATOM 4422 N N . PRO B 1 175 ? 18.203 28.391 14.281 1 93.69 175 PRO B N 1
ATOM 4423 C CA . PRO B 1 175 ? 18.672 27.094 14.781 1 93.69 175 PRO B CA 1
ATOM 4424 C C . PRO B 1 175 ? 19.641 27.234 15.945 1 93.69 175 PRO B C 1
ATOM 4426 O O . PRO B 1 175 ? 20.453 28.172 15.984 1 93.69 175 PRO B O 1
ATOM 4429 N N . LEU B 1 176 ? 19.5 26.344 16.812 1 92.19 176 LEU B N 1
ATOM 4430 C CA . LEU B 1 176 ? 20.484 26.281 17.891 1 92.19 176 LEU B CA 1
ATOM 4431 C C . LEU B 1 176 ? 21.828 25.797 17.375 1 92.19 176 LEU B C 1
ATOM 4433 O O . LEU B 1 176 ? 21.891 24.891 16.562 1 92.19 176 LEU B O 1
ATOM 4437 N N . VAL B 1 177 ? 22.828 26.391 17.812 1 87.75 177 VAL B N 1
ATOM 4438 C CA . VAL B 1 177 ? 24.188 26.016 17.406 1 87.75 177 VAL B CA 1
ATOM 4439 C C . VAL B 1 177 ? 24.891 25.312 18.562 1 87.75 177 VAL B C 1
ATOM 4441 O O . VAL B 1 177 ? 24.953 25.859 19.688 1 87.75 177 VAL B O 1
ATOM 4444 N N . GLN B 1 178 ? 25.188 24.156 18.391 1 86.06 178 GLN B N 1
ATOM 4445 C CA . GLN B 1 178 ? 26 23.406 19.344 1 86.06 178 GLN B CA 1
ATOM 4446 C C . GLN B 1 178 ? 27.375 23.109 18.766 1 86.06 178 GLN B C 1
ATOM 4448 O O . GLN B 1 178 ? 27.531 22.203 17.922 1 86.06 178 GLN B O 1
ATOM 4453 N N . GLY B 1 179 ? 28.375 23.703 19.266 1 83.56 179 GLY B N 1
ATOM 4454 C CA . GLY B 1 179 ? 29.688 23.609 18.641 1 83.56 179 GLY B CA 1
ATOM 4455 C C . GLY B 1 179 ? 29.719 24.125 17.219 1 83.56 179 GLY B C 1
ATOM 4456 O O . GLY B 1 179 ? 29.375 25.281 16.969 1 83.56 179 GLY B O 1
ATOM 4457 N N . ASN B 1 180 ? 30.016 23.297 16.266 1 83.06 180 ASN B N 1
ATOM 4458 C CA . ASN B 1 180 ? 30.094 23.672 14.859 1 83.06 180 ASN B CA 1
ATOM 4459 C C . ASN B 1 180 ? 28.922 23.109 14.062 1 83.06 180 ASN B C 1
ATOM 4461 O O . ASN B 1 180 ? 28.938 23.125 12.836 1 83.06 180 ASN B O 1
ATOM 4465 N N . ARG B 1 181 ? 27.906 22.719 14.891 1 83.88 181 ARG B N 1
ATOM 4466 C CA . ARG B 1 181 ? 26.812 22.094 14.172 1 83.88 181 ARG B CA 1
ATOM 4467 C C . ARG B 1 181 ? 25.484 22.797 14.492 1 83.88 181 ARG B C 1
ATOM 4469 O O . ARG B 1 181 ? 25.203 23.094 15.648 1 83.88 181 ARG B O 1
ATOM 4476 N N . GLU B 1 182 ? 24.828 23.016 13.398 1 85.94 182 GLU B N 1
ATOM 4477 C CA . GLU B 1 182 ? 23.469 23.562 13.539 1 85.94 182 GLU B CA 1
ATOM 4478 C C . GLU B 1 182 ? 22.438 22.453 13.672 1 85.94 182 GLU B C 1
ATOM 4480 O O . GLU B 1 182 ? 22.406 21.516 12.859 1 85.94 182 GLU B O 1
ATOM 4485 N N . ILE B 1 183 ? 21.75 22.547 14.758 1 88.81 183 ILE B N 1
ATOM 4486 C CA . ILE B 1 183 ? 20.625 21.625 14.93 1 88.81 183 ILE B CA 1
ATOM 4487 C C . ILE B 1 183 ? 19.328 22.297 14.477 1 88.81 183 ILE B C 1
ATOM 4489 O O . ILE B 1 183 ? 18.703 23.031 15.234 1 88.81 183 ILE B O 1
ATOM 4493 N N . VAL B 1 184 ? 18.875 21.922 13.391 1 88.94 184 VAL B N 1
ATOM 4494 C CA . VAL B 1 184 ? 17.828 22.641 12.672 1 88.94 184 VAL B CA 1
ATOM 4495 C C . VAL B 1 184 ? 16.484 22.453 13.391 1 88.94 184 VAL B C 1
ATOM 4497 O O . VAL B 1 184 ? 15.641 23.344 13.375 1 88.94 184 VAL B O 1
ATOM 4500 N N . SER B 1 185 ? 16.375 21.359 14.109 1 91.88 185 SER B N 1
ATOM 4501 C CA . SER B 1 185 ? 15.109 21.062 14.766 1 91.88 185 SER B CA 1
ATOM 4502 C C . SER B 1 185 ? 15.039 21.672 16.156 1 91.88 185 SER B C 1
ATOM 4504 O O . SER B 1 185 ? 13.992 21.641 16.797 1 91.88 185 SER B O 1
ATOM 4506 N N . SER B 1 186 ? 16.141 22.234 16.625 1 94.62 186 SER B N 1
ATOM 4507 C CA . SER B 1 186 ? 16.188 23 17.875 1 94.62 186 SER B CA 1
ATOM 4508 C C . SER B 1 186 ? 16.312 24.5 17.594 1 94.62 186 SER B C 1
ATOM 4510 O O . SER B 1 186 ? 17.266 24.938 16.938 1 94.62 186 SER B O 1
ATOM 4512 N N . ARG B 1 187 ? 15.336 25.156 18.109 1 95.44 187 ARG B N 1
ATOM 4513 C CA . ARG B 1 187 ? 15.18 26.562 17.75 1 95.44 187 ARG B CA 1
ATOM 4514 C C . ARG B 1 187 ? 15.359 27.469 18.953 1 95.44 187 ARG B C 1
ATOM 4516 O O . ARG B 1 187 ? 15.016 27.094 20.078 1 95.44 187 ARG B O 1
ATOM 4523 N N . ILE B 1 188 ? 15.883 28.625 18.688 1 95.31 188 ILE B N 1
ATOM 4524 C CA . ILE B 1 188 ? 15.945 29.688 19.688 1 95.31 188 ILE B CA 1
ATOM 4525 C C . ILE B 1 188 ? 15.188 30.922 19.188 1 95.31 188 ILE B C 1
ATOM 4527 O O . ILE B 1 188 ? 15.445 31.406 18.078 1 95.31 188 ILE B O 1
ATOM 4531 N N . GLU B 1 189 ? 14.227 31.328 19.984 1 94.5 189 GLU B N 1
ATOM 4532 C CA . GLU B 1 189 ? 13.43 32.5 19.625 1 94.5 189 GLU B CA 1
ATOM 4533 C C . GLU B 1 189 ? 14.305 33.719 19.484 1 94.5 189 GLU B C 1
ATOM 4535 O O . GLU B 1 189 ? 15.203 33.969 20.297 1 94.5 189 GLU B O 1
ATOM 4540 N N . GLN B 1 190 ? 13.945 34.5 18.469 1 91.56 190 GLN B N 1
ATOM 4541 C CA . GLN B 1 190 ? 14.711 35.719 18.25 1 91.56 190 GLN B CA 1
ATOM 4542 C C . GLN B 1 190 ? 14.602 36.656 19.453 1 91.56 190 GLN B C 1
ATOM 4544 O O . GLN B 1 190 ? 13.508 36.875 19.984 1 91.56 190 GLN B O 1
ATOM 4549 N N . ASN B 1 191 ? 15.719 37.156 19.891 1 90.38 191 ASN B N 1
ATOM 4550 C CA . ASN B 1 191 ? 15.82 38.125 20.969 1 90.38 191 ASN B CA 1
ATOM 4551 C C . ASN B 1 191 ? 15.273 37.562 22.281 1 90.38 191 ASN B C 1
ATOM 4553 O O . ASN B 1 191 ? 14.625 38.281 23.047 1 90.38 191 ASN B O 1
ATOM 4557 N N . SER B 1 192 ? 15.352 36.344 22.438 1 90.94 192 SER B N 1
ATOM 4558 C CA . SER B 1 192 ? 14.867 35.656 23.625 1 90.94 192 SER B CA 1
ATOM 4559 C C . SER B 1 192 ? 15.75 34.469 23.984 1 90.94 192 SER B C 1
ATOM 4561 O O . SER B 1 192 ? 16.531 34 23.156 1 90.94 192 SER B O 1
ATOM 4563 N N . ASP B 1 193 ? 15.781 34.031 25.203 1 91.38 193 ASP B N 1
ATOM 4564 C CA . ASP B 1 193 ? 16.531 32.844 25.625 1 91.38 193 ASP B CA 1
ATOM 4565 C C . ASP B 1 193 ? 15.664 31.594 25.562 1 91.38 193 ASP B C 1
ATOM 4567 O O . ASP B 1 193 ? 16.109 30.516 25.953 1 91.38 193 ASP B O 1
ATOM 4571 N N . TYR B 1 194 ? 14.547 31.781 25 1 94.25 194 TYR B N 1
ATOM 4572 C CA . TYR B 1 194 ? 13.609 30.672 24.891 1 94.25 194 TYR B CA 1
ATOM 4573 C C . TYR B 1 194 ? 13.961 29.766 23.719 1 94.25 194 TYR B C 1
ATOM 4575 O O . TYR B 1 194 ? 14.102 30.219 22.594 1 94.25 194 TYR B O 1
ATOM 4583 N N . SER B 1 195 ? 14.188 28.453 24.094 1 95.31 195 SER B N 1
ATOM 4584 C CA . SER B 1 195 ? 14.508 27.453 23.062 1 95.31 195 SER B CA 1
ATOM 4585 C C . SER B 1 195 ? 13.484 26.328 23.062 1 95.31 195 SER B C 1
ATOM 4587 O O . SER B 1 195 ? 12.875 26.016 24.094 1 95.31 195 SER B O 1
ATOM 4589 N N . TYR B 1 196 ? 13.258 25.766 21.984 1 96.31 196 TYR B N 1
ATOM 4590 C CA . TYR B 1 196 ? 12.297 24.688 21.844 1 96.31 196 TYR B CA 1
ATOM 4591 C C . TYR B 1 196 ? 12.664 23.766 20.688 1 96.31 196 TYR B C 1
ATOM 4593 O O . TYR B 1 196 ? 13.406 24.172 19.781 1 96.31 196 TYR B O 1
ATOM 4601 N N . ASP B 1 197 ? 12.172 22.562 20.703 1 96.06 197 ASP B N 1
ATOM 4602 C CA . ASP B 1 197 ? 12.336 21.594 19.625 1 96.06 197 ASP B CA 1
ATOM 4603 C C . ASP B 1 197 ? 11.094 21.531 18.75 1 96.06 197 ASP B C 1
ATOM 4605 O O . ASP B 1 197 ? 9.977 21.75 19.219 1 96.06 197 ASP B O 1
ATOM 4609 N N . VAL B 1 198 ? 11.336 21.234 17.5 1 96.88 198 VAL B N 1
ATOM 4610 C CA . VAL B 1 198 ? 10.234 21.156 16.547 1 96.88 198 VAL B CA 1
ATOM 4611 C C . VAL B 1 198 ? 10.242 19.797 15.852 1 96.88 198 VAL B C 1
ATOM 4613 O O . VAL B 1 198 ? 11.297 19.312 15.43 1 96.88 198 VAL B O 1
ATOM 4616 N N . HIS B 1 199 ? 9.094 19.188 15.859 1 96.38 199 HIS B N 1
ATOM 4617 C CA . HIS B 1 199 ? 8.891 17.922 15.172 1 96.38 199 HIS B CA 1
ATOM 4618 C C . HIS B 1 199 ? 7.629 17.953 14.32 1 96.38 199 HIS B C 1
ATOM 4620 O O . HIS B 1 199 ? 6.816 18.875 14.43 1 96.38 199 HIS B O 1
ATOM 4626 N N . ALA B 1 200 ? 7.566 16.969 13.445 1 97.06 200 ALA B N 1
ATOM 4627 C CA . ALA B 1 200 ? 6.34 16.859 12.664 1 97.06 200 ALA B CA 1
ATOM 4628 C C . ALA B 1 200 ? 5.973 15.391 12.43 1 97.06 200 ALA B C 1
ATOM 4630 O O . ALA B 1 200 ? 6.852 14.547 12.234 1 97.06 200 ALA B O 1
ATOM 4631 N N . VAL B 1 201 ? 4.75 15.109 12.539 1 97 201 VAL B N 1
ATOM 4632 C CA . VAL B 1 201 ? 4.145 13.906 11.977 1 97 201 VAL B CA 1
ATOM 4633 C C . VAL B 1 201 ? 3.529 14.227 10.617 1 97 201 VAL B C 1
ATOM 4635 O O . VAL B 1 201 ? 2.361 14.609 10.531 1 97 201 VAL B O 1
ATOM 4638 N N . TRP B 1 202 ? 4.34 14.094 9.602 1 96.5 202 TRP B N 1
ATOM 4639 C CA . TRP B 1 202 ? 3.938 14.633 8.305 1 96.5 202 TRP B CA 1
ATOM 4640 C C . TRP B 1 202 ? 3.014 13.672 7.574 1 96.5 202 TRP B C 1
ATOM 4642 O O . TRP B 1 202 ? 2.291 14.062 6.656 1 96.5 202 TRP B O 1
ATOM 4652 N N . ARG B 1 203 ? 3.051 12.383 7.941 1 96.5 203 ARG B N 1
ATOM 4653 C CA . ARG B 1 203 ? 2.105 11.367 7.496 1 96.5 203 ARG B CA 1
ATOM 4654 C C . ARG B 1 203 ? 1.875 10.32 8.586 1 96.5 203 ARG B C 1
ATOM 4656 O O . ARG B 1 203 ? 2.719 10.133 9.461 1 96.5 203 ARG B O 1
ATOM 4663 N N . TRP B 1 204 ? 0.771 9.703 8.484 1 96.81 204 TRP B N 1
ATOM 4664 C CA . TRP B 1 204 ? 0.534 8.672 9.492 1 96.81 204 TRP B CA 1
ATOM 4665 C C . TRP B 1 204 ? -0.374 7.574 8.953 1 96.81 204 TRP B C 1
ATOM 4667 O O . TRP B 1 204 ? -0.92 6.777 9.719 1 96.81 204 TRP B O 1
ATOM 4677 N N . ASP B 1 205 ? -0.494 7.52 7.578 1 95.75 205 ASP B N 1
ATOM 4678 C CA . ASP B 1 205 ? -1.186 6.426 6.906 1 95.75 205 ASP B CA 1
ATOM 4679 C C . ASP B 1 205 ? -0.424 5.109 7.07 1 95.75 205 ASP B C 1
ATOM 4681 O O . ASP B 1 205 ? -1.002 4.031 6.934 1 95.75 205 ASP B O 1
ATOM 4685 N N . ASN B 1 206 ? 0.864 5.219 7.309 1 92.75 206 ASN B N 1
ATOM 4686 C CA . ASN B 1 206 ? 1.706 4.031 7.414 1 92.75 206 ASN B CA 1
ATOM 4687 C C . ASN B 1 206 ? 1.623 3.412 8.805 1 92.75 206 ASN B C 1
ATOM 4689 O O . ASN B 1 206 ? 2.199 2.352 9.055 1 92.75 206 ASN B O 1
ATOM 4693 N N . HIS B 1 207 ? 0.999 4.117 9.695 1 93.88 207 HIS B N 1
ATOM 4694 C CA . HIS B 1 207 ? 0.688 3.543 11 1 93.88 207 HIS B CA 1
ATOM 4695 C C . HIS B 1 207 ? -0.587 2.709 10.945 1 93.88 207 HIS B C 1
ATOM 4697 O O . HIS B 1 207 ? -1.479 2.982 10.133 1 93.88 207 HIS B O 1
ATOM 4703 N N . SER B 1 208 ? -0.712 1.749 11.797 1 93.88 208 SER B N 1
ATOM 4704 C CA . SER B 1 208 ? -1.819 0.8 11.742 1 93.88 208 SER B CA 1
ATOM 4705 C C . SER B 1 208 ? -3.133 1.46 12.148 1 93.88 208 SER B C 1
ATOM 4707 O O . SER B 1 208 ? -4.211 0.911 11.906 1 93.88 208 SER B O 1
ATOM 4709 N N . ILE B 1 209 ? -3.086 2.602 12.688 1 94.62 209 ILE B N 1
ATOM 4710 C CA . ILE B 1 209 ? -4.254 3.232 13.289 1 94.62 209 ILE B CA 1
ATOM 4711 C C . ILE B 1 209 ? -5.32 3.477 12.219 1 94.62 209 ILE B C 1
ATOM 4713 O O . ILE B 1 209 ? -6.512 3.287 12.469 1 94.62 209 ILE B O 1
ATOM 4717 N N . LEU B 1 210 ? -4.879 3.988 11.086 1 96.75 210 LEU B N 1
ATOM 4718 C CA . LEU B 1 210 ? -5.867 4.297 10.055 1 96.75 210 LEU B CA 1
ATOM 4719 C C . LEU B 1 210 ? -6.617 3.041 9.625 1 96.75 210 LEU B C 1
ATOM 4721 O O . LEU B 1 210 ? -7.848 3.051 9.523 1 96.75 210 LEU B O 1
ATOM 4725 N N . ALA B 1 211 ? -5.867 1.996 9.422 1 97.31 211 ALA B N 1
ATOM 4726 C CA . ALA B 1 211 ? -6.473 0.721 9.047 1 97.31 211 ALA B CA 1
ATOM 4727 C C . ALA B 1 211 ? -7.371 0.195 10.164 1 97.31 211 ALA B C 1
ATOM 4729 O O . ALA B 1 211 ? -8.477 -0.292 9.898 1 97.31 211 ALA B O 1
ATOM 4730 N N . ASP B 1 212 ? -6.906 0.289 11.406 1 96.69 212 ASP B N 1
ATOM 4731 C CA . ASP B 1 212 ? -7.695 -0.146 12.555 1 96.69 212 ASP B CA 1
ATOM 4732 C C . ASP B 1 212 ? -9 0.643 12.656 1 96.69 212 ASP B C 1
ATOM 4734 O O . ASP B 1 212 ? -10.055 0.071 12.93 1 96.69 212 ASP B O 1
ATOM 4738 N N . TYR B 1 213 ? -8.859 1.898 12.477 1 97.44 213 TYR B N 1
ATOM 4739 C CA . TYR B 1 213 ? -9.992 2.814 12.562 1 97.44 213 TYR B CA 1
ATOM 4740 C C . TYR B 1 213 ? -11.078 2.439 11.562 1 97.44 213 TYR B C 1
ATOM 4742 O O . TYR B 1 213 ? -12.227 2.197 11.945 1 97.44 213 TYR B O 1
ATOM 4750 N N . TRP B 1 214 ? -10.781 2.254 10.32 1 98.19 214 TRP B N 1
ATOM 4751 C CA . TRP B 1 214 ? -11.773 2.012 9.273 1 98.19 214 TRP B CA 1
ATOM 4752 C C . TRP B 1 214 ? -12.219 0.553 9.273 1 98.19 214 TRP B C 1
ATOM 4754 O O . TRP B 1 214 ? -13.375 0.249 8.977 1 98.19 214 TRP B O 1
ATOM 4764 N N . SER B 1 215 ? -11.242 -0.387 9.547 1 98.06 215 SER B N 1
ATOM 4765 C CA . SER B 1 215 ? -11.648 -1.787 9.594 1 98.06 215 SER B CA 1
ATOM 4766 C C . SER B 1 215 ? -12.711 -2.016 10.664 1 98.06 215 SER B C 1
ATOM 4768 O O . SER B 1 215 ? -13.625 -2.82 10.477 1 98.06 215 SER B O 1
ATOM 4770 N N . THR B 1 216 ? -12.609 -1.305 11.797 1 97.12 216 THR B N 1
ATOM 4771 C CA . THR B 1 216 ? -13.594 -1.417 12.859 1 97.12 216 THR B CA 1
ATOM 4772 C C . THR B 1 216 ? -14.961 -0.921 12.398 1 97.12 216 THR B C 1
ATOM 4774 O O . THR B 1 216 ? -15.984 -1.55 12.672 1 97.12 216 THR B O 1
ATOM 4777 N N . LYS B 1 217 ? -14.977 0.129 11.711 1 97.19 217 LYS B N 1
ATOM 4778 C CA . LYS B 1 217 ? -16.234 0.691 11.219 1 97.19 217 LYS B CA 1
ATOM 4779 C C . LYS B 1 217 ? -16.859 -0.207 10.156 1 97.19 217 LYS B C 1
ATOM 4781 O O . LYS B 1 217 ? -18.062 -0.426 10.156 1 97.19 217 LYS B O 1
ATOM 4786 N N . ILE B 1 218 ? -16.062 -0.698 9.273 1 98.38 218 ILE B N 1
ATOM 4787 C CA . ILE B 1 218 ? -16.562 -1.577 8.219 1 98.38 218 ILE B CA 1
ATOM 4788 C C . ILE B 1 218 ? -17.094 -2.865 8.836 1 98.38 218 ILE B C 1
ATOM 4790 O O . ILE B 1 218 ? -18.109 -3.4 8.383 1 98.38 218 ILE B O 1
ATOM 4794 N N . LYS B 1 219 ? -16.391 -3.395 9.844 1 97.75 219 LYS B N 1
ATOM 4795 C CA . LYS B 1 219 ? -16.766 -4.645 10.5 1 97.75 219 LYS B CA 1
ATOM 4796 C C . LYS B 1 219 ? -18.203 -4.586 11.016 1 97.75 219 LYS B C 1
ATOM 4798 O O . LYS B 1 219 ? -18.922 -5.59 10.992 1 97.75 219 LYS B O 1
ATOM 4803 N N . GLU B 1 220 ? -18.625 -3.422 11.43 1 96.62 220 GLU B N 1
ATOM 4804 C CA . GLU B 1 220 ? -19.969 -3.236 11.969 1 96.62 220 GLU B CA 1
ATOM 4805 C C . GLU B 1 220 ? -21.031 -3.518 10.906 1 96.62 220 GLU B C 1
ATOM 4807 O O . GLU B 1 220 ? -22.125 -3.979 11.227 1 96.62 220 GLU B O 1
ATOM 4812 N N . VAL B 1 221 ? -20.719 -3.328 9.648 1 97 221 VAL B N 1
ATOM 4813 C CA . VAL B 1 221 ? -21.719 -3.467 8.594 1 97 221 VAL B CA 1
ATOM 4814 C C . VAL B 1 221 ? -21.312 -4.594 7.645 1 97 221 VAL B C 1
ATOM 4816 O O . VAL B 1 221 ? -22 -4.855 6.652 1 97 221 VAL B O 1
ATOM 4819 N N . LEU B 1 222 ? -20.328 -5.301 7.945 1 96.75 222 LEU B N 1
ATOM 4820 C CA . LEU B 1 222 ? -19.688 -6.277 7.07 1 96.75 222 LEU B CA 1
ATOM 4821 C C . LEU B 1 222 ? -20.688 -7.34 6.621 1 96.75 222 LEU B C 1
ATOM 4823 O O . LEU B 1 222 ? -20.734 -7.695 5.441 1 96.75 222 LEU B O 1
ATOM 4827 N N . PRO B 1 223 ? -21.547 -7.824 7.473 1 94.5 223 PRO B N 1
ATOM 4828 C CA . PRO B 1 223 ? -22.453 -8.898 7.07 1 94.5 223 PRO B CA 1
ATOM 4829 C C . PRO B 1 223 ? -23.406 -8.477 5.961 1 94.5 223 PRO B C 1
ATOM 4831 O O . PRO B 1 223 ? -23.953 -9.328 5.254 1 94.5 223 PRO B O 1
ATOM 4834 N N . ARG B 1 224 ? -23.531 -7.215 5.77 1 94.19 224 ARG B N 1
ATOM 4835 C CA . ARG B 1 224 ? -24.484 -6.711 4.781 1 94.19 224 ARG B CA 1
ATOM 4836 C C . ARG B 1 224 ? -23.766 -6.266 3.512 1 94.19 224 ARG B C 1
ATOM 4838 O O . ARG B 1 224 ? -24.391 -5.766 2.578 1 94.19 224 ARG B O 1
ATOM 4845 N N . LEU B 1 225 ? -22.516 -6.496 3.461 1 96.5 225 LEU B N 1
ATOM 4846 C CA . LEU B 1 225 ? -21.75 -5.895 2.373 1 96.5 225 LEU B CA 1
ATOM 4847 C C . LEU B 1 225 ? -21.391 -6.938 1.325 1 96.5 225 LEU B C 1
ATOM 4849 O O . LEU B 1 225 ? -21.016 -8.062 1.668 1 96.5 225 LEU B O 1
ATOM 4853 N N . ASP B 1 226 ? -21.469 -6.488 0.048 1 95.62 226 ASP B N 1
ATOM 4854 C CA . ASP B 1 226 ? -20.938 -7.262 -1.073 1 95.62 226 ASP B CA 1
ATOM 4855 C C . ASP B 1 226 ? -19.547 -6.77 -1.475 1 95.62 226 ASP B C 1
ATOM 4857 O O . ASP B 1 226 ? -18.828 -7.453 -2.209 1 95.62 226 ASP B O 1
ATOM 4861 N N . GLY B 1 227 ? -19.25 -5.621 -1.016 1 97.06 227 GLY B N 1
ATOM 4862 C CA . GLY B 1 227 ? -17.969 -5.031 -1.374 1 97.06 227 GLY B CA 1
ATOM 4863 C C . GLY B 1 227 ? -17.734 -3.676 -0.729 1 97.06 227 GLY B C 1
ATOM 4864 O O . GLY B 1 227 ? -18.609 -3.166 -0.014 1 97.06 227 GLY B O 1
ATOM 4865 N N . VAL B 1 228 ? -16.609 -3.178 -0.9 1 98.56 228 VAL B N 1
ATOM 4866 C CA . VAL B 1 228 ? -16.234 -1.871 -0.376 1 98.56 228 VAL B CA 1
ATOM 4867 C C . VAL B 1 228 ? -15.625 -1.021 -1.493 1 98.56 228 VAL B C 1
ATOM 4869 O O . VAL B 1 228 ? -14.836 -1.513 -2.301 1 98.56 228 VAL B O 1
ATOM 4872 N N . VAL B 1 229 ? -16.062 0.171 -1.606 1 98.56 229 VAL B N 1
ATOM 4873 C CA . VAL B 1 229 ? -15.391 1.166 -2.439 1 98.56 229 VAL B CA 1
ATOM 4874 C C . VAL B 1 229 ? -14.742 2.23 -1.556 1 98.56 229 VAL B C 1
ATOM 4876 O O . VAL B 1 229 ? -15.438 2.988 -0.875 1 98.56 229 VAL B O 1
ATOM 4879 N N . PHE B 1 230 ? -13.461 2.238 -1.575 1 98.75 230 PHE B N 1
ATOM 4880 C CA . PHE B 1 230 ? -12.758 3.316 -0.893 1 98.75 230 PHE B CA 1
ATOM 4881 C C . PHE B 1 230 ? -12.758 4.586 -1.739 1 98.75 230 PHE B C 1
ATOM 4883 O O . PHE B 1 230 ? -12.562 4.527 -2.953 1 98.75 230 PHE B O 1
ATOM 4890 N N . ALA B 1 231 ? -13.023 5.66 -1.104 1 98.31 231 ALA B N 1
ATOM 4891 C CA . ALA B 1 231 ? -13.094 6.953 -1.778 1 98.31 231 ALA B CA 1
ATOM 4892 C C . ALA B 1 231 ? -11.93 7.852 -1.369 1 98.31 231 ALA B C 1
ATOM 4894 O O . ALA B 1 231 ? -11.664 8.031 -0.179 1 98.31 231 ALA B O 1
ATOM 4895 N N . ALA B 1 232 ? -11.25 8.375 -2.346 1 97.06 232 ALA B N 1
ATOM 4896 C CA . ALA B 1 232 ? -10.148 9.305 -2.121 1 97.06 232 ALA B CA 1
ATOM 4897 C C . ALA B 1 232 ? -10.234 10.5 -3.072 1 97.06 232 ALA B C 1
ATOM 4899 O O . ALA B 1 232 ? -10.82 10.391 -4.152 1 97.06 232 ALA B O 1
ATOM 4900 N N . PRO B 1 233 ? -9.711 11.648 -2.629 1 93.81 233 PRO B N 1
ATOM 4901 C CA . PRO B 1 233 ? -9.703 12.805 -3.527 1 93.81 233 PRO B CA 1
ATOM 4902 C C . PRO B 1 233 ? -8.898 12.555 -4.801 1 93.81 233 PRO B C 1
ATOM 4904 O O . PRO B 1 233 ? -7.898 11.828 -4.773 1 93.81 233 PRO B O 1
ATOM 4907 N N . ARG B 1 234 ? -9.211 13.219 -5.793 1 91.31 234 ARG B N 1
ATOM 4908 C CA . ARG B 1 234 ? -8.609 13.07 -7.117 1 91.31 234 ARG B CA 1
ATOM 4909 C C . ARG B 1 234 ? -7.129 13.43 -7.094 1 91.31 234 ARG B C 1
ATOM 4911 O O . ARG B 1 234 ? -6.355 12.953 -7.93 1 91.31 234 ARG B O 1
ATOM 4918 N N . GLN B 1 235 ? -6.75 14.219 -6.172 1 87.44 235 GLN B N 1
ATOM 4919 C CA . GLN B 1 235 ? -5.352 14.633 -6.098 1 87.44 235 GLN B CA 1
ATOM 4920 C C . GLN B 1 235 ? -4.434 13.43 -5.902 1 87.44 235 GLN B C 1
ATOM 4922 O O . GLN B 1 235 ? -3.238 13.5 -6.195 1 87.44 235 GLN B O 1
ATOM 4927 N N . PHE B 1 236 ? -5 12.32 -5.465 1 92 236 PHE B N 1
ATOM 4928 C CA . PHE B 1 236 ? -4.211 11.117 -5.23 1 92 236 PHE B CA 1
ATOM 4929 C C . PHE B 1 236 ? -4.234 10.203 -6.453 1 92 236 PHE B C 1
ATOM 4931 O O . PHE B 1 236 ? -3.588 9.156 -6.465 1 92 236 PHE B O 1
ATOM 4938 N N . SER B 1 237 ? -4.871 10.555 -7.527 1 87.31 237 SER B N 1
ATOM 4939 C CA . SER B 1 237 ? -5.094 9.648 -8.648 1 87.31 237 SER B CA 1
ATOM 4940 C C . SER B 1 237 ? -3.787 9.305 -9.352 1 87.31 237 SER B C 1
ATOM 4942 O O . SER B 1 237 ? -3.627 8.195 -9.875 1 87.31 237 SER B O 1
ATOM 4944 N N . CYS B 1 238 ? -2.82 10.195 -9.289 1 83.12 238 CYS B N 1
ATOM 4945 C CA . CYS B 1 238 ? -1.554 9.938 -9.969 1 83.12 238 CYS B CA 1
ATOM 4946 C C . CYS B 1 238 ? -0.518 9.391 -8.992 1 83.12 238 CYS B C 1
ATOM 4948 O O . CYS B 1 238 ? 0.555 8.945 -9.406 1 83.12 238 CYS B O 1
ATOM 4950 N N . ALA B 1 239 ? -0.8 9.438 -7.766 1 88.44 239 ALA B N 1
ATOM 4951 C CA . ALA B 1 239 ? 0.062 8.93 -6.703 1 88.44 239 ALA B CA 1
ATOM 4952 C C . ALA B 1 239 ? -0.752 8.203 -5.633 1 88.44 239 ALA B C 1
ATOM 4954 O O . ALA B 1 239 ? -0.709 8.57 -4.457 1 88.44 239 ALA B O 1
ATOM 4955 N N . TYR B 1 240 ? -1.394 7.184 -6.145 1 94 240 TYR B N 1
ATOM 4956 C CA . TYR B 1 240 ? -2.402 6.57 -5.289 1 94 240 TYR B CA 1
ATOM 4957 C C . TYR B 1 240 ? -1.787 5.48 -4.414 1 94 240 TYR B C 1
ATOM 4959 O O . TYR B 1 240 ? -2.488 4.832 -3.635 1 94 240 TYR B O 1
ATOM 4967 N N . GLY B 1 241 ? -0.468 5.242 -4.508 1 95.81 241 GLY B N 1
ATOM 4968 C CA . GLY B 1 241 ? 0.22 4.172 -3.809 1 95.81 241 GLY B CA 1
ATOM 4969 C C . GLY B 1 241 ? -0.075 4.141 -2.32 1 95.81 241 GLY B C 1
ATOM 4970 O O . GLY B 1 241 ? -0.572 3.141 -1.8 1 95.81 241 GLY B O 1
ATOM 4971 N N . PRO B 1 242 ? 0.152 5.254 -1.686 1 97.19 242 PRO B N 1
ATOM 4972 C CA . PRO B 1 242 ? -0.085 5.281 -0.24 1 97.19 242 PRO B CA 1
ATOM 4973 C C . PRO B 1 242 ? -1.543 5.012 0.124 1 97.19 242 PRO B C 1
ATOM 4975 O O . PRO B 1 242 ? -1.821 4.32 1.107 1 97.19 242 PRO B O 1
ATOM 4978 N N . VAL B 1 243 ? -2.439 5.551 -0.688 1 97.94 243 VAL B N 1
ATOM 4979 C CA . VAL B 1 243 ? -3.861 5.344 -0.43 1 97.94 243 VAL B CA 1
ATOM 4980 C C . VAL B 1 243 ? -4.219 3.877 -0.65 1 97.94 243 VAL B C 1
ATOM 4982 O O . VAL B 1 243 ? -4.93 3.275 0.159 1 97.94 243 VAL B O 1
ATOM 4985 N N . TYR B 1 244 ? -3.695 3.342 -1.71 1 97.94 244 TYR B N 1
ATOM 4986 C CA . TYR B 1 244 ? -3.916 1.926 -1.985 1 97.94 244 TYR B CA 1
ATOM 4987 C C . TYR B 1 244 ? -3.418 1.062 -0.833 1 97.94 244 TYR B C 1
ATOM 4989 O O . TYR B 1 244 ? -4.09 0.109 -0.428 1 97.94 244 TYR B O 1
ATOM 4997 N N . ALA B 1 245 ? -2.246 1.377 -0.354 1 98.06 245 ALA B N 1
ATOM 4998 C CA . ALA B 1 245 ? -1.669 0.621 0.755 1 98.06 245 ALA B CA 1
ATOM 4999 C C . ALA B 1 245 ? -2.59 0.641 1.971 1 98.06 245 ALA B C 1
ATOM 5001 O O . ALA B 1 245 ? -2.756 -0.376 2.65 1 98.06 245 ALA B O 1
ATOM 5002 N N . SER B 1 246 ? -3.189 1.779 2.223 1 98.44 246 SER B N 1
ATOM 5003 C CA . SER B 1 246 ? -4.129 1.892 3.332 1 98.44 246 SER B CA 1
ATOM 5004 C C . SER B 1 246 ? -5.359 1.02 3.105 1 98.44 246 SER B C 1
ATOM 5006 O O . SER B 1 246 ? -5.848 0.371 4.031 1 98.44 246 SER B O 1
ATOM 5008 N N . CYS B 1 247 ? -5.871 1.034 1.886 1 98.44 247 CYS B N 1
ATOM 5009 C CA . CYS B 1 247 ? -7.016 0.198 1.544 1 98.44 247 CYS B CA 1
ATOM 5010 C C . CYS B 1 247 ? -6.699 -1.276 1.764 1 98.44 247 CYS B C 1
ATOM 5012 O O . CYS B 1 247 ? -7.469 -1.991 2.408 1 98.44 247 CYS B O 1
ATOM 5014 N N . GLN B 1 248 ? -5.574 -1.661 1.233 1 97.62 248 GLN B N 1
ATOM 5015 C CA . GLN B 1 248 ? -5.176 -3.061 1.337 1 97.62 248 GLN B CA 1
ATOM 5016 C C . GLN B 1 248 ? -5.004 -3.477 2.795 1 97.62 248 GLN B C 1
ATOM 5018 O O . GLN B 1 248 ? -5.461 -4.551 3.197 1 97.62 248 GLN B O 1
ATOM 5023 N N . ARG B 1 249 ? -4.359 -2.662 3.561 1 97.38 249 ARG B N 1
ATOM 5024 C CA . ARG B 1 249 ? -4.156 -2.971 4.973 1 97.38 249 ARG B CA 1
ATOM 5025 C C . ARG B 1 249 ? -5.488 -3.076 5.707 1 97.38 249 ARG B C 1
ATOM 5027 O O . ARG B 1 249 ? -5.66 -3.939 6.57 1 97.38 249 ARG B O 1
ATOM 5034 N N . THR B 1 250 ? -6.379 -2.176 5.406 1 98.44 250 THR B N 1
ATOM 5035 C CA . THR B 1 250 ? -7.695 -2.178 6.031 1 98.44 250 THR B CA 1
ATOM 5036 C C . THR B 1 250 ? -8.438 -3.477 5.73 1 98.44 250 THR B C 1
ATOM 5038 O O . THR B 1 250 ? -8.953 -4.129 6.641 1 98.44 250 THR B O 1
ATOM 5041 N N . MET B 1 251 ? -8.406 -3.877 4.508 1 97.75 251 MET B N 1
ATOM 5042 C CA . MET B 1 251 ? -9.141 -5.07 4.098 1 97.75 251 MET B CA 1
ATOM 5043 C C . MET B 1 251 ? -8.453 -6.332 4.609 1 97.75 251 MET B C 1
ATOM 5045 O O . MET B 1 251 ? -9.117 -7.312 4.945 1 97.75 251 MET B O 1
ATOM 5049 N N . ASN B 1 252 ? -7.113 -6.277 4.617 1 95.38 252 ASN B N 1
ATOM 5050 C CA . ASN B 1 252 ? -6.383 -7.402 5.188 1 95.38 252 ASN B CA 1
ATOM 5051 C C . ASN B 1 252 ? -6.777 -7.652 6.637 1 95.38 252 ASN B C 1
ATOM 5053 O O . ASN B 1 252 ? -6.871 -8.805 7.07 1 95.38 252 ASN B O 1
ATOM 5057 N N . GLN B 1 253 ? -7 -6.617 7.355 1 95.44 253 GLN B N 1
ATOM 5058 C CA . GLN B 1 253 ? -7.422 -6.742 8.75 1 95.44 253 GLN B CA 1
ATOM 5059 C C . GLN B 1 253 ? -8.805 -7.375 8.852 1 95.44 253 GLN B C 1
ATOM 5061 O O . GLN B 1 253 ? -9.141 -7.98 9.867 1 95.44 253 GLN B O 1
ATOM 5066 N N . LEU B 1 254 ? -9.555 -7.203 7.812 1 96.38 254 LEU B N 1
ATOM 5067 C CA . LEU B 1 254 ? -10.891 -7.789 7.773 1 96.38 254 LEU B CA 1
ATOM 5068 C C . LEU B 1 254 ? -10.852 -9.195 7.184 1 96.38 254 LEU B C 1
ATOM 5070 O O . LEU B 1 254 ? -11.898 -9.828 7.016 1 96.38 254 LEU B O 1
ATOM 5074 N N . GLY B 1 255 ? -9.641 -9.633 6.77 1 92.94 255 GLY B N 1
ATOM 5075 C CA . GLY B 1 255 ? -9.453 -10.992 6.289 1 92.94 255 GLY B CA 1
ATOM 5076 C C . GLY B 1 255 ? -9.672 -11.141 4.797 1 92.94 255 GLY B C 1
ATOM 5077 O O . GLY B 1 255 ? -9.781 -12.258 4.285 1 92.94 255 GLY B O 1
ATOM 5078 N N . ASP B 1 256 ? -9.898 -9.977 4.129 1 94.31 256 ASP B N 1
ATOM 5079 C CA . ASP B 1 256 ? -10.078 -9.969 2.68 1 94.31 256 ASP B CA 1
ATOM 5080 C C . ASP B 1 256 ? -11.289 -10.805 2.273 1 94.31 256 ASP B C 1
ATOM 5082 O O . ASP B 1 256 ? -11.25 -11.508 1.259 1 94.31 256 ASP B O 1
ATOM 5086 N N . VAL B 1 257 ? -12.32 -10.758 3.016 1 93.19 257 VAL B N 1
ATOM 5087 C CA . VAL B 1 257 ? -13.461 -11.656 2.852 1 93.19 257 VAL B CA 1
ATOM 5088 C C . VAL B 1 257 ? -14.391 -11.109 1.769 1 93.19 257 VAL B C 1
ATOM 5090 O O . VAL B 1 257 ? -15.219 -11.852 1.229 1 93.19 257 VAL B O 1
ATOM 5093 N N . ILE B 1 258 ? -14.344 -9.852 1.526 1 94.81 258 ILE B N 1
ATOM 5094 C CA . ILE B 1 258 ? -15.109 -9.25 0.44 1 94.81 258 ILE B CA 1
ATOM 5095 C C . ILE B 1 258 ? -14.18 -8.414 -0.44 1 94.81 258 ILE B C 1
ATOM 5097 O O . ILE B 1 258 ? -13.141 -7.945 0.017 1 94.81 258 ILE B O 1
ATOM 5101 N N . PRO B 1 259 ? -14.547 -8.242 -1.665 1 95.88 259 PRO B N 1
ATOM 5102 C CA . PRO B 1 259 ? -13.688 -7.473 -2.572 1 95.88 259 PRO B CA 1
ATOM 5103 C C . PRO B 1 259 ? -13.789 -5.965 -2.352 1 95.88 259 PRO B C 1
ATOM 5105 O O . PRO B 1 259 ? -14.727 -5.496 -1.702 1 95.88 259 PRO B O 1
ATOM 5108 N N . TRP B 1 260 ? -12.859 -5.285 -2.84 1 97.94 260 TRP B N 1
ATOM 5109 C CA . TRP B 1 260 ? -12.867 -3.832 -2.701 1 97.94 260 TRP B CA 1
ATOM 5110 C C . TRP B 1 260 ? -12.273 -3.164 -3.938 1 97.94 260 TRP B C 1
ATOM 5112 O O . TRP B 1 260 ? -11.609 -3.814 -4.742 1 97.94 260 TRP B O 1
ATOM 5122 N N . ARG B 1 261 ? -12.656 -1.905 -4.098 1 97.44 261 ARG B N 1
ATOM 5123 C CA . ARG B 1 261 ? -12.172 -1.035 -5.164 1 97.44 261 ARG B CA 1
ATOM 5124 C C . ARG B 1 261 ? -11.812 0.346 -4.625 1 97.44 261 ARG B C 1
ATOM 5126 O O . ARG B 1 261 ? -12.281 0.738 -3.553 1 97.44 261 ARG B O 1
ATOM 5133 N N . LEU B 1 262 ? -10.938 0.99 -5.359 1 97.38 262 LEU B N 1
ATOM 5134 C CA . LEU B 1 262 ? -10.594 2.373 -5.055 1 97.38 262 LEU B CA 1
ATOM 5135 C C . LEU B 1 262 ? -11.172 3.324 -6.098 1 97.38 262 LEU B C 1
ATOM 5137 O O . LEU B 1 262 ? -11.023 3.096 -7.301 1 97.38 262 LEU B O 1
ATOM 5141 N N . GLY B 1 263 ? -11.945 4.281 -5.641 1 96.75 263 GLY B N 1
ATOM 5142 C CA . GLY B 1 263 ? -12.516 5.309 -6.5 1 96.75 263 GLY B CA 1
ATOM 5143 C C . GLY B 1 263 ? -12.109 6.715 -6.102 1 96.75 263 GLY B C 1
ATOM 5144 O O . GLY B 1 263 ? -11.82 6.973 -4.93 1 96.75 263 GLY B O 1
ATOM 5145 N N . PHE B 1 264 ? -12.148 7.609 -7.086 1 95.69 264 PHE B N 1
ATOM 5146 C CA . PHE B 1 264 ? -11.719 8.977 -6.84 1 95.69 264 PHE B CA 1
ATOM 5147 C C . PHE B 1 264 ? -12.883 9.953 -7 1 95.69 264 PHE B C 1
ATOM 5149 O O . PHE B 1 264 ? -13.844 9.664 -7.723 1 95.69 264 PHE B O 1
ATOM 5156 N N . TYR B 1 265 ? -12.82 11.008 -6.277 1 93.31 265 TYR B N 1
ATOM 5157 C CA . TYR B 1 265 ? -13.812 12.07 -6.379 1 93.31 265 TYR B CA 1
ATOM 5158 C C . TYR B 1 265 ? -13.141 13.438 -6.387 1 93.31 265 TYR B C 1
ATOM 5160 O O . TYR B 1 265 ? -12 13.586 -5.938 1 93.31 265 TYR B O 1
ATOM 5168 N N . SER B 1 266 ? -13.859 14.391 -6.93 1 89.12 266 SER B N 1
ATOM 5169 C CA . SER B 1 266 ? -13.414 15.781 -6.828 1 89.12 266 SER B CA 1
ATOM 5170 C C . SER B 1 266 ? -13.844 16.406 -5.5 1 89.12 266 SER B C 1
ATOM 5172 O O . SER B 1 266 ? -15.031 16.438 -5.18 1 89.12 266 SER B O 1
ATOM 5174 N N . SER B 1 267 ? -12.859 16.859 -4.766 1 88.38 267 SER B N 1
ATOM 5175 C CA . SER B 1 267 ? -13.141 17.453 -3.465 1 88.38 267 SER B CA 1
ATOM 5176 C C . SER B 1 267 ? -13.977 18.719 -3.605 1 88.38 267 SER B C 1
ATOM 5178 O O . SER B 1 267 ? -14.062 19.297 -4.695 1 88.38 267 SER B O 1
ATOM 5180 N N . TRP B 1 268 ? -14.484 19.156 -2.566 1 84.38 268 TRP B N 1
ATOM 5181 C CA . TRP B 1 268 ? -15.43 20.281 -2.557 1 84.38 268 TRP B CA 1
ATOM 5182 C C . TRP B 1 268 ? -14.781 21.531 -3.125 1 84.38 268 TRP B C 1
ATOM 5184 O O . TRP B 1 268 ? -15.469 22.391 -3.682 1 84.38 268 TRP B O 1
ATOM 5194 N N . ASP B 1 269 ? -13.516 21.594 -2.975 1 78.94 269 ASP B N 1
ATOM 5195 C CA . ASP B 1 269 ? -12.82 22.812 -3.371 1 78.94 269 ASP B CA 1
ATOM 5196 C C . ASP B 1 269 ? -12.242 22.688 -4.781 1 78.94 269 ASP B C 1
ATOM 5198 O O . ASP B 1 269 ? -11.469 23.531 -5.219 1 78.94 269 ASP B O 1
ATOM 5202 N N . SER B 1 270 ? -12.547 21.609 -5.422 1 76.69 270 SER B N 1
ATOM 5203 C CA . SER B 1 270 ? -12.062 21.375 -6.781 1 76.69 270 SER B CA 1
ATOM 5204 C C . SER B 1 270 ? -13.203 21.453 -7.793 1 76.69 270 SER B C 1
ATOM 5206 O O . SER B 1 270 ? -14.375 21.422 -7.414 1 76.69 270 SER B O 1
ATOM 5208 N N . PHE B 1 271 ? -12.797 21.641 -9.062 1 69.94 271 PHE B N 1
ATOM 5209 C CA . PHE B 1 271 ? -13.797 21.531 -10.125 1 69.94 271 PHE B CA 1
ATOM 5210 C C . PHE B 1 271 ? -14.367 20.125 -10.195 1 69.94 271 PHE B C 1
ATOM 5212 O O . PHE B 1 271 ? -13.633 19.141 -10.062 1 69.94 271 PHE B O 1
ATOM 5219 N N . ASP B 1 272 ? -15.625 20.156 -10.281 1 69.12 272 ASP B N 1
ATOM 5220 C CA . ASP B 1 272 ? -16.266 18.859 -10.375 1 69.12 272 ASP B CA 1
ATOM 5221 C C . ASP B 1 272 ? -16.031 18.219 -11.75 1 69.12 272 ASP B C 1
ATOM 5223 O O . ASP B 1 272 ? -16.859 18.359 -12.648 1 69.12 272 ASP B O 1
ATOM 5227 N N . LEU B 1 273 ? -15.016 17.562 -11.953 1 70.31 273 LEU B N 1
ATOM 5228 C CA . LEU B 1 273 ? -14.672 16.875 -13.188 1 70.31 273 LEU B CA 1
ATOM 5229 C C . LEU B 1 273 ? -14.867 15.367 -13.031 1 70.31 273 LEU B C 1
ATOM 5231 O O . LEU B 1 273 ? -14.68 14.82 -11.945 1 70.31 273 LEU B O 1
ATOM 5235 N N . PRO B 1 274 ? -15.406 14.883 -14.156 1 69.31 274 PRO B N 1
ATOM 5236 C CA . PRO B 1 274 ? -15.484 13.422 -14.094 1 69.31 274 PRO B CA 1
ATOM 5237 C C . PRO B 1 274 ? -14.133 12.773 -13.797 1 69.31 274 PRO B C 1
ATOM 5239 O O . PRO B 1 274 ? -13.094 13.242 -14.273 1 69.31 274 PRO B O 1
ATOM 5242 N N . ALA B 1 275 ? -14.234 12.023 -12.883 1 67.75 275 ALA B N 1
ATOM 5243 C CA . ALA B 1 275 ? -12.992 11.352 -12.523 1 67.75 275 ALA B CA 1
ATOM 5244 C C . ALA B 1 275 ? -12.875 10 -13.219 1 67.75 275 ALA B C 1
ATOM 5246 O O . ALA B 1 275 ? -13.875 9.305 -13.414 1 67.75 275 ALA B O 1
ATOM 5247 N N . TRP B 1 276 ? -11.695 9.773 -13.703 1 74.69 276 TRP B N 1
ATOM 5248 C CA . TRP B 1 276 ? -11.367 8.398 -14.062 1 74.69 276 TRP B CA 1
ATOM 5249 C C . TRP B 1 276 ? -11.516 7.473 -12.867 1 74.69 276 TRP B C 1
ATOM 5251 O O . TRP B 1 276 ? -11.062 7.793 -11.766 1 74.69 276 TRP B O 1
ATOM 5261 N N . GLN B 1 277 ? -12.281 6.445 -12.938 1 86 277 GLN B N 1
ATOM 5262 C CA . GLN B 1 277 ? -12.57 5.512 -11.852 1 86 277 GLN B CA 1
ATOM 5263 C C . GLN B 1 277 ? -13.266 6.211 -10.695 1 86 277 GLN B C 1
ATOM 5265 O O . GLN B 1 277 ? -12.836 6.102 -9.547 1 86 277 GLN B O 1
ATOM 5270 N N . GLY B 1 278 ? -14.297 6.973 -11.039 1 94.12 278 GLY B N 1
ATOM 5271 C CA . GLY B 1 278 ? -15.07 7.684 -10.031 1 94.12 278 GLY B CA 1
ATOM 5272 C C . GLY B 1 278 ? -15.711 6.766 -9.008 1 94.12 278 GLY B C 1
ATOM 5273 O O . GLY B 1 278 ? -15.992 5.602 -9.305 1 94.12 278 GLY B O 1
ATOM 5274 N N . VAL B 1 279 ? -16 7.312 -7.895 1 96.19 279 VAL B N 1
ATOM 5275 C CA . VAL B 1 279 ? -16.562 6.539 -6.793 1 96.19 279 VAL B CA 1
ATOM 5276 C C . VAL B 1 279 ? -17.859 5.875 -7.234 1 96.19 279 VAL B C 1
ATOM 5278 O O . VAL B 1 279 ? -18.047 4.672 -7.027 1 96.19 279 VAL B O 1
ATOM 5281 N N . GLY B 1 280 ? -18.734 6.617 -7.824 1 94.19 280 GLY B N 1
ATOM 5282 C CA . GLY B 1 280 ? -19.984 6.059 -8.289 1 94.19 280 GLY B CA 1
ATOM 5283 C C . GLY B 1 280 ? -19.812 4.934 -9.297 1 94.19 280 GLY B C 1
ATOM 5284 O O . GLY B 1 280 ? -20.469 3.898 -9.203 1 94.19 280 GLY B O 1
ATOM 5285 N N . SER B 1 281 ? -18.969 5.121 -10.211 1 94.06 281 SER B N 1
ATOM 5286 C CA . SER B 1 281 ? -18.688 4.109 -11.227 1 94.06 281 SER B CA 1
ATOM 5287 C C . SER B 1 281 ? -18.125 2.836 -10.609 1 94.06 281 SER B C 1
ATOM 5289 O O . SER B 1 281 ? -18.438 1.731 -11.055 1 94.06 281 SER B O 1
ATOM 5291 N N . GLN B 1 282 ? -17.312 3.021 -9.602 1 95.75 282 GLN B N 1
ATOM 5292 C CA . GLN B 1 282 ? -16.734 1.86 -8.938 1 95.75 282 GLN B CA 1
ATOM 5293 C C . GLN B 1 282 ? -17.812 1.061 -8.195 1 95.75 282 GLN B C 1
ATOM 5295 O O . GLN B 1 282 ? -17.75 -0.17 -8.148 1 95.75 282 GLN B O 1
ATOM 5300 N N . VAL B 1 283 ? -18.734 1.744 -7.629 1 96.31 283 VAL B N 1
ATOM 5301 C CA . VAL B 1 283 ? -19.828 1.071 -6.953 1 96.31 283 VAL B CA 1
ATOM 5302 C C . VAL B 1 283 ? -20.641 0.267 -7.961 1 96.31 283 VAL B C 1
ATOM 5304 O O . VAL B 1 283 ? -21.016 -0.878 -7.695 1 96.31 283 VAL B O 1
ATOM 5307 N N . GLN B 1 284 ? -20.828 0.781 -9.117 1 93.88 284 GLN B N 1
ATOM 5308 C CA . GLN B 1 284 ? -21.672 0.162 -10.148 1 93.88 284 GLN B CA 1
ATOM 5309 C C . GLN B 1 284 ? -21.016 -1.1 -10.695 1 93.88 284 GLN B C 1
ATOM 5311 O O . GLN B 1 284 ? -21.688 -1.966 -11.25 1 93.88 284 GLN B O 1
ATOM 5316 N N . LYS B 1 285 ? -19.766 -1.229 -10.539 1 92.5 285 LYS B N 1
ATOM 5317 C CA . LYS B 1 285 ? -19.031 -2.361 -11.094 1 92.5 285 LYS B CA 1
ATOM 5318 C C . LYS B 1 285 ? -19.266 -3.627 -10.273 1 92.5 285 LYS B C 1
ATOM 5320 O O . LYS B 1 285 ? -18.953 -4.73 -10.727 1 92.5 285 LYS B O 1
ATOM 5325 N N . PHE B 1 286 ? -19.75 -3.436 -9.055 1 92.5 286 PHE B N 1
ATOM 5326 C CA . PHE B 1 286 ? -20.031 -4.617 -8.242 1 92.5 286 PHE B CA 1
ATOM 5327 C C . PHE B 1 286 ? -21.328 -5.273 -8.688 1 92.5 286 PHE B C 1
ATOM 5329 O O . PHE B 1 286 ? -22.312 -4.586 -9 1 92.5 286 PHE B O 1
ATOM 5336 N N . LYS B 1 287 ? -21.234 -6.566 -8.75 1 79.62 287 LYS B N 1
ATOM 5337 C CA . LYS B 1 287 ? -22.453 -7.32 -9 1 79.62 287 LYS B CA 1
ATOM 5338 C C . LYS B 1 287 ? -23.266 -7.504 -7.719 1 79.62 287 LYS B C 1
ATOM 5340 O O . LYS B 1 287 ? -22.703 -7.836 -6.672 1 79.62 287 LYS B O 1
ATOM 5345 N N . LYS B 1 288 ? -24.453 -7.289 -7.863 1 76.12 288 LYS B N 1
ATOM 5346 C CA . LYS B 1 288 ? -25.344 -7.457 -6.723 1 76.12 288 LYS B CA 1
ATOM 5347 C C . LYS B 1 288 ? -25.672 -8.93 -6.492 1 76.12 288 LYS B C 1
ATOM 5349 O O . LYS B 1 288 ? -26.109 -9.625 -7.41 1 76.12 288 LYS B O 1
ATOM 5354 N N . THR B 1 289 ? -25.359 -9.344 -5.266 1 74.94 289 THR B N 1
ATOM 5355 C CA . THR B 1 289 ? -25.703 -10.711 -4.91 1 74.94 289 THR B CA 1
ATOM 5356 C C . THR B 1 289 ? -27.156 -10.805 -4.43 1 74.94 289 THR B C 1
ATOM 5358 O O . THR B 1 289 ? -27.797 -11.844 -4.59 1 74.94 289 THR B O 1
ATOM 5361 N N . SER B 1 290 ? -27.547 -9.734 -3.777 1 77.88 290 SER B N 1
ATOM 5362 C CA . SER B 1 290 ? -28.922 -9.656 -3.289 1 77.88 290 SER B CA 1
ATOM 5363 C C . SER B 1 290 ? -29.438 -8.219 -3.283 1 77.88 290 SER B C 1
ATOM 5365 O O . SER B 1 290 ? -28.641 -7.281 -3.424 1 77.88 290 SER B O 1
ATOM 5367 N N . GLU B 1 291 ? -30.688 -8.172 -3.139 1 78.5 291 GLU B N 1
ATOM 5368 C CA . GLU B 1 291 ? -31.297 -6.844 -3.102 1 78.5 291 GLU B CA 1
ATOM 5369 C C . GLU B 1 291 ? -30.891 -6.086 -1.84 1 78.5 291 GLU B C 1
ATOM 5371 O O . GLU B 1 291 ? -30.891 -4.852 -1.828 1 78.5 291 GLU B O 1
ATOM 5376 N N . LYS B 1 292 ? -30.547 -6.828 -0.898 1 84.12 292 LYS B N 1
ATOM 5377 C CA . LYS B 1 292 ? -30.266 -6.203 0.393 1 84.12 292 LYS B CA 1
ATOM 5378 C C . LYS B 1 292 ? -28.766 -5.918 0.553 1 84.12 292 LYS B C 1
ATOM 5380 O O . LYS B 1 292 ? -28.375 -5.156 1.437 1 84.12 292 LYS B O 1
ATOM 5385 N N . ALA B 1 293 ? -28.031 -6.457 -0.391 1 88.56 293 ALA B N 1
ATOM 5386 C CA . ALA B 1 293 ? -26.594 -6.309 -0.27 1 88.56 293 ALA B CA 1
ATOM 5387 C C . ALA B 1 293 ? -26.156 -4.883 -0.611 1 88.56 293 ALA B C 1
ATOM 5389 O O . ALA B 1 293 ? -26.734 -4.246 -1.495 1 88.56 293 ALA B O 1
ATOM 5390 N N . LYS B 1 294 ? -25.266 -4.391 0.187 1 95.88 294 LYS B N 1
ATOM 5391 C CA . LYS B 1 294 ? -24.797 -3.016 0.03 1 95.88 294 LYS B CA 1
ATOM 5392 C C . LYS B 1 294 ? -23.312 -2.975 -0.293 1 95.88 294 LYS B C 1
ATOM 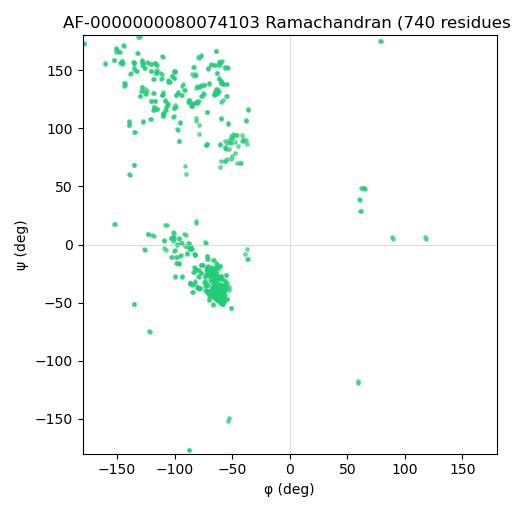5394 O O . LYS B 1 294 ? -22.594 -3.973 -0.127 1 95.88 294 LYS B O 1
ATOM 5399 N N . ILE B 1 295 ? -22.969 -1.895 -0.903 1 98.06 295 ILE B N 1
ATOM 5400 C CA . ILE B 1 295 ? -21.562 -1.55 -1.087 1 98.06 295 ILE B CA 1
ATOM 5401 C C . ILE B 1 295 ? -21.188 -0.397 -0.158 1 98.06 295 ILE B C 1
ATOM 5403 O O . ILE B 1 295 ? -21.781 0.683 -0.229 1 98.06 295 ILE B O 1
ATOM 5407 N N . ALA B 1 296 ? -20.266 -0.632 0.721 1 98.62 296 ALA B N 1
ATOM 5408 C CA . ALA B 1 296 ? -19.812 0.436 1.608 1 98.62 296 ALA B CA 1
ATOM 5409 C C . ALA B 1 296 ? -18.891 1.396 0.879 1 98.62 296 ALA B C 1
ATOM 5411 O O . ALA B 1 296 ? -17.953 0.966 0.198 1 98.62 296 ALA B O 1
ATOM 5412 N N . VAL B 1 297 ? -19.172 2.631 0.932 1 98.75 297 VAL B N 1
ATOM 5413 C CA . VAL B 1 297 ? -18.281 3.684 0.448 1 98.75 297 VAL B CA 1
ATOM 5414 C C . VAL B 1 297 ? -17.547 4.316 1.624 1 98.75 297 VAL B C 1
ATOM 5416 O O . VAL B 1 297 ? -18.172 4.91 2.508 1 98.75 297 VAL B O 1
ATOM 5419 N N . VAL B 1 298 ? -16.234 4.207 1.647 1 98.88 298 VAL B N 1
ATOM 5420 C CA . VAL B 1 298 ? -15.43 4.559 2.812 1 98.88 298 VAL B CA 1
ATOM 5421 C C . VAL B 1 298 ? -14.477 5.691 2.455 1 98.88 298 VAL B C 1
ATOM 5423 O O . VAL B 1 298 ? -13.57 5.512 1.631 1 98.88 298 VAL B O 1
ATOM 5426 N N . PRO B 1 299 ? -14.625 6.859 3.062 1 98.56 299 PRO B N 1
ATOM 5427 C CA . PRO B 1 299 ? -13.648 7.93 2.854 1 98.56 299 PRO B CA 1
ATOM 5428 C C . PRO B 1 299 ? -12.312 7.656 3.541 1 98.56 299 PRO B C 1
ATOM 5430 O O . PRO B 1 299 ? -12.016 8.258 4.578 1 98.56 299 PRO B O 1
ATOM 5433 N N . ILE B 1 300 ? -11.438 6.957 2.879 1 98.5 300 ILE B N 1
ATOM 5434 C CA . ILE B 1 300 ? -10.273 6.312 3.467 1 98.5 300 ILE B CA 1
ATOM 5435 C C . ILE B 1 300 ? -9.25 7.375 3.881 1 98.5 300 ILE B C 1
ATOM 5437 O O . ILE B 1 300 ? -8.391 7.117 4.723 1 98.5 300 ILE B O 1
ATOM 5441 N N . THR B 1 301 ? -9.344 8.602 3.348 1 97.5 301 THR B N 1
ATOM 5442 C CA . THR B 1 301 ? -8.344 9.625 3.625 1 97.5 301 THR B CA 1
ATOM 5443 C C . THR B 1 301 ? -8.828 10.562 4.73 1 97.5 301 THR B C 1
ATOM 5445 O O . THR B 1 301 ? -8.117 11.492 5.113 1 97.5 301 THR B O 1
ATOM 5448 N N . ASP B 1 302 ? -10.047 10.312 5.281 1 96.56 302 ASP B N 1
ATOM 5449 C CA . ASP B 1 302 ? -10.625 11.195 6.289 1 96.56 302 ASP B CA 1
ATOM 5450 C C . ASP B 1 302 ? -10.844 10.453 7.609 1 96.56 302 ASP B C 1
ATOM 5452 O O . ASP B 1 302 ? -11.234 9.289 7.609 1 96.56 302 ASP B O 1
ATOM 5456 N N . VAL B 1 303 ? -10.594 11.195 8.672 1 95.75 303 VAL B N 1
ATOM 5457 C CA . VAL B 1 303 ? -10.875 10.617 9.977 1 95.75 303 VAL B CA 1
ATOM 5458 C C . VAL B 1 303 ? -11.789 11.539 10.773 1 95.75 303 VAL B C 1
ATOM 5460 O O . VAL B 1 303 ? -12.18 11.219 11.898 1 95.75 303 VAL B O 1
ATOM 5463 N N . ILE B 1 304 ? -12.086 12.68 10.242 1 94.75 304 ILE B N 1
ATOM 5464 C CA . ILE B 1 304 ? -13.055 13.625 10.781 1 94.75 304 ILE B CA 1
ATOM 5465 C C . ILE B 1 304 ? -14.047 14.016 9.695 1 94.75 304 ILE B C 1
ATOM 5467 O O . ILE B 1 304 ? -13.766 13.883 8.5 1 94.75 304 ILE B O 1
ATOM 5471 N N . GLU B 1 305 ? -15.188 14.477 10.133 1 93.62 305 GLU B N 1
ATOM 5472 C CA . GLU B 1 305 ? -16.203 14.852 9.156 1 93.62 305 GLU B CA 1
ATOM 5473 C C . GLU B 1 305 ? -15.852 16.172 8.469 1 93.62 305 GLU B C 1
ATOM 5475 O O . GLU B 1 305 ? -15.516 17.141 9.141 1 93.62 305 GLU B O 1
ATOM 5480 N N . THR B 1 306 ? -15.898 16.125 7.211 1 92.94 306 THR B N 1
ATOM 5481 C CA . THR B 1 306 ? -15.617 17.297 6.383 1 92.94 306 THR B CA 1
ATOM 5482 C C . THR B 1 306 ? -16.719 17.5 5.344 1 92.94 306 THR B C 1
ATOM 5484 O O . THR B 1 306 ? -17.656 16.703 5.254 1 92.94 306 THR B O 1
ATOM 5487 N N . PHE B 1 307 ? -16.594 18.547 4.547 1 91.38 307 PHE B N 1
ATOM 5488 C CA . PHE B 1 307 ? -17.516 18.797 3.439 1 91.38 307 PHE B CA 1
ATOM 5489 C C . PHE B 1 307 ? -17.578 17.594 2.504 1 91.38 307 PHE B C 1
ATOM 5491 O O . PHE B 1 307 ? -18.656 17.234 2.025 1 91.38 307 PHE B O 1
ATOM 5498 N N . ASP B 1 308 ? -16.5 17.016 2.332 1 93.44 308 ASP B N 1
ATOM 5499 C CA . ASP B 1 308 ? -16.422 15.906 1.391 1 93.44 308 ASP B CA 1
ATOM 5500 C C . ASP B 1 308 ? -17.172 14.688 1.927 1 93.44 308 ASP B C 1
ATOM 5502 O O . ASP B 1 308 ? -17.922 14.031 1.192 1 93.44 308 ASP B O 1
ATOM 5506 N N . THR B 1 309 ? -17 14.398 3.184 1 95.38 309 THR B N 1
ATOM 5507 C CA . THR B 1 309 ? -17.625 13.211 3.756 1 95.38 309 THR B CA 1
ATOM 5508 C C . THR B 1 309 ? -19.109 13.461 4.016 1 95.38 309 THR B C 1
ATOM 5510 O O . THR B 1 309 ? -19.906 12.523 4.016 1 95.38 309 THR B O 1
ATOM 5513 N N . LEU B 1 310 ? -19.5 14.703 4.191 1 92.5 310 LEU B N 1
ATOM 5514 C CA . LEU B 1 310 ? -20.875 15.055 4.531 1 92.5 310 LEU B CA 1
ATOM 5515 C C . LEU B 1 310 ? -21.719 15.188 3.277 1 92.5 310 LEU B C 1
ATOM 5517 O O . LEU B 1 310 ? -22.906 14.836 3.285 1 92.5 310 LEU B O 1
ATOM 5521 N N . TYR B 1 311 ? -21.062 15.656 2.23 1 92.25 311 TYR B N 1
ATOM 5522 C CA . TYR B 1 311 ? -21.922 16 1.095 1 92.25 311 TYR B CA 1
ATOM 5523 C C . TYR B 1 311 ? -21.328 15.477 -0.207 1 92.25 311 TYR B C 1
ATOM 5525 O O . TYR B 1 311 ? -22.016 14.812 -0.989 1 92.25 311 TYR B O 1
ATOM 5533 N N . THR B 1 312 ? -20.062 15.75 -0.491 1 92.69 312 THR B N 1
ATOM 5534 C CA . THR B 1 312 ? -19.469 15.492 -1.793 1 92.69 312 THR B CA 1
ATOM 5535 C C . THR B 1 312 ? -19.531 14.008 -2.135 1 92.69 312 THR B C 1
ATOM 5537 O O . THR B 1 312 ? -20.016 13.633 -3.205 1 92.69 312 THR B O 1
ATOM 5540 N N . ILE B 1 313 ? -19.094 13.18 -1.229 1 95.56 313 ILE B N 1
ATOM 5541 C CA . ILE B 1 313 ? -19.047 11.742 -1.485 1 95.56 313 ILE B CA 1
ATOM 5542 C C . ILE B 1 313 ? -20.469 11.172 -1.53 1 95.56 313 ILE B C 1
ATOM 5544 O O . ILE B 1 313 ? -20.828 10.477 -2.48 1 95.56 313 ILE B O 1
ATOM 5548 N N . PRO B 1 314 ? -21.312 11.508 -0.568 1 95.5 314 PRO B N 1
ATOM 5549 C CA . PRO B 1 314 ? -22.672 11 -0.635 1 95.5 314 PRO B CA 1
ATOM 5550 C C . PRO B 1 314 ? -23.391 11.406 -1.923 1 95.5 314 PRO B C 1
ATOM 5552 O O . PRO B 1 314 ? -24.156 10.609 -2.488 1 95.5 314 PRO B O 1
ATOM 5555 N N . LYS B 1 315 ? -23.156 12.539 -2.373 1 92.12 315 LYS B N 1
ATOM 5556 C CA . LYS B 1 315 ? -23.812 13.016 -3.588 1 92.12 315 LYS B CA 1
ATOM 5557 C C . LYS B 1 315 ? -23.406 12.172 -4.797 1 92.12 315 LYS B C 1
ATOM 5559 O O . LYS B 1 315 ? -24.219 11.945 -5.695 1 92.12 315 LYS B O 1
ATOM 5564 N N . LYS B 1 316 ? -22.188 11.727 -4.871 1 92.88 316 LYS B N 1
ATOM 5565 C CA . LYS B 1 316 ? -21.672 10.953 -6 1 92.88 316 LYS B CA 1
ATOM 5566 C C . LYS B 1 316 ? -22.375 9.602 -6.105 1 92.88 316 LYS B C 1
ATOM 5568 O O . LYS B 1 316 ? -22.359 8.977 -7.168 1 92.88 316 LYS B O 1
ATOM 5573 N N . VAL B 1 317 ? -22.969 9.133 -4.969 1 95.69 317 VAL B N 1
ATOM 5574 C CA . VAL B 1 317 ? -23.531 7.789 -4.98 1 95.69 317 VAL B CA 1
ATOM 5575 C C . VAL B 1 317 ? -25.016 7.852 -4.602 1 95.69 317 VAL B C 1
ATOM 5577 O O . VAL B 1 317 ? -25.641 6.816 -4.367 1 95.69 317 VAL B O 1
ATOM 5580 N N . GLU B 1 318 ? -25.547 9 -4.52 1 93.69 318 GLU B N 1
ATOM 5581 C CA . GLU B 1 318 ? -26.922 9.188 -4.078 1 93.69 318 GLU B CA 1
ATOM 5582 C C . GLU B 1 318 ? -27.906 8.445 -4.984 1 93.69 318 GLU B C 1
ATOM 5584 O O . GLU B 1 318 ? -28.953 7.992 -4.531 1 93.69 318 GLU B O 1
ATOM 5589 N N . HIS B 1 319 ? -27.578 8.289 -6.207 1 92.31 319 HIS B N 1
ATOM 5590 C CA . HIS B 1 319 ? -28.469 7.656 -7.176 1 92.31 319 HIS B CA 1
ATOM 5591 C C . HIS B 1 319 ? -28.375 6.137 -7.094 1 92.31 319 HIS B C 1
ATOM 5593 O O . HIS B 1 319 ? -29.172 5.43 -7.715 1 92.31 319 HIS B O 1
ATOM 5599 N N . LEU B 1 320 ? -27.484 5.648 -6.375 1 93.44 320 LEU B N 1
ATOM 5600 C CA . LEU B 1 320 ? -27.281 4.211 -6.223 1 93.44 320 LEU B CA 1
ATOM 5601 C C . LEU B 1 320 ? -27.922 3.709 -4.934 1 93.44 320 LEU B C 1
ATOM 5603 O O . LEU B 1 320 ? -27.453 4.027 -3.838 1 93.44 320 LEU B O 1
ATOM 5607 N N . ASN B 1 321 ? -28.828 2.869 -5 1 90.12 321 ASN B N 1
ATOM 5608 C CA . ASN B 1 321 ? -29.609 2.404 -3.861 1 90.12 321 ASN B CA 1
ATOM 5609 C C . ASN B 1 321 ? -28.812 1.439 -2.99 1 90.12 321 ASN B C 1
ATOM 5611 O O . ASN B 1 321 ? -29.141 1.223 -1.824 1 90.12 321 ASN B O 1
ATOM 5615 N N . ASN B 1 322 ? -27.781 0.925 -3.523 1 93.81 322 ASN B N 1
ATOM 5616 C CA . ASN B 1 322 ? -27.031 -0.084 -2.779 1 93.81 322 ASN B CA 1
ATOM 5617 C C . ASN B 1 322 ? -25.781 0.505 -2.137 1 93.81 322 ASN B C 1
ATOM 5619 O O . ASN B 1 322 ? -24.969 -0.226 -1.573 1 93.81 322 ASN B O 1
ATOM 5623 N N . ALA B 1 323 ? -25.641 1.783 -2.229 1 96.5 323 ALA B N 1
ATOM 5624 C CA . ALA B 1 323 ? -24.453 2.412 -1.657 1 96.5 323 ALA B CA 1
ATOM 5625 C C . ALA B 1 323 ? -24.703 2.824 -0.207 1 96.5 323 ALA B C 1
ATOM 5627 O O . ALA B 1 323 ? -25.75 3.391 0.119 1 96.5 323 ALA B O 1
ATOM 5628 N N . LEU B 1 324 ? -23.781 2.506 0.635 1 97.5 324 LEU B N 1
ATOM 5629 C CA . LEU B 1 324 ? -23.766 2.92 2.033 1 97.5 324 LEU B CA 1
ATOM 5630 C C . LEU B 1 324 ? -22.5 3.719 2.35 1 97.5 324 LEU B C 1
ATOM 5632 O O . LEU B 1 324 ? -21.422 3.15 2.449 1 97.5 324 LEU B O 1
ATOM 5636 N N . VAL B 1 325 ? -22.656 4.988 2.535 1 98 325 VAL B N 1
ATOM 5637 C CA . VAL B 1 325 ? -21.5 5.836 2.83 1 98 325 VAL B CA 1
ATOM 5638 C C . VAL B 1 325 ? -21.219 5.812 4.328 1 98 325 VAL B C 1
ATOM 5640 O O . VAL B 1 325 ? -22.078 6.16 5.141 1 98 325 VAL B O 1
ATOM 5643 N N . LEU B 1 326 ? -20.016 5.371 4.664 1 98.06 326 LEU B N 1
ATOM 5644 C CA . LEU B 1 326 ? -19.609 5.398 6.062 1 98.06 326 LEU B CA 1
ATOM 5645 C C . LEU B 1 326 ? -19.047 6.77 6.438 1 98.06 326 LEU B C 1
ATOM 5647 O O . LEU B 1 326 ? -18.375 7.41 5.633 1 98.06 326 LEU B O 1
ATOM 5651 N N . ARG B 1 327 ? -19.266 7.172 7.641 1 95.12 327 ARG B N 1
ATOM 5652 C CA . ARG B 1 327 ? -18.844 8.492 8.102 1 95.12 327 ARG B CA 1
ATOM 5653 C C . ARG B 1 327 ? -17.734 8.391 9.141 1 95.12 327 ARG B C 1
ATOM 5655 O O . ARG B 1 327 ? -17.75 7.496 9.992 1 95.12 327 ARG B O 1
ATOM 5662 N N . PRO B 1 328 ? -16.812 9.336 9.039 1 95.62 328 PRO B N 1
ATOM 5663 C CA . PRO B 1 328 ? -15.805 9.383 10.094 1 95.62 328 PRO B CA 1
ATOM 5664 C C . PRO B 1 328 ? -16.406 9.734 11.461 1 95.62 328 PRO B C 1
ATOM 5666 O O . PRO B 1 328 ? -17.484 10.312 11.539 1 95.62 328 PRO B O 1
ATOM 5669 N N . ASP B 1 329 ? -15.695 9.281 12.477 1 92.75 329 ASP B N 1
ATOM 5670 C CA . ASP B 1 329 ? -16.078 9.547 13.859 1 92.75 329 ASP B CA 1
ATOM 5671 C C . ASP B 1 329 ? -14.914 10.148 14.641 1 92.75 329 ASP B C 1
ATOM 5673 O O . ASP B 1 329 ? -14.031 9.43 15.117 1 92.75 329 ASP B O 1
ATOM 5677 N N . HIS B 1 330 ? -15.023 11.461 14.891 1 86.5 330 HIS B N 1
ATOM 5678 C CA . HIS B 1 330 ? -13.953 12.172 15.578 1 86.5 330 HIS B CA 1
ATOM 5679 C C . HIS B 1 330 ? -13.898 11.781 17.047 1 86.5 330 HIS B C 1
ATOM 5681 O O . HIS B 1 330 ? -12.922 12.086 17.734 1 86.5 330 HIS B O 1
ATOM 5687 N N . GLU B 1 331 ? -14.852 11.086 17.516 1 90.38 331 GLU B N 1
ATOM 5688 C CA . GLU B 1 331 ? -14.883 10.695 18.922 1 90.38 331 GLU B CA 1
ATOM 5689 C C . GLU B 1 331 ? -14.422 9.25 19.094 1 90.38 331 GLU B C 1
ATOM 5691 O O . GLU B 1 331 ? -14.539 8.688 20.188 1 90.38 331 GLU B O 1
ATOM 5696 N N . SER B 1 332 ? -13.93 8.75 18.078 1 93.81 332 SER B N 1
ATOM 5697 C CA . SER B 1 332 ? -13.484 7.363 18.125 1 93.81 332 SER B CA 1
ATOM 5698 C C . SER B 1 332 ? -12.336 7.176 19.109 1 93.81 332 SER B C 1
ATOM 5700 O O . SER B 1 332 ? -11.312 7.859 19.016 1 93.81 332 SER B O 1
ATOM 5702 N N . GLU B 1 333 ? -12.445 6.238 19.969 1 95.31 333 GLU B N 1
ATOM 5703 C CA . GLU B 1 333 ? -11.375 5.902 20.906 1 95.31 333 GLU B CA 1
ATOM 5704 C C . GLU B 1 333 ? -10.141 5.395 20.172 1 95.31 333 GLU B C 1
ATOM 5706 O O . GLU B 1 333 ? -9.008 5.645 20.594 1 95.31 333 GLU B O 1
ATOM 5711 N N . LYS B 1 334 ? -10.422 4.738 19.094 1 95.19 334 LYS B N 1
ATOM 5712 C CA . LYS B 1 334 ? -9.32 4.219 18.281 1 95.19 334 LYS B CA 1
ATOM 5713 C C . LYS B 1 334 ? -8.477 5.355 17.719 1 95.19 334 LYS B C 1
ATOM 5715 O O . LYS B 1 334 ? -7.25 5.262 17.672 1 95.19 334 LYS B O 1
ATOM 5720 N N . LEU B 1 335 ? -9.164 6.336 17.281 1 96.38 335 LEU B N 1
ATOM 5721 C CA . LEU B 1 335 ? -8.461 7.484 16.719 1 96.38 335 LEU B CA 1
ATOM 5722 C C . LEU B 1 335 ? -7.629 8.188 17.781 1 96.38 335 LEU B C 1
ATOM 5724 O O . LEU B 1 335 ? -6.457 8.492 17.562 1 96.38 335 LEU B O 1
ATOM 5728 N N . VAL B 1 336 ? -8.203 8.398 18.953 1 97.62 336 VAL B N 1
ATOM 5729 C CA . VAL B 1 336 ? -7.531 9.07 20.062 1 97.62 336 VAL B CA 1
ATOM 5730 C C . VAL B 1 336 ? -6.293 8.273 20.484 1 97.62 336 VAL B C 1
ATOM 5732 O O . VAL B 1 336 ? -5.195 8.828 20.578 1 97.62 336 VAL B O 1
ATOM 5735 N N . HIS B 1 337 ? -6.465 7.027 20.656 1 96.5 337 HIS B N 1
ATOM 5736 C CA . HIS B 1 337 ? -5.355 6.172 21.078 1 96.5 337 HIS B CA 1
ATOM 5737 C C . HIS B 1 337 ? -4.293 6.078 19.984 1 96.5 337 HIS B C 1
ATOM 5739 O O . HIS B 1 337 ? -3.098 6.047 20.281 1 96.5 337 HIS B O 1
ATOM 5745 N N . GLY B 1 338 ? -4.789 5.98 18.797 1 96.56 338 GLY B N 1
ATOM 5746 C CA . GLY B 1 338 ? -3.857 5.91 17.672 1 96.56 338 GLY B CA 1
ATOM 5747 C C . GLY B 1 338 ? -2.977 7.141 17.562 1 96.56 338 GLY B C 1
ATOM 5748 O O . GLY B 1 338 ? -1.76 7.023 17.406 1 96.56 338 GLY B O 1
ATOM 5749 N N . ILE B 1 339 ? -3.568 8.273 17.641 1 97.44 339 ILE B N 1
ATOM 5750 C CA . ILE B 1 339 ? -2.809 9.516 17.562 1 97.44 339 ILE B CA 1
ATOM 5751 C C . ILE B 1 339 ? -1.817 9.578 18.734 1 97.44 339 ILE B C 1
ATOM 5753 O O . ILE B 1 339 ? -0.657 9.953 18.547 1 97.44 339 ILE B O 1
ATOM 5757 N N . SER B 1 340 ? -2.242 9.18 19.906 1 98.06 340 SER B N 1
ATOM 5758 C CA . SER B 1 340 ? -1.37 9.18 21.078 1 98.06 340 SER B CA 1
ATOM 5759 C C . SER B 1 340 ? -0.169 8.266 20.875 1 98.06 340 SER B C 1
ATOM 5761 O O . SER B 1 340 ? 0.95 8.602 21.266 1 98.06 340 SER B O 1
ATOM 5763 N N . GLU B 1 341 ? -0.422 7.176 20.25 1 97.25 341 GLU B N 1
ATOM 5764 C CA . GLU B 1 341 ? 0.663 6.234 19.984 1 97.25 341 GLU B CA 1
ATOM 5765 C C . GLU B 1 341 ? 1.652 6.797 18.969 1 97.25 341 GLU B C 1
ATOM 5767 O O . GLU B 1 341 ? 2.863 6.594 19.094 1 97.25 341 GLU B O 1
ATOM 5772 N N . ILE B 1 342 ? 1.146 7.406 17.984 1 97.06 342 ILE B N 1
ATOM 5773 C CA . ILE B 1 342 ? 1.991 8.008 16.953 1 97.06 342 ILE B CA 1
ATOM 5774 C C . ILE B 1 342 ? 2.904 9.055 17.594 1 97.06 342 ILE B C 1
ATOM 5776 O O . ILE B 1 342 ? 4.113 9.062 17.344 1 97.06 342 ILE B O 1
ATOM 5780 N N . VAL B 1 343 ? 2.35 9.867 18.422 1 97.69 343 VAL B N 1
ATOM 5781 C CA . VAL B 1 343 ? 3.105 10.93 19.078 1 97.69 343 VAL B CA 1
ATOM 5782 C C . VAL B 1 343 ? 4.117 10.312 20.047 1 97.69 343 VAL B C 1
ATOM 5784 O O . VAL B 1 343 ? 5.27 10.742 20.109 1 97.69 343 VAL B O 1
ATOM 5787 N N . LYS B 1 344 ? 3.691 9.344 20.797 1 97.06 344 LYS B N 1
ATOM 5788 C CA . LYS B 1 344 ? 4.594 8.633 21.703 1 97.06 344 LYS B CA 1
ATOM 5789 C C . LYS B 1 344 ? 5.801 8.078 20.953 1 97.06 344 LYS B C 1
ATOM 5791 O O . LYS B 1 344 ? 6.941 8.258 21.375 1 97.06 344 LYS B O 1
ATOM 5796 N N . ASN B 1 345 ? 5.52 7.43 19.797 1 95 345 ASN B N 1
ATOM 5797 C CA . ASN B 1 345 ? 6.598 6.852 19.016 1 95 345 ASN B CA 1
ATOM 5798 C C . ASN B 1 345 ? 7.562 7.922 18.516 1 95 345 ASN B C 1
ATOM 5800 O O . ASN B 1 345 ? 8.773 7.707 18.484 1 95 345 ASN B O 1
ATOM 5804 N N . LEU B 1 346 ? 7.004 9.016 18.141 1 95.31 346 LEU B N 1
ATOM 5805 C CA . LEU B 1 346 ? 7.832 10.133 17.703 1 95.31 346 LEU B CA 1
ATOM 5806 C C . LEU B 1 346 ? 8.742 10.609 18.844 1 95.31 346 LEU B C 1
ATOM 5808 O O . LEU B 1 346 ? 9.938 10.828 18.625 1 95.31 346 LEU B O 1
ATOM 5812 N N . LEU B 1 347 ? 8.195 10.742 19.984 1 95.31 347 LEU B N 1
ATOM 5813 C CA . LEU B 1 347 ? 8.93 11.25 21.141 1 95.31 347 LEU B CA 1
ATOM 5814 C C . LEU B 1 347 ? 9.992 10.258 21.594 1 95.31 347 LEU B C 1
ATOM 5816 O O . LEU B 1 347 ? 10.992 10.648 22.203 1 95.31 347 LEU B O 1
ATOM 5820 N N . LEU B 1 348 ? 9.766 9.008 21.266 1 93.25 348 LEU B N 1
ATOM 5821 C CA . LEU B 1 348 ? 10.727 7.977 21.625 1 93.25 348 LEU B CA 1
ATOM 5822 C C . LEU B 1 348 ? 11.805 7.844 20.562 1 93.25 348 LEU B C 1
ATOM 5824 O O . LEU B 1 348 ? 12.68 6.977 20.656 1 93.25 348 LEU B O 1
ATOM 5828 N N . GLY B 1 349 ? 11.672 8.562 19.516 1 89.69 349 GLY B N 1
ATOM 5829 C CA . GLY B 1 349 ? 12.805 8.641 18.609 1 89.69 349 GLY B CA 1
ATOM 5830 C C . GLY B 1 349 ? 12.492 8.102 17.219 1 89.69 349 GLY B C 1
ATOM 5831 O O . GLY B 1 349 ? 13.383 8.008 16.375 1 89.69 349 GLY B O 1
ATOM 5832 N N . ARG B 1 350 ? 11.273 7.746 16.984 1 89.69 350 ARG B N 1
ATOM 5833 C CA . ARG B 1 350 ? 10.938 7.262 15.648 1 89.69 350 ARG B CA 1
ATOM 5834 C C . ARG B 1 350 ? 11.102 8.367 14.609 1 89.69 350 ARG B C 1
ATOM 5836 O O . ARG B 1 350 ? 10.672 9.5 14.828 1 89.69 350 ARG B O 1
ATOM 5843 N N . LYS B 1 351 ? 11.789 8.016 13.516 1 85.62 351 LYS B N 1
ATOM 5844 C CA . LYS B 1 351 ? 12.008 8.945 12.414 1 85.62 351 LYS B CA 1
ATOM 5845 C C . LYS B 1 351 ? 11.32 8.453 11.141 1 85.62 351 LYS B C 1
ATOM 5847 O O . LYS B 1 351 ? 10.977 7.277 11.031 1 85.62 351 LYS B O 1
ATOM 5852 N N . ASP B 1 352 ? 11.016 9.391 10.32 1 91.06 352 ASP B N 1
ATOM 5853 C CA . ASP B 1 352 ? 10.492 9.086 8.992 1 91.06 352 ASP B CA 1
ATOM 5854 C C . ASP B 1 352 ? 11.172 9.93 7.922 1 91.06 352 ASP B C 1
ATOM 5856 O O . ASP B 1 352 ? 10.734 11.055 7.645 1 91.06 352 ASP B O 1
ATOM 5860 N N . ARG B 1 353 ? 12.125 9.391 7.312 1 91.56 353 ARG B N 1
ATOM 5861 C CA . ARG B 1 353 ? 12.961 10.141 6.383 1 91.56 353 ARG B CA 1
ATOM 5862 C C . ARG B 1 353 ? 12.344 10.164 4.988 1 91.56 353 ARG B C 1
ATOM 5864 O O . ARG B 1 353 ? 12.883 10.797 4.074 1 91.56 353 ARG B O 1
ATOM 5871 N N . GLN B 1 354 ? 11.234 9.508 4.84 1 95.31 354 GLN B N 1
ATOM 5872 C CA . GLN B 1 354 ? 10.594 9.414 3.535 1 95.31 354 GLN B CA 1
ATOM 5873 C C . GLN B 1 354 ? 10.148 10.789 3.043 1 95.31 354 GLN B C 1
ATOM 5875 O O . GLN B 1 354 ? 9.914 10.984 1.847 1 95.31 354 GLN B O 1
ATOM 5880 N N . LEU B 1 355 ? 10.016 11.766 3.943 1 93.81 355 LEU B N 1
ATOM 5881 C CA . LEU B 1 355 ? 9.641 13.125 3.588 1 93.81 355 LEU B CA 1
ATOM 5882 C C . LEU B 1 355 ? 10.617 13.711 2.564 1 93.81 355 LEU B C 1
ATOM 5884 O O . LEU B 1 355 ? 10.219 14.484 1.696 1 93.81 355 LEU B O 1
ATOM 5888 N N . GLU B 1 356 ? 11.836 13.305 2.602 1 92.06 356 GLU B N 1
ATOM 5889 C CA . GLU B 1 356 ? 12.883 13.812 1.719 1 92.06 356 GLU B CA 1
ATOM 5890 C C . GLU B 1 356 ? 12.578 13.5 0.258 1 92.06 356 GLU B C 1
ATOM 5892 O O . GLU B 1 356 ? 12.961 14.25 -0.64 1 92.06 356 GLU B O 1
ATOM 5897 N N . VAL B 1 357 ? 11.891 12.383 0.125 1 92.31 357 VAL B N 1
ATOM 5898 C CA . VAL B 1 357 ? 11.594 11.93 -1.229 1 92.31 357 VAL B CA 1
ATOM 5899 C C . VAL B 1 357 ? 10.172 12.32 -1.612 1 92.31 357 VAL B C 1
ATOM 5901 O O . VAL B 1 357 ? 9.891 12.594 -2.781 1 92.31 357 VAL B O 1
ATOM 5904 N N . ALA B 1 358 ? 9.32 12.445 -0.677 1 92.19 358 ALA B N 1
ATOM 5905 C CA . ALA B 1 358 ? 7.891 12.641 -0.926 1 92.19 358 ALA B CA 1
ATOM 5906 C C . ALA B 1 358 ? 7.586 14.109 -1.226 1 92.19 358 ALA B C 1
ATOM 5908 O O . ALA B 1 358 ? 6.668 14.414 -1.989 1 92.19 358 ALA B O 1
ATOM 5909 N N . CYS B 1 359 ? 8.297 14.953 -0.647 1 92 359 CYS B N 1
ATOM 5910 C CA . CYS B 1 359 ? 7.977 16.375 -0.773 1 92 359 CYS B CA 1
ATOM 5911 C C . CYS B 1 359 ? 8.453 16.922 -2.111 1 92 359 CYS B C 1
ATOM 5913 O O . CYS B 1 359 ? 9.273 16.297 -2.789 1 92 359 CYS B O 1
ATOM 5915 N N . THR B 1 360 ? 7.898 18.031 -2.496 1 88.31 360 THR B N 1
ATOM 5916 C CA . THR B 1 360 ? 8.367 18.781 -3.664 1 88.31 360 THR B CA 1
ATOM 5917 C C . THR B 1 360 ? 9.797 19.25 -3.463 1 88.31 360 THR B C 1
ATOM 5919 O O . THR B 1 360 ? 10.117 19.859 -2.439 1 88.31 360 THR B O 1
ATOM 5922 N N . PRO B 1 361 ? 10.578 19 -4.414 1 87.06 361 PRO B N 1
ATOM 5923 C CA . PRO B 1 361 ? 11.992 19.312 -4.246 1 87.06 361 PRO B CA 1
ATOM 5924 C C . PRO B 1 361 ? 12.227 20.781 -3.859 1 87.06 361 PRO B C 1
ATOM 5926 O O . PRO B 1 361 ? 13.062 21.062 -3.002 1 87.06 361 PRO B O 1
ATOM 5929 N N . ARG B 1 362 ? 11.469 21.688 -4.359 1 87.88 362 ARG B N 1
ATOM 5930 C CA . ARG B 1 362 ? 11.656 23.109 -4.098 1 87.88 362 ARG B CA 1
ATOM 5931 C C . ARG B 1 362 ? 11.266 23.453 -2.662 1 87.88 362 ARG B C 1
ATOM 5933 O O . ARG B 1 362 ? 11.711 24.469 -2.123 1 87.88 362 ARG B O 1
ATOM 5940 N N . LYS B 1 363 ? 10.492 22.641 -2.055 1 90.88 363 LYS B N 1
ATOM 5941 C CA . LYS B 1 363 ? 9.977 22.938 -0.719 1 90.88 363 LYS B CA 1
ATOM 5942 C C . LYS B 1 363 ? 10.781 22.188 0.35 1 90.88 363 LYS B C 1
ATOM 5944 O O . LYS B 1 363 ? 10.594 22.422 1.546 1 90.88 363 LYS B O 1
ATOM 5949 N N . LEU B 1 364 ? 11.672 21.359 -0.057 1 89.75 364 LEU B N 1
ATOM 5950 C CA . LEU B 1 364 ? 12.438 20.516 0.86 1 89.75 364 LEU B CA 1
ATOM 5951 C C . LEU B 1 364 ? 13.273 21.375 1.81 1 89.75 364 LEU B C 1
ATOM 5953 O O . LEU B 1 364 ? 13.328 21.094 3.01 1 89.75 364 LEU B O 1
ATOM 5957 N N . PRO B 1 365 ? 13.875 22.422 1.374 1 90.69 365 PRO B N 1
ATOM 5958 C CA . PRO B 1 365 ? 14.68 23.234 2.299 1 90.69 365 PRO B CA 1
ATOM 5959 C C . PRO B 1 365 ? 13.859 23.797 3.459 1 90.69 365 PRO B C 1
ATOM 5961 O O . PRO B 1 365 ? 14.32 23.797 4.602 1 90.69 365 PRO B O 1
ATOM 5964 N N . ALA B 1 366 ? 12.68 24.188 3.125 1 91.75 366 ALA B N 1
ATOM 5965 C CA . ALA B 1 366 ? 11.812 24.703 4.184 1 91.75 366 ALA B CA 1
ATOM 5966 C C . ALA B 1 366 ? 11.438 23.609 5.172 1 91.75 366 ALA B C 1
ATOM 5968 O O . ALA B 1 366 ? 11.32 23.859 6.375 1 91.75 366 ALA B O 1
ATOM 5969 N N . LEU B 1 367 ? 11.328 22.438 4.699 1 94.25 367 LEU B N 1
ATOM 5970 C CA . LEU B 1 367 ? 10.828 21.328 5.512 1 94.25 367 LEU B CA 1
ATOM 5971 C C . LEU B 1 367 ? 11.969 20.688 6.305 1 94.25 367 LEU B C 1
ATOM 5973 O O . LEU B 1 367 ? 11.727 19.828 7.148 1 94.25 367 LEU B O 1
ATOM 5977 N N . ASN B 1 368 ? 13.156 21.125 6.129 1 91.31 368 ASN B N 1
ATOM 5978 C CA . ASN B 1 368 ? 14.32 20.594 6.824 1 91.31 368 ASN B CA 1
ATOM 5979 C C . ASN B 1 368 ? 14.18 20.734 8.336 1 91.31 368 ASN B C 1
ATOM 5981 O O . ASN B 1 368 ? 14.734 19.938 9.094 1 91.31 368 ASN B O 1
ATOM 5985 N N . VAL B 1 369 ? 13.43 21.703 8.727 1 93.25 369 VAL B N 1
ATOM 5986 C CA . VAL B 1 369 ? 13.242 21.984 10.148 1 93.25 369 VAL B CA 1
ATOM 5987 C C . VAL B 1 369 ? 12.562 20.797 10.82 1 93.25 369 VAL B C 1
ATOM 5989 O O . VAL B 1 369 ? 12.734 20.578 12.023 1 93.25 369 VAL B O 1
ATOM 5992 N N . PHE B 1 370 ? 11.898 19.953 9.984 1 93.25 370 PHE B N 1
ATOM 5993 C CA . PHE B 1 370 ? 11.156 18.828 10.531 1 93.25 370 PHE B CA 1
ATOM 5994 C C . PHE B 1 370 ? 11.93 17.516 10.328 1 93.25 370 PHE B C 1
ATOM 5996 O O . PHE B 1 370 ? 11.469 16.453 10.742 1 93.25 370 PHE B O 1
ATOM 6003 N N . LEU B 1 371 ? 13.039 17.453 9.531 1 83.5 371 LEU B N 1
ATOM 6004 C CA . LEU B 1 371 ? 13.766 16.25 9.18 1 83.5 371 LEU B CA 1
ATOM 6005 C C . LEU B 1 371 ? 14.875 15.961 10.188 1 83.5 371 LEU B C 1
ATOM 6007 O O . LEU B 1 371 ? 15.75 16.812 10.414 1 83.5 371 LEU B O 1
ATOM 6011 N N . ASN B 1 372 ? 14.641 15.742 11.492 1 66 372 ASN B N 1
ATOM 6012 C CA . ASN B 1 372 ? 15.703 15.469 12.461 1 66 372 ASN B CA 1
ATOM 6013 C C . ASN B 1 372 ? 16.281 14.07 12.273 1 66 372 ASN B C 1
ATOM 6015 O O . ASN B 1 372 ? 15.555 13.117 11.992 1 66 372 ASN B O 1
#

InterPro domains:
  IPR001015 Ferrochelatase [PF00762] (30-317)
  IPR001015 Ferrochelatase [PTHR11108] (21-320)